Protein AF-0000000085118963 (afdb_homodimer)

Sequence (652 aa):
MSNNPKVDFHNWVELQKEILNPFERLIHIRTINKSLGKGTYFWYDMGNGIGVLIRNFIPNQDITLIEESGGVAGATFIFNLGEELNYSFEDKNFTLKNKDFFLELISDKFYAQNHLKKGKKYITLMIAIKEELFLKLGSPIKNIKDYMTKAYEKNRYHIYNGNIDLEQFEILNTLNSSCFDEDLLKNLYLESKGMNLLHYTIEKIAKNLNALSTNYDKNRVSNLERAKEIIMSEYSSNLSIKDIAYKSAINECYLKKDFKKYYGMTILEMLQKRRLEVAKELLKDDFSINEVATKVGYKHTGHFSKLFFNYFNISPNTYKKQIYSFMSNNPKVDFHNWVELQKEILNPFERLIHIRTINKSLGKGTYFWYDMGNGIGVLIRNFIPNQDITLIEESGGVAGATFIFNLGEELNYSFEDKNFTLKNKDFFLELISDKFYAQNHLKKGKKYITLMIAIKEELFLKLGSPIKNIKDYMTKAYEKNRYHIYNGNIDLEQFEILNTLNSSCFDEDLLKNLYLESKGMNLLHYTIEKIAKNLNALSTNYDKNRVSNLERAKEIIMSEYSSNLSIKDIAYKSAINECYLKKDFKKYYGMTILEMLQKRRLEVAKELLKDDFSINEVATKVGYKHTGHFSKLFFNYFNISPNTYKKQIYSF

Radius of gyration: 27.88 Å; Cα contacts (8 Å, |Δi|>4): 1214; chains: 2; bounding box: 55×81×68 Å

Nearest PDB structures (foldseek):
  3mkl-assembly2_B  TM=9.087E-01  e=2.394E-06  Escherichia coli K-12
  4mlo-assembly1_A  TM=3.746E-01  e=2.380E-10  Vibrio cholerae
  1xja-assembly3_E-2  TM=6.695E-01  e=1.387E-04  Escherichia coli
  1rc6-assembly1_A  TM=5.989E-01  e=1.245E-03  Escherichia coli
  1sef-assembly1_A  TM=5.487E-01  e=1.178E-03  Enterococcus faecalis V583

pLDDT: mean 87.98, std 10.99, range [35.47, 98.44]

Foldseek 3Di:
DPPAAEDEPVQFWDFDDWDADPLRWIKTWIFGDVQFWTWIWIWIDPNPQKIKIKTKIATQAKHKYKDAPCQFWFKKKKAWQWAWKWKDDDNDIDIAHHQKIWMKTFHRGDIMIIIDHHGTITIMMMMTGGHVVCVVLLVLAPCVVVQNVVNNVRRMGTQDMDGHDPLLVVLSVVLNVDDDDPPVVVVVVNVVSVVVSSNVVSVLSSLLNVVCVPPPPVLNSQLLVQLLVCLLVVLQDPDDLVNSCVRSVHDSVCNQVVNCVSVVDGSVVSSLVSLLVQLLVCLLPPDDLCRSCNRRHHPDSVVVQVSNCVVVVDGSVRSSVVNVVD/DPPAAEDEPVQFWDFDDWDADPLRWIKTWIFGDVQFWTWIWIWIDPNPQKIKIKTKTATQAKHKYKDAPCQFWFKKKKAWQWAWKWKDDDPDIDIRHHQKIWMKTFHRGDIMIIIDHHGTITIMMMMTGGHVVCVVLLVLAPCVVVQNVVNNVRRMGTQDMDGHDDLLVVLSVVLNVDDDDPPVVVVVVNVVSVVVSSNVVSVLSSLLNVVCVPPPPVLNSQLLVQLLVCLLVVLQDPDDLVNSCVRSVHDSVCNQVVNCVNVVDGSVVSSLVSLLVQLLVCLLDPDDLCRSCNRRHHDDSVVVQVSNCVVVVDGSVRSSVVNVVD

InterPro domains:
  IPR009057 Homedomain-like superfamily [SSF46689] (224-272)
  IPR009057 Homedomain-like superfamily [SSF46689] (274-323)
  IPR018060 AraC-like, DNA binding HTH domain [PF12833] (248-322)
  IPR018060 AraC-like, DNA binding HTH domain [PS01124] (225-322)
  IPR018060 AraC-like, DNA binding HTH domain [SM00342] (238-320)
  IPR020449 Transcription regulator HTH, AraC- type, HTH domain [PR00032] (289-304)
  IPR020449 Transcription regulator HTH, AraC- type, HTH domain [PR00032] (304-320)
  IPR053142 Pyochelin receptor regulatory protein [PTHR47893] (25-323)

Structure (mmCIF, N/CA/C/O backbone):
data_AF-0000000085118963-model_v1
#
loop_
_entity.id
_entity.type
_entity.pdbx_description
1 polymer 'Transcriptional regulator, AraC family'
#
loop_
_atom_site.group_PDB
_atom_site.id
_atom_site.type_symbol
_atom_site.label_atom_id
_atom_site.label_alt_id
_atom_site.label_comp_id
_atom_site.label_asym_id
_atom_site.label_entity_id
_atom_site.label_seq_id
_atom_site.pdbx_PDB_ins_code
_atom_site.Cartn_x
_atom_site.Cartn_y
_atom_site.Cartn_z
_atom_site.occupancy
_atom_site.B_iso_or_equiv
_atom_site.auth_seq_id
_atom_site.auth_comp_id
_atom_site.auth_asym_id
_atom_site.auth_atom_id
_atom_site.pdbx_PDB_model_num
ATOM 1 N N . MET A 1 1 ? 13.641 -42.25 -11.977 1 39.28 1 MET A N 1
ATOM 2 C CA . MET A 1 1 ? 13.25 -41.281 -10.984 1 39.28 1 MET A CA 1
ATOM 3 C C . MET A 1 1 ? 14.422 -40.344 -10.641 1 39.28 1 MET A C 1
ATOM 5 O O . MET A 1 1 ? 15.484 -40.844 -10.25 1 39.28 1 MET A O 1
ATOM 9 N N . SER A 1 2 ? 14.617 -39.281 -11.344 1 49.81 2 SER A N 1
ATOM 10 C CA . SER A 1 2 ? 15.883 -38.531 -11.289 1 49.81 2 SER A CA 1
ATOM 11 C C . SER A 1 2 ? 16.312 -38.281 -9.852 1 49.81 2 SER A C 1
ATOM 13 O O . SER A 1 2 ? 15.508 -37.906 -9.008 1 49.81 2 SER A O 1
ATOM 15 N N . ASN A 1 3 ? 17.312 -39.062 -9.383 1 67.81 3 ASN A N 1
ATOM 16 C CA . ASN A 1 3 ? 17.938 -39.188 -8.07 1 67.81 3 ASN A CA 1
ATOM 17 C C . ASN A 1 3 ? 18.516 -37.844 -7.613 1 67.81 3 ASN A C 1
ATOM 19 O O . ASN A 1 3 ? 19.641 -37.781 -7.113 1 67.81 3 ASN A O 1
ATOM 23 N N . ASN A 1 4 ? 17.812 -36.719 -7.906 1 84.38 4 ASN A N 1
ATOM 24 C CA . ASN A 1 4 ? 18.328 -35.469 -7.406 1 84.38 4 ASN A CA 1
ATOM 25 C C . ASN A 1 4 ? 18.266 -35.375 -5.883 1 84.38 4 ASN A C 1
ATOM 27 O O . ASN A 1 4 ? 17.281 -35.812 -5.277 1 84.38 4 ASN A O 1
ATOM 31 N N . PRO A 1 5 ? 19.375 -34.969 -5.262 1 89.94 5 PRO A N 1
ATOM 32 C CA . PRO A 1 5 ? 19.344 -34.812 -3.805 1 89.94 5 PRO A CA 1
ATOM 33 C C . PRO A 1 5 ? 18.188 -33.938 -3.332 1 89.94 5 PRO A C 1
ATOM 35 O O . PRO A 1 5 ? 17.891 -32.906 -3.945 1 89.94 5 PRO A O 1
ATOM 38 N N . LYS A 1 6 ? 17.5 -34.438 -2.283 1 93.31 6 LYS A N 1
ATOM 39 C CA . LYS A 1 6 ? 16.438 -33.656 -1.647 1 93.31 6 LYS A CA 1
ATOM 40 C C . LYS A 1 6 ? 17.016 -32.688 -0.641 1 93.31 6 LYS A C 1
ATOM 42 O O . LYS A 1 6 ? 17.859 -33.031 0.183 1 93.31 6 LYS A O 1
ATOM 47 N N . VAL A 1 7 ? 16.578 -31.438 -0.873 1 93.88 7 VAL A N 1
ATOM 48 C CA . VAL A 1 7 ? 17.062 -30.359 -0.014 1 93.88 7 VAL A CA 1
ATOM 49 C C . VAL A 1 7 ? 15.875 -29.672 0.674 1 93.88 7 VAL A C 1
ATOM 51 O O . VAL A 1 7 ? 14.891 -29.328 0.024 1 93.88 7 VAL A O 1
ATOM 54 N N . ASP A 1 8 ? 15.945 -29.578 2.025 1 89.62 8 ASP A N 1
ATOM 55 C CA . ASP A 1 8 ? 14.906 -28.844 2.744 1 89.62 8 ASP A CA 1
ATOM 56 C C . ASP A 1 8 ? 15.336 -27.406 2.998 1 89.62 8 ASP A C 1
ATOM 58 O O . ASP A 1 8 ? 16.469 -27.016 2.676 1 89.62 8 ASP A O 1
ATOM 62 N N . PHE A 1 9 ? 14.383 -26.656 3.465 1 86.81 9 PHE A N 1
ATOM 63 C CA . PHE A 1 9 ? 14.594 -25.219 3.678 1 86.81 9 PHE A CA 1
ATOM 64 C C . PHE A 1 9 ? 15.836 -24.984 4.527 1 86.81 9 PHE A C 1
ATOM 66 O O . PHE A 1 9 ? 16.656 -24.141 4.191 1 86.81 9 PHE A O 1
ATOM 73 N N . HIS A 1 10 ? 16.047 -25.734 5.59 1 83.38 10 HIS A N 1
ATOM 74 C CA . HIS A 1 10 ? 17.109 -25.516 6.562 1 83.38 10 HIS A CA 1
ATOM 75 C C . HIS A 1 10 ? 18.484 -25.797 5.957 1 83.38 10 HIS A C 1
ATOM 77 O O . HIS A 1 10 ? 19.484 -25.188 6.344 1 83.38 10 HIS A O 1
ATOM 83 N N . ASN A 1 11 ? 18.484 -26.719 5.035 1 88.38 11 ASN A N 1
ATOM 84 C CA . ASN A 1 11 ? 19.734 -27.062 4.398 1 88.38 11 ASN A CA 1
ATOM 85 C C . ASN A 1 11 ? 19.984 -26.234 3.143 1 88.38 11 ASN A C 1
ATOM 87 O O . ASN A 1 11 ? 21.125 -26.172 2.648 1 88.38 11 ASN A O 1
ATOM 91 N N . TRP A 1 12 ? 18.984 -25.578 2.754 1 92.31 12 TRP A N 1
ATOM 92 C CA . TRP A 1 12 ? 19.031 -24.859 1.48 1 92.31 12 TRP A CA 1
ATOM 93 C C . TRP A 1 12 ? 19.562 -23.438 1.672 1 92.31 12 TRP A C 1
ATOM 95 O O . TRP A 1 12 ? 20.359 -22.953 0.866 1 92.31 12 TRP A O 1
ATOM 105 N N . VAL A 1 13 ? 19.125 -22.812 2.729 1 94.75 13 VAL A N 1
ATOM 106 C CA . VAL A 1 13 ? 19.469 -21.406 2.902 1 94.75 13 VAL A CA 1
ATOM 107 C C . VAL A 1 13 ? 20.109 -21.188 4.266 1 94.75 13 VAL A C 1
ATOM 109 O O . VAL A 1 13 ? 19.906 -21.984 5.191 1 94.75 13 VAL A O 1
ATOM 112 N N . GLU A 1 14 ? 20.922 -20.156 4.305 1 94.12 14 GLU A N 1
ATOM 113 C CA . GLU A 1 14 ? 21.562 -19.719 5.543 1 94.12 14 GLU A CA 1
ATOM 114 C C . GLU A 1 14 ? 21.109 -18.312 5.93 1 94.12 14 GLU A C 1
ATOM 116 O O . GLU A 1 14 ? 21.125 -17.406 5.098 1 94.12 14 GLU A O 1
ATOM 121 N N . LEU A 1 15 ? 20.766 -18.188 7.203 1 94.94 15 LEU A N 1
ATOM 122 C CA . LEU A 1 15 ? 20.328 -16.891 7.699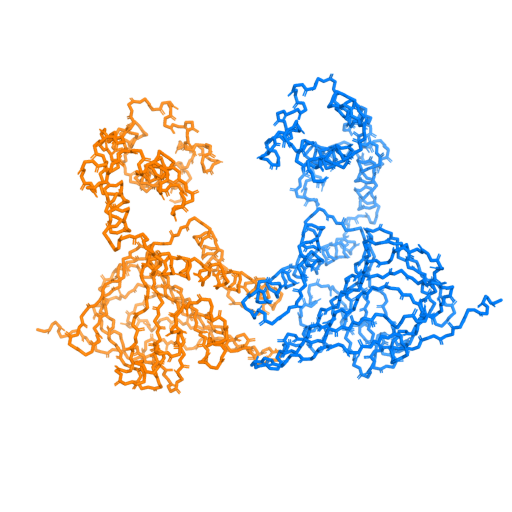 1 94.94 15 LEU A CA 1
ATOM 123 C C . LEU A 1 15 ? 21.516 -15.945 7.84 1 94.94 15 LEU A C 1
ATOM 125 O O . LEU A 1 15 ? 22.484 -16.266 8.516 1 94.94 15 LEU A O 1
ATOM 129 N N . GLN A 1 16 ? 21.5 -14.828 7.129 1 93.31 16 GLN A N 1
ATOM 130 C CA . GLN A 1 16 ? 22.531 -13.805 7.215 1 93.31 16 GLN A CA 1
ATOM 131 C C . GLN A 1 16 ? 22.141 -12.711 8.203 1 93.31 16 GLN A C 1
ATOM 133 O O . GLN A 1 16 ? 23 -12.203 8.938 1 93.31 16 GLN A O 1
ATOM 138 N N . LYS A 1 17 ? 20.891 -12.32 8.195 1 94.06 17 LYS A N 1
ATOM 139 C CA . LYS A 1 17 ? 20.422 -11.227 9.047 1 94.06 17 LYS A CA 1
ATOM 140 C C . LYS A 1 17 ? 18.953 -11.375 9.375 1 94.06 17 LYS A C 1
ATOM 142 O O . LYS A 1 17 ? 18.156 -11.766 8.523 1 94.06 17 LYS A O 1
ATOM 147 N N . GLU A 1 18 ? 18.578 -11.18 10.617 1 95.19 18 GLU A N 1
ATOM 148 C CA . GLU A 1 18 ? 17.219 -11.078 11.102 1 95.19 18 GLU A CA 1
ATOM 149 C C . GLU A 1 18 ? 16.922 -9.672 11.633 1 95.19 18 GLU A C 1
ATOM 151 O O . GLU A 1 18 ? 17.703 -9.125 12.414 1 95.19 18 GLU A O 1
ATOM 156 N N . ILE A 1 19 ? 15.891 -9.047 11.141 1 94.38 19 ILE A N 1
ATOM 157 C CA . ILE A 1 19 ? 15.5 -7.703 11.57 1 94.38 19 ILE A CA 1
ATOM 158 C C . ILE A 1 19 ? 14.078 -7.73 12.109 1 94.38 19 ILE A C 1
ATOM 160 O O . ILE A 1 19 ? 13.148 -8.133 11.406 1 94.38 19 ILE A O 1
ATOM 164 N N . LEU A 1 20 ? 13.93 -7.344 13.359 1 94.12 20 LEU A N 1
ATOM 165 C CA . LEU A 1 20 ? 12.617 -7.223 13.984 1 94.12 20 LEU A CA 1
ATOM 166 C C . LEU A 1 20 ? 12.211 -5.758 14.109 1 94.12 20 LEU A C 1
ATOM 168 O O . LEU A 1 20 ? 12.977 -4.938 14.617 1 94.12 20 LEU A O 1
ATOM 172 N N . ASN A 1 21 ? 11.055 -5.426 13.578 1 93.44 21 ASN A N 1
ATOM 173 C CA . ASN A 1 21 ? 10.5 -4.074 13.641 1 93.44 21 ASN A CA 1
ATOM 174 C C . ASN A 1 21 ? 9.18 -4.043 14.406 1 93.44 21 ASN A C 1
ATOM 176 O O . ASN A 1 21 ? 8.609 -5.09 14.719 1 93.44 21 ASN A O 1
ATOM 180 N N . PRO A 1 22 ? 8.719 -2.857 14.797 1 93 22 PRO A N 1
ATOM 181 C CA . PRO A 1 22 ? 7.465 -2.756 15.547 1 93 22 PRO A CA 1
ATOM 182 C C . PRO A 1 22 ? 6.293 -3.416 14.828 1 93 22 PRO A C 1
ATOM 184 O O . PRO A 1 22 ? 6.289 -3.508 13.594 1 93 22 PRO A O 1
ATOM 187 N N . PHE A 1 23 ? 5.336 -3.979 15.664 1 93.88 23 PHE A N 1
ATOM 188 C CA . PHE A 1 23 ? 4.082 -4.559 15.195 1 93.88 23 PHE A CA 1
ATOM 189 C C . PHE A 1 23 ? 4.336 -5.848 14.422 1 93.88 23 PHE A C 1
ATOM 191 O O . PHE A 1 23 ? 3.717 -6.086 13.383 1 93.88 23 PHE A O 1
ATOM 198 N N . GLU A 1 24 ? 5.32 -6.617 14.867 1 92.06 24 GLU A N 1
ATOM 199 C CA . GLU A 1 24 ? 5.594 -8 14.492 1 92.06 24 GLU A CA 1
ATOM 200 C C . GLU A 1 24 ? 6.133 -8.086 13.07 1 92.06 24 GLU A C 1
ATOM 202 O O . GLU A 1 24 ? 6.066 -9.148 12.438 1 92.06 24 GLU A O 1
ATOM 207 N N . ARG A 1 25 ? 6.598 -6.93 12.562 1 94.69 25 ARG A N 1
ATOM 208 C CA . ARG A 1 25 ? 7.266 -6.98 11.266 1 94.69 25 ARG A CA 1
ATOM 209 C C . ARG A 1 25 ? 8.609 -7.695 11.375 1 94.69 25 ARG A C 1
ATOM 211 O O . ARG A 1 25 ? 9.422 -7.383 12.25 1 94.69 25 ARG A O 1
ATOM 218 N N . LEU A 1 26 ? 8.812 -8.672 10.523 1 95.56 26 LEU A N 1
ATOM 219 C CA . LEU A 1 26 ? 10.016 -9.5 10.594 1 95.56 26 LEU A CA 1
ATOM 220 C C . LEU A 1 26 ? 10.617 -9.703 9.211 1 95.56 26 LEU A C 1
ATOM 222 O O . LEU A 1 26 ? 9.906 -9.992 8.25 1 95.56 26 LEU A O 1
ATOM 226 N N . ILE A 1 27 ? 11.945 -9.477 9.109 1 95 27 ILE A N 1
ATOM 227 C CA . ILE A 1 27 ? 12.68 -9.711 7.867 1 95 27 ILE A CA 1
ATOM 228 C C . ILE A 1 27 ? 13.75 -10.766 8.102 1 95 27 ILE A C 1
ATOM 230 O O . ILE A 1 27 ? 14.539 -10.672 9.047 1 95 27 ILE A O 1
ATOM 234 N N . HIS A 1 28 ? 13.758 -11.773 7.312 1 95.12 28 HIS A N 1
ATOM 235 C CA . HIS A 1 28 ? 14.875 -12.711 7.215 1 95.12 28 HIS A CA 1
ATOM 236 C C . HIS A 1 28 ? 15.602 -12.562 5.883 1 95.12 28 HIS A C 1
ATOM 238 O O . HIS A 1 28 ? 15.008 -12.734 4.82 1 95.12 28 HIS A O 1
ATOM 244 N N . ILE A 1 29 ? 16.828 -12.195 5.984 1 93.88 29 ILE A N 1
ATOM 245 C CA . ILE A 1 29 ? 17.719 -12.164 4.824 1 93.88 29 ILE A CA 1
ATOM 246 C C . ILE A 1 29 ? 18.609 -13.398 4.824 1 93.88 29 ILE A C 1
ATOM 248 O O . ILE A 1 29 ? 19.391 -13.609 5.762 1 93.88 29 ILE A O 1
ATOM 252 N N . ARG A 1 30 ? 18.5 -14.188 3.764 1 94.69 30 ARG A N 1
ATOM 253 C CA . ARG A 1 30 ? 19.266 -15.422 3.686 1 94.69 30 ARG A CA 1
ATOM 254 C C . ARG A 1 30 ? 20.031 -15.516 2.365 1 94.69 30 ARG A C 1
ATOM 256 O O . ARG A 1 30 ? 19.688 -14.82 1.403 1 94.69 30 ARG A O 1
ATOM 263 N N . THR A 1 31 ? 21.031 -16.344 2.402 1 95.06 31 THR A N 1
ATOM 264 C CA . THR A 1 31 ? 21.75 -16.719 1.192 1 95.06 31 THR A CA 1
ATOM 265 C C . THR A 1 31 ? 21.688 -18.234 0.97 1 95.06 31 THR A C 1
ATOM 267 O O . THR A 1 31 ? 21.516 -19 1.92 1 95.06 31 THR A O 1
ATOM 270 N N . ILE A 1 32 ? 21.734 -18.578 -0.281 1 95.19 32 ILE A N 1
ATOM 271 C CA . ILE A 1 32 ? 21.766 -20 -0.605 1 95.19 32 ILE A CA 1
ATOM 272 C C . ILE A 1 32 ? 23.078 -20.609 -0.133 1 95.19 32 ILE A C 1
ATOM 274 O O . ILE A 1 32 ? 24.141 -20 -0.302 1 95.19 32 ILE A O 1
ATOM 278 N N . ASN A 1 33 ? 22.953 -21.812 0.468 1 94.5 33 ASN A N 1
ATOM 279 C CA . ASN A 1 33 ? 24.172 -22.531 0.835 1 94.5 33 ASN A CA 1
ATOM 280 C C . ASN A 1 33 ? 25.125 -22.656 -0.347 1 94.5 33 ASN A C 1
ATOM 282 O O . ASN A 1 33 ? 24.734 -23.125 -1.416 1 94.5 33 ASN A O 1
ATOM 286 N N . LYS A 1 34 ? 26.391 -22.328 -0.108 1 92.31 34 LYS A N 1
ATOM 287 C CA . LYS A 1 34 ? 27.391 -22.266 -1.17 1 92.31 34 LYS A CA 1
ATOM 288 C C . LYS A 1 34 ? 27.562 -23.625 -1.838 1 92.31 34 LYS A C 1
ATOM 290 O O . LYS A 1 34 ? 27.875 -23.703 -3.027 1 92.31 34 LYS A O 1
ATOM 295 N N . SER A 1 35 ? 27.344 -24.672 -1.149 1 92.94 35 SER A N 1
ATOM 296 C CA . SER A 1 35 ? 27.5 -26.016 -1.685 1 92.94 35 SER A CA 1
ATOM 297 C C . SER A 1 35 ? 26.375 -26.359 -2.656 1 92.94 35 SER A C 1
ATOM 299 O O . SER A 1 35 ? 26.5 -27.297 -3.451 1 92.94 35 SER A O 1
ATOM 301 N N . LEU A 1 36 ? 25.344 -25.578 -2.586 1 95.06 36 LEU A N 1
ATOM 302 C CA . LEU A 1 36 ? 24.188 -25.922 -3.391 1 95.06 36 LEU A CA 1
ATOM 303 C C . LEU A 1 36 ? 23.984 -24.906 -4.516 1 95.06 36 LEU A C 1
ATOM 305 O O . LEU A 1 36 ? 23.234 -25.172 -5.465 1 95.06 36 LEU A O 1
ATOM 309 N N . GLY A 1 37 ? 24.609 -23.734 -4.434 1 95.69 37 GLY A N 1
ATOM 310 C CA . GLY A 1 37 ? 24.453 -22.719 -5.461 1 95.69 37 GLY A CA 1
ATOM 311 C C . GLY A 1 37 ? 24.75 -21.312 -4.953 1 95.69 37 GLY A C 1
ATOM 312 O O . GLY A 1 37 ? 25.578 -21.125 -4.066 1 95.69 37 GLY A O 1
ATOM 313 N N . LYS A 1 38 ? 24.266 -20.312 -5.711 1 96.62 38 LYS A N 1
ATOM 314 C CA . LYS A 1 38 ? 24.391 -18.906 -5.328 1 96.62 38 LYS A CA 1
ATOM 315 C C . LYS A 1 38 ? 23.078 -18.172 -5.473 1 96.62 38 LYS A C 1
ATOM 317 O O . LYS A 1 38 ? 22.25 -18.5 -6.332 1 96.62 38 LYS A O 1
ATOM 322 N N . GLY A 1 39 ? 22.875 -17.234 -4.566 1 95.56 39 GLY A N 1
ATOM 323 C CA . GLY A 1 39 ? 21.672 -16.422 -4.652 1 95.56 39 GLY A CA 1
ATOM 324 C C . GLY A 1 39 ? 21.156 -15.992 -3.295 1 95.56 39 GLY A C 1
ATOM 325 O O . GLY A 1 39 ? 21.859 -16.078 -2.291 1 95.56 39 GLY A O 1
ATOM 326 N N . THR A 1 40 ? 19.953 -15.406 -3.375 1 93.81 40 THR A N 1
ATOM 327 C CA . THR A 1 40 ? 19.375 -14.82 -2.17 1 93.81 40 THR A CA 1
ATOM 328 C C . THR A 1 40 ? 17.953 -15.32 -1.961 1 93.81 40 THR A C 1
ATOM 330 O O . THR A 1 40 ? 17.297 -15.773 -2.904 1 93.81 40 THR A O 1
ATOM 333 N N . TYR A 1 41 ? 17.562 -15.328 -0.697 1 93.94 41 TYR A N 1
ATOM 334 C CA . TYR A 1 41 ? 16.234 -15.664 -0.221 1 93.94 41 TYR A CA 1
ATOM 335 C C . TYR A 1 41 ? 15.758 -14.672 0.835 1 93.94 41 TYR A C 1
ATOM 337 O O . TYR A 1 41 ? 16.328 -14.609 1.932 1 93.94 41 TYR A O 1
ATOM 345 N N . PHE A 1 42 ? 14.703 -13.922 0.471 1 93.75 42 PHE A N 1
ATOM 346 C CA . PHE A 1 42 ? 14.156 -12.93 1.388 1 93.75 42 PHE A CA 1
ATOM 347 C C . PHE A 1 42 ? 12.766 -13.336 1.863 1 93.75 42 PHE A C 1
ATOM 349 O O . PHE A 1 42 ? 11.93 -13.75 1.061 1 93.75 42 PHE A O 1
ATOM 356 N N . TRP A 1 43 ? 12.578 -13.281 3.188 1 94.94 43 TRP A N 1
ATOM 357 C CA . TRP A 1 43 ? 11.25 -13.438 3.779 1 94.94 43 TRP A CA 1
ATOM 358 C C . TRP A 1 43 ? 10.859 -12.188 4.566 1 94.94 43 TRP A C 1
ATOM 360 O O . TRP A 1 43 ? 11.602 -11.742 5.449 1 94.94 43 TRP A O 1
ATOM 370 N N . TYR A 1 44 ? 9.719 -11.641 4.219 1 96.06 44 TYR A N 1
ATOM 371 C CA . TYR A 1 44 ? 9.195 -10.492 4.941 1 96.06 44 TYR A CA 1
ATOM 372 C C . TYR A 1 44 ? 7.801 -10.773 5.484 1 96.06 44 TYR A C 1
ATOM 374 O O . TYR A 1 44 ? 6.848 -10.914 4.715 1 96.06 44 TYR A O 1
ATOM 382 N N . ASP A 1 45 ? 7.711 -10.906 6.797 1 96.25 45 ASP A N 1
ATOM 383 C CA . ASP A 1 45 ? 6.43 -10.961 7.496 1 96.25 45 ASP A CA 1
ATOM 384 C C . ASP A 1 45 ? 5.938 -9.562 7.859 1 96.25 45 ASP A C 1
ATOM 386 O O . ASP A 1 45 ? 6.551 -8.875 8.672 1 96.25 45 ASP A O 1
ATOM 390 N N . MET A 1 46 ? 4.781 -9.148 7.332 1 94.5 46 MET A N 1
ATOM 391 C CA . MET A 1 46 ? 4.27 -7.793 7.531 1 94.5 46 MET A CA 1
ATOM 392 C C . MET A 1 46 ? 3.631 -7.648 8.906 1 94.5 46 MET A C 1
ATOM 394 O O . MET A 1 46 ? 3.283 -6.543 9.328 1 94.5 46 MET A O 1
ATOM 398 N N . GLY A 1 47 ? 3.424 -8.758 9.57 1 93.88 47 GLY A N 1
ATOM 399 C CA . GLY A 1 47 ? 2.814 -8.734 10.891 1 93.88 47 GLY A CA 1
ATOM 400 C C . GLY A 1 47 ? 1.299 -8.68 10.844 1 93.88 47 GLY A C 1
ATOM 401 O O . GLY A 1 47 ? 0.646 -8.57 11.883 1 93.88 47 GLY A O 1
ATOM 402 N N . ASN A 1 48 ? 0.736 -8.703 9.648 1 94.62 48 ASN A N 1
ATOM 403 C CA . ASN A 1 48 ? -0.708 -8.562 9.5 1 94.62 48 ASN A CA 1
ATOM 404 C C . ASN A 1 48 ? -1.312 -9.758 8.758 1 94.62 48 ASN A C 1
ATOM 406 O O . ASN A 1 48 ? -2.309 -9.609 8.047 1 94.62 48 ASN A O 1
ATOM 410 N N . GLY A 1 49 ? -0.641 -10.898 8.797 1 96.25 49 GLY A N 1
ATOM 411 C CA . GLY A 1 49 ? -1.153 -12.109 8.172 1 96.25 49 GLY A CA 1
ATOM 412 C C . GLY A 1 49 ? -0.706 -12.273 6.734 1 96.25 49 GLY A C 1
ATOM 413 O O . GLY A 1 49 ? -1.094 -13.234 6.062 1 96.25 49 GLY A O 1
ATOM 414 N N . ILE A 1 50 ? 0.061 -11.344 6.23 1 97.5 50 ILE A N 1
ATOM 415 C CA . ILE A 1 50 ? 0.584 -11.398 4.871 1 97.5 50 ILE A CA 1
ATOM 416 C C . ILE A 1 50 ? 2.107 -11.484 4.906 1 97.5 50 ILE A C 1
ATOM 418 O O . ILE A 1 50 ? 2.76 -10.781 5.684 1 97.5 50 ILE A O 1
ATOM 422 N N . GLY A 1 51 ? 2.695 -12.367 4.191 1 96.69 51 GLY A N 1
ATOM 423 C CA . GLY A 1 51 ? 4.133 -12.484 4.012 1 96.69 51 GLY A CA 1
ATOM 424 C C . GLY A 1 51 ? 4.559 -12.445 2.557 1 96.69 51 GLY A C 1
ATOM 425 O O . GLY A 1 51 ? 3.805 -12.852 1.672 1 96.69 51 GLY A O 1
ATOM 426 N N . VAL A 1 52 ? 5.723 -11.898 2.346 1 96.31 52 VAL A N 1
ATOM 427 C CA . VAL A 1 52 ? 6.297 -11.844 1.006 1 96.31 52 VAL A CA 1
ATOM 428 C C . VAL A 1 52 ? 7.625 -12.602 0.982 1 96.31 52 VAL A C 1
ATOM 430 O O . VAL A 1 52 ? 8.461 -12.422 1.87 1 96.31 52 VAL A O 1
ATOM 433 N N . LEU A 1 53 ? 7.746 -13.445 0.038 1 95.69 53 LEU A N 1
ATOM 434 C CA . LEU A 1 53 ? 8.977 -14.195 -0.194 1 95.69 53 LEU A CA 1
ATOM 435 C C . LEU A 1 53 ? 9.547 -13.891 -1.573 1 95.69 53 LEU A C 1
ATOM 437 O O . LEU A 1 53 ? 8.82 -13.875 -2.564 1 95.69 53 LEU A O 1
ATOM 441 N N . ILE A 1 54 ? 10.828 -13.562 -1.639 1 95.56 54 ILE A N 1
ATOM 442 C CA . ILE A 1 54 ? 11.531 -13.352 -2.896 1 95.56 54 ILE A CA 1
ATOM 443 C C . ILE A 1 54 ? 12.773 -14.234 -2.945 1 95.56 54 ILE A C 1
ATOM 445 O O . ILE A 1 54 ? 13.625 -14.18 -2.051 1 95.56 54 ILE A O 1
ATOM 449 N N . ARG A 1 55 ? 12.898 -15.008 -3.896 1 95.06 55 ARG A N 1
ATOM 450 C CA . ARG A 1 55 ? 14.102 -15.812 -4.062 1 95.06 55 ARG A CA 1
ATOM 451 C C . ARG A 1 55 ? 14.68 -15.656 -5.469 1 95.06 55 ARG A C 1
ATOM 453 O O . ARG A 1 55 ? 13.93 -15.555 -6.441 1 95.06 55 ARG A O 1
ATOM 460 N N . ASN A 1 56 ? 15.844 -15.453 -5.598 1 95.06 56 ASN A N 1
ATOM 461 C CA . ASN A 1 56 ? 16.672 -15.297 -6.781 1 95.06 56 ASN A CA 1
ATOM 462 C C . ASN A 1 56 ? 17.969 -16.094 -6.66 1 95.06 56 ASN A C 1
ATOM 464 O O . ASN A 1 56 ? 18.859 -15.727 -5.898 1 95.06 56 ASN A O 1
ATOM 468 N N . PHE A 1 57 ? 18.062 -17.25 -7.453 1 96.19 57 PHE A N 1
ATOM 469 C CA . PHE A 1 57 ? 19.219 -18.094 -7.199 1 96.19 57 PHE A CA 1
ATOM 470 C C . PHE A 1 57 ? 19.531 -18.969 -8.422 1 96.19 57 PHE A C 1
ATOM 472 O O . PHE A 1 57 ? 18.703 -19.078 -9.328 1 96.19 57 PHE A O 1
ATOM 479 N N . ILE A 1 58 ? 20.719 -19.516 -8.43 1 97.44 58 ILE A N 1
ATOM 480 C CA . ILE A 1 58 ? 21.219 -20.453 -9.43 1 97.44 58 ILE A CA 1
ATOM 481 C C . ILE A 1 58 ? 21.828 -21.656 -8.727 1 97.44 58 ILE A C 1
ATOM 483 O O . ILE A 1 58 ? 22.875 -21.562 -8.086 1 97.44 58 ILE A O 1
ATOM 487 N N . PRO A 1 59 ? 21.156 -22.844 -8.82 1 97.06 59 PRO A N 1
ATOM 488 C CA . PRO A 1 59 ? 21.75 -24.047 -8.219 1 97.06 59 PRO A CA 1
ATOM 489 C C . PRO A 1 59 ? 23.016 -24.5 -8.945 1 97.06 59 PRO A C 1
ATOM 491 O O . PRO A 1 59 ? 23.125 -24.359 -10.164 1 97.06 59 PRO A O 1
ATOM 494 N N . ASN A 1 60 ? 23.938 -25.047 -8.234 1 95.94 60 ASN A N 1
ATOM 495 C CA . ASN A 1 60 ? 25.156 -25.547 -8.859 1 95.94 60 ASN A CA 1
ATOM 496 C C . ASN A 1 60 ? 25.078 -27.047 -9.125 1 95.94 60 ASN A C 1
ATOM 498 O O . ASN A 1 60 ? 26.047 -27.656 -9.602 1 95.94 60 ASN A O 1
ATOM 502 N N . GLN A 1 61 ? 23.984 -27.703 -8.852 1 95.56 61 GLN A N 1
ATOM 503 C CA . GLN A 1 61 ? 23.625 -29.078 -9.156 1 95.56 61 GLN A CA 1
ATOM 504 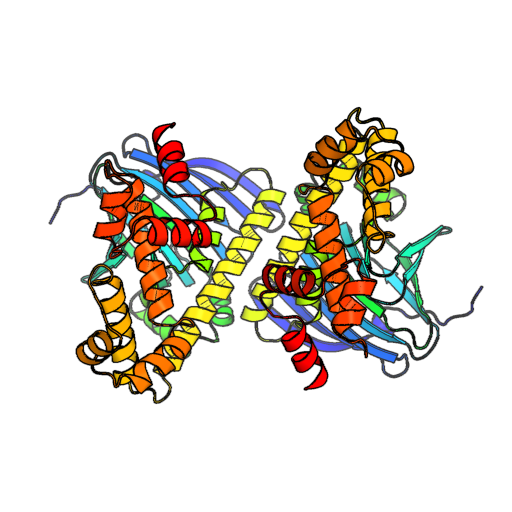C C . GLN A 1 61 ? 22.109 -29.234 -9.242 1 95.56 61 GLN A C 1
ATOM 506 O O . GLN A 1 61 ? 21.359 -28.359 -8.805 1 95.56 61 GLN A O 1
ATOM 511 N N . ASP A 1 62 ? 21.703 -30.312 -9.906 1 96.81 62 ASP A N 1
ATOM 512 C CA . ASP A 1 62 ? 20.281 -30.625 -9.867 1 96.81 62 ASP A CA 1
ATOM 513 C C . ASP A 1 62 ? 19.828 -30.953 -8.445 1 96.81 62 ASP A C 1
ATOM 515 O O . ASP A 1 62 ? 20.469 -31.75 -7.746 1 96.81 62 ASP A O 1
ATOM 519 N N . ILE A 1 63 ? 18.734 -30.312 -8.055 1 95.19 63 ILE A N 1
ATOM 520 C CA . ILE A 1 63 ? 18.25 -30.578 -6.707 1 95.19 63 ILE A CA 1
ATOM 521 C C . ILE A 1 63 ? 16.719 -30.672 -6.723 1 95.19 63 ILE A C 1
ATOM 523 O O . ILE A 1 63 ? 16.078 -30.188 -7.656 1 95.19 63 ILE A O 1
ATOM 527 N N . THR A 1 64 ? 16.203 -31.375 -5.77 1 96.12 64 THR A N 1
ATOM 528 C CA . THR A 1 64 ? 14.781 -31.344 -5.445 1 96.12 64 THR A CA 1
ATOM 529 C C . THR A 1 64 ? 14.531 -30.594 -4.145 1 96.12 64 THR A C 1
ATOM 531 O O . THR A 1 64 ? 14.844 -31.078 -3.062 1 96.12 64 THR A O 1
ATOM 534 N N . LEU A 1 65 ? 13.977 -29.406 -4.312 1 95.44 65 LEU A N 1
ATOM 535 C CA . LEU A 1 65 ? 13.695 -28.578 -3.145 1 95.44 65 LEU A CA 1
ATOM 536 C C . LEU A 1 65 ? 12.352 -28.953 -2.525 1 95.44 65 LEU A C 1
ATOM 538 O O . LEU A 1 65 ? 11.336 -29.016 -3.219 1 95.44 65 LEU A O 1
ATOM 542 N N . ILE A 1 66 ? 12.344 -29.203 -1.235 1 94.25 66 ILE A N 1
ATOM 543 C CA . ILE A 1 66 ? 11.125 -29.531 -0.507 1 94.25 66 ILE A CA 1
ATOM 544 C C . ILE A 1 66 ? 10.391 -28.25 -0.1 1 94.25 66 ILE A C 1
ATOM 546 O O . ILE A 1 66 ? 10.984 -27.375 0.524 1 94.25 66 ILE A O 1
ATOM 550 N N . GLU A 1 67 ? 9.102 -28.156 -0.492 1 90.69 67 GLU A N 1
ATOM 551 C CA . GLU A 1 67 ? 8.219 -27.062 -0.13 1 90.69 67 GLU A CA 1
ATOM 552 C C . GLU A 1 67 ? 7.168 -27.5 0.881 1 90.69 67 GLU A C 1
ATOM 554 O O . GLU A 1 67 ? 6.418 -28.438 0.628 1 90.69 67 GLU A O 1
ATOM 559 N N . GLU A 1 68 ? 7.152 -26.812 1.987 1 91.56 68 GLU A N 1
ATOM 560 C CA . GLU A 1 68 ? 6.18 -27.156 3.021 1 91.56 68 GLU A CA 1
ATOM 561 C C . GLU A 1 68 ? 5.531 -25.906 3.607 1 91.56 68 GLU A C 1
ATOM 563 O O . GLU A 1 68 ? 6.082 -24.812 3.498 1 91.56 68 GLU A O 1
ATOM 568 N N . SER A 1 69 ? 4.367 -26.062 4.172 1 86.94 69 SER A N 1
ATOM 569 C CA . SER A 1 69 ? 3.619 -24.938 4.715 1 86.94 69 SER A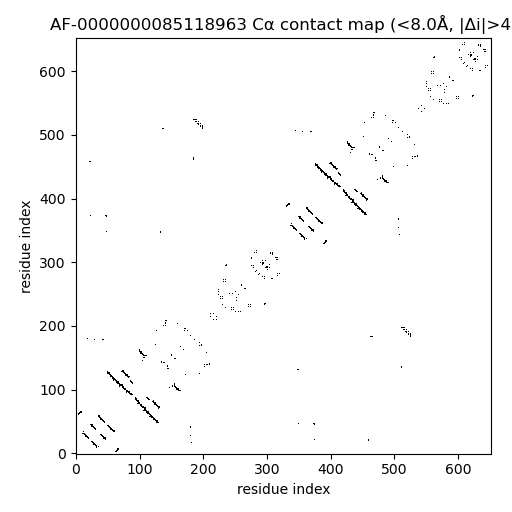 CA 1
ATOM 570 C C . SER A 1 69 ? 4.188 -24.484 6.059 1 86.94 69 SER A C 1
ATOM 572 O O . SER A 1 69 ? 3.875 -23.391 6.539 1 86.94 69 SER A O 1
ATOM 574 N N . GLY A 1 70 ? 5.004 -25.281 6.695 1 86.69 70 GLY A N 1
ATOM 575 C CA . GLY A 1 70 ? 5.484 -24.969 8.031 1 86.69 70 GLY A CA 1
ATOM 576 C C . GLY A 1 70 ? 4.379 -24.906 9.07 1 86.69 70 GLY A C 1
ATOM 577 O O . GLY A 1 70 ? 4.426 -24.094 9.992 1 86.69 70 GLY A O 1
ATOM 578 N N . GLY A 1 71 ? 3.262 -25.641 8.82 1 90.62 71 GLY A N 1
ATOM 579 C CA . GLY A 1 71 ? 2.18 -25.734 9.789 1 90.62 71 GLY A CA 1
ATOM 580 C C . GLY A 1 71 ? 1.164 -24.609 9.656 1 90.62 71 GLY A C 1
ATOM 581 O O . GLY A 1 71 ? 0.325 -24.422 10.539 1 90.62 71 GLY A O 1
ATOM 582 N N . VAL A 1 72 ? 1.2 -23.859 8.648 1 94.69 72 VAL A N 1
ATOM 583 C CA . VAL A 1 72 ? 0.294 -22.719 8.477 1 94.69 72 VAL A CA 1
ATOM 584 C C . VAL A 1 72 ? -0.561 -22.938 7.23 1 94.69 72 VAL A C 1
ATOM 586 O O . VAL A 1 72 ? -0.034 -23.188 6.148 1 94.69 72 VAL A O 1
ATOM 589 N N . ALA A 1 73 ? -1.877 -22.906 7.379 1 97.75 73 ALA A N 1
ATOM 590 C CA . ALA A 1 73 ? -2.799 -22.984 6.246 1 97.75 73 ALA A CA 1
ATOM 591 C C . ALA A 1 73 ? -3.113 -21.609 5.691 1 97.75 73 ALA A C 1
ATOM 593 O O . ALA A 1 73 ? -3.068 -20.609 6.418 1 97.75 73 ALA A O 1
ATOM 594 N N . GLY A 1 74 ? -3.375 -21.547 4.41 1 98.25 74 GLY A N 1
ATOM 595 C CA . GLY A 1 74 ? -3.73 -20.281 3.799 1 98.25 74 GLY A CA 1
ATOM 596 C C . GLY A 1 74 ? -3.598 -20.281 2.289 1 98.25 74 GLY A C 1
ATOM 597 O O . GLY A 1 74 ? -3.861 -21.297 1.642 1 98.25 74 GLY A O 1
ATOM 598 N N . ALA A 1 75 ? -3.439 -19.156 1.767 1 98.44 75 ALA A N 1
ATOM 599 C CA . ALA A 1 75 ? -3.303 -18.984 0.322 1 98.44 75 ALA A CA 1
ATOM 600 C C . ALA A 1 75 ? -1.89 -18.547 -0.049 1 98.44 75 ALA A C 1
ATOM 602 O O . ALA A 1 75 ? -1.236 -17.828 0.71 1 98.44 75 ALA A O 1
ATOM 603 N N . THR A 1 76 ? -1.433 -18.953 -1.16 1 97.81 76 THR A N 1
ATOM 604 C CA . THR A 1 76 ? -0.143 -18.531 -1.693 1 97.81 76 THR A CA 1
ATOM 605 C C . THR A 1 76 ? -0.27 -18.125 -3.16 1 97.81 76 THR A C 1
ATOM 607 O O . THR A 1 76 ? -0.779 -18.906 -3.977 1 97.81 76 THR A O 1
ATOM 610 N N . PHE A 1 77 ? 0.136 -16.922 -3.465 1 98.38 77 PHE A N 1
ATOM 611 C CA . PHE A 1 77 ? 0.354 -16.469 -4.836 1 98.38 77 PHE A CA 1
ATOM 612 C C . PHE A 1 77 ? 1.811 -16.656 -5.242 1 98.38 77 PHE A C 1
ATOM 614 O O . PHE A 1 77 ? 2.717 -16.156 -4.574 1 98.38 77 PHE A O 1
ATOM 621 N N . ILE A 1 78 ? 2.035 -17.391 -6.301 1 98.12 78 ILE A N 1
ATOM 622 C CA . ILE A 1 78 ? 3.4 -17.625 -6.762 1 98.12 78 ILE A CA 1
ATOM 623 C C . ILE A 1 78 ? 3.586 -17 -8.148 1 98.12 78 ILE A C 1
ATOM 625 O O . ILE A 1 78 ? 2.887 -17.375 -9.094 1 98.12 78 ILE A O 1
ATOM 629 N N . PHE A 1 79 ? 4.496 -16.094 -8.25 1 97.81 79 PHE A N 1
ATOM 630 C CA . PHE A 1 79 ? 4.852 -15.43 -9.492 1 97.81 79 PHE A CA 1
ATOM 631 C C . PHE A 1 79 ? 6.238 -15.852 -9.961 1 97.81 79 PHE A C 1
ATOM 633 O O . PHE A 1 79 ? 7.219 -15.688 -9.234 1 97.81 79 PHE A O 1
ATOM 640 N N . ASN A 1 80 ? 6.332 -16.391 -11.172 1 97.5 80 ASN A N 1
ATOM 641 C CA . ASN A 1 80 ? 7.613 -16.875 -11.68 1 97.5 80 ASN A CA 1
ATOM 642 C C . ASN A 1 80 ? 8.211 -15.906 -12.695 1 97.5 80 ASN A C 1
ATOM 644 O O . ASN A 1 80 ? 7.578 -15.602 -13.711 1 97.5 80 ASN A O 1
ATOM 648 N N . LEU A 1 81 ? 9.383 -15.406 -12.43 1 94.81 81 LEU A N 1
ATOM 649 C CA . LEU A 1 81 ? 10.047 -14.469 -13.328 1 94.81 81 LEU A CA 1
ATOM 650 C C . LEU A 1 81 ? 11.344 -15.055 -13.867 1 94.81 81 LEU A C 1
ATOM 652 O O . LEU A 1 81 ? 12.156 -14.336 -14.453 1 94.81 81 LEU A O 1
ATOM 656 N N . GLY A 1 82 ? 11.625 -16.344 -13.602 1 95.56 82 GLY A N 1
ATOM 657 C CA . GLY A 1 82 ? 12.828 -17.047 -14.039 1 95.56 82 GLY A CA 1
ATOM 658 C C . GLY A 1 82 ? 12.531 -18.344 -14.773 1 95.56 82 GLY A C 1
ATOM 659 O O . GLY A 1 82 ? 11.539 -18.438 -15.5 1 95.56 82 GLY A O 1
ATOM 660 N N . GLU A 1 83 ? 13.438 -19.281 -14.648 1 96.81 83 GLU A N 1
ATOM 661 C CA . GLU A 1 83 ? 13.266 -20.609 -15.227 1 96.81 83 GLU A CA 1
ATOM 662 C C . GLU A 1 83 ? 11.969 -21.25 -14.75 1 96.81 83 GLU A C 1
ATOM 664 O O . GLU A 1 83 ? 11.531 -21.031 -13.625 1 96.81 83 GLU A O 1
ATOM 669 N N . GLU A 1 84 ? 11.414 -22.031 -15.656 1 96.31 84 GLU A N 1
ATOM 670 C CA . GLU A 1 84 ? 10.172 -22.703 -15.297 1 96.31 84 GLU A CA 1
ATOM 671 C C . GLU A 1 84 ? 10.336 -23.547 -14.031 1 96.31 84 GLU A C 1
ATOM 673 O O . GLU A 1 84 ? 11.391 -24.141 -13.82 1 96.31 84 GLU A O 1
ATOM 678 N N . LEU A 1 85 ? 9.352 -23.562 -13.234 1 96.69 85 LEU A N 1
ATOM 679 C CA . LEU A 1 85 ? 9.305 -24.359 -12.016 1 96.69 85 LEU A CA 1
ATOM 680 C C . LEU A 1 85 ? 8.516 -25.641 -12.242 1 96.69 85 LEU A C 1
ATOM 682 O O . LEU A 1 85 ? 7.402 -25.609 -12.766 1 96.69 85 LEU A O 1
ATOM 686 N N . ASN A 1 86 ? 9.117 -26.734 -11.867 1 95.56 86 ASN A N 1
ATOM 687 C CA . ASN A 1 86 ? 8.484 -28.047 -11.992 1 95.56 86 ASN A CA 1
ATOM 688 C C . ASN A 1 86 ? 8.195 -28.672 -10.625 1 95.56 86 ASN A C 1
ATOM 690 O O . ASN A 1 86 ? 9.094 -29.234 -9.992 1 95.56 86 ASN A O 1
ATOM 694 N N . TYR A 1 87 ? 6.953 -28.672 -10.281 1 94 87 TYR A N 1
ATOM 695 C CA . TYR A 1 87 ? 6.523 -29.141 -8.969 1 94 87 TYR A CA 1
ATOM 696 C C . TYR A 1 87 ? 5.938 -30.547 -9.062 1 94 87 TYR A C 1
ATOM 698 O O . TYR A 1 87 ? 5.336 -30.906 -10.078 1 94 87 TYR A O 1
ATOM 706 N N . SER A 1 88 ? 6.141 -31.312 -8.078 1 93.75 88 SER A N 1
ATOM 707 C CA . SER A 1 88 ? 5.426 -32.562 -7.867 1 93.75 88 SER A CA 1
ATOM 708 C C . SER A 1 88 ? 4.648 -32.531 -6.555 1 93.75 88 SER A C 1
ATOM 710 O O . SER A 1 88 ? 5.195 -32.188 -5.512 1 93.75 88 SER A O 1
ATOM 712 N N . PHE A 1 89 ? 3.439 -32.781 -6.629 1 91.56 89 PHE A N 1
ATOM 713 C CA . PHE A 1 89 ? 2.535 -32.938 -5.496 1 91.56 89 PHE A CA 1
ATOM 714 C C . PHE A 1 89 ? 1.749 -34.25 -5.598 1 91.56 89 PHE A C 1
ATOM 716 O O . PHE A 1 89 ? 0.962 -34.406 -6.527 1 91.56 89 PHE A O 1
ATOM 723 N N . GLU A 1 90 ? 2.008 -35.062 -4.535 1 87 90 GLU A N 1
ATOM 724 C CA . GLU A 1 90 ? 1.463 -36.438 -4.637 1 87 90 GLU A CA 1
ATOM 725 C C . GLU A 1 90 ? 1.78 -37.031 -5.992 1 87 90 GLU A C 1
ATOM 727 O O . GLU A 1 90 ? 2.939 -37.062 -6.41 1 87 90 GLU A O 1
ATOM 732 N N . ASP A 1 91 ? 0.906 -37.438 -6.773 1 79.5 91 ASP A N 1
ATOM 733 C CA . ASP A 1 91 ? 1.175 -38.094 -8.039 1 79.5 91 ASP A CA 1
ATOM 734 C C . ASP A 1 91 ? 0.952 -37.156 -9.219 1 79.5 91 ASP A C 1
ATOM 736 O O . ASP A 1 91 ? 0.838 -37.625 -10.359 1 79.5 91 ASP A O 1
ATOM 740 N N . LYS A 1 92 ? 0.881 -35.938 -8.875 1 88.5 92 LYS A N 1
ATOM 741 C CA . LYS A 1 92 ? 0.631 -34.969 -9.945 1 88.5 92 LYS A CA 1
ATOM 742 C C . LYS A 1 92 ? 1.807 -34.031 -10.109 1 88.5 92 LYS A C 1
ATOM 744 O O . LYS A 1 92 ? 2.445 -33.625 -9.125 1 88.5 92 LYS A O 1
ATOM 749 N N . ASN A 1 93 ? 2.078 -33.656 -11.367 1 90.44 93 ASN A N 1
ATOM 750 C CA . ASN A 1 93 ? 3.121 -32.688 -11.695 1 90.44 93 ASN A CA 1
ATOM 751 C C . ASN A 1 93 ? 2.533 -31.406 -12.266 1 90.44 93 ASN A C 1
ATOM 753 O O . ASN A 1 93 ? 1.531 -31.438 -12.977 1 90.44 93 ASN A O 1
ATOM 757 N N . PHE A 1 94 ? 3.146 -30.359 -11.844 1 90 94 PHE A N 1
ATOM 758 C CA . PHE A 1 94 ? 2.717 -29.031 -12.305 1 90 94 PHE A CA 1
ATOM 759 C C . PHE A 1 94 ? 3.916 -28.188 -12.703 1 90 94 PHE A C 1
ATOM 761 O O . PHE A 1 94 ? 4.949 -28.203 -12.031 1 90 94 PHE A O 1
ATOM 768 N N . THR A 1 95 ? 3.695 -27.484 -13.773 1 93.44 95 THR A N 1
ATOM 769 C CA . THR A 1 95 ? 4.754 -26.609 -14.25 1 93.44 95 THR A CA 1
ATOM 770 C C . THR A 1 95 ? 4.289 -25.156 -14.234 1 93.44 95 THR A C 1
ATOM 772 O O . THR A 1 95 ? 3.182 -24.844 -14.68 1 93.44 95 THR A O 1
ATOM 775 N N . LEU A 1 96 ? 5.039 -24.312 -13.672 1 95.88 96 LEU A N 1
ATOM 776 C CA . LEU A 1 96 ? 4.848 -22.859 -13.75 1 95.88 96 LEU A CA 1
ATOM 777 C C . LEU A 1 96 ? 5.906 -22.219 -14.648 1 95.88 96 LEU A C 1
ATOM 779 O O . LEU A 1 96 ? 7.066 -22.094 -14.25 1 95.88 96 LEU A O 1
ATOM 783 N N . LYS A 1 97 ? 5.449 -21.75 -15.766 1 93 97 LYS A N 1
ATOM 784 C CA . LYS A 1 97 ? 6.371 -21.219 -16.766 1 93 97 LYS A CA 1
ATOM 785 C C . LYS A 1 97 ? 6.793 -19.797 -16.438 1 93 97 LYS A C 1
ATOM 787 O O . LYS A 1 97 ? 6.215 -19.156 -15.539 1 93 97 LYS A O 1
ATOM 792 N N . ASN A 1 98 ? 7.875 -19.359 -17.125 1 92.94 98 ASN A N 1
ATOM 793 C CA . ASN A 1 98 ? 8.289 -17.969 -17.016 1 92.94 98 ASN A CA 1
ATOM 794 C C . ASN A 1 98 ? 7.141 -17.016 -17.312 1 92.94 98 ASN A C 1
ATOM 796 O O . ASN A 1 98 ? 6.383 -17.219 -18.266 1 92.94 98 ASN A O 1
ATOM 800 N N . LYS A 1 99 ? 6.875 -16.062 -16.375 1 88.88 99 LYS A N 1
ATOM 801 C CA . LYS A 1 99 ? 5.887 -14.992 -16.484 1 88.88 99 LYS A CA 1
ATOM 802 C C . LYS A 1 99 ? 4.473 -15.523 -16.266 1 88.88 99 LYS A C 1
ATOM 804 O O . LYS A 1 99 ? 3.502 -14.945 -16.75 1 88.88 99 LYS A O 1
ATOM 809 N N . ASP A 1 100 ? 4.418 -16.688 -15.68 1 94.44 100 ASP A N 1
ATOM 810 C CA . ASP A 1 100 ? 3.137 -17.188 -15.195 1 94.44 100 ASP A CA 1
ATOM 811 C C . ASP A 1 100 ? 3.025 -17.047 -13.68 1 94.44 100 ASP A C 1
ATOM 813 O O . ASP A 1 100 ? 4.031 -16.844 -12.992 1 94.44 100 ASP A O 1
ATOM 817 N N . PHE A 1 101 ? 1.755 -17.062 -13.242 1 96.56 101 PHE A N 1
ATOM 818 C CA . PHE A 1 101 ? 1.515 -17.109 -11.805 1 96.56 101 PHE A CA 1
ATOM 819 C C . PHE A 1 101 ? 0.377 -18.078 -11.484 1 96.56 101 PHE A C 1
ATOM 821 O O . PHE A 1 101 ? -0.392 -18.453 -12.367 1 96.56 101 PHE A O 1
ATOM 828 N N . PHE A 1 102 ? 0.289 -18.516 -10.273 1 94.94 102 PHE A N 1
ATOM 829 C CA . PHE A 1 102 ? -0.893 -19.266 -9.859 1 94.94 102 PHE A CA 1
ATOM 830 C C . PHE A 1 102 ? -1.288 -18.906 -8.43 1 94.94 102 PHE A C 1
ATOM 832 O O . PHE A 1 102 ? -0.512 -18.281 -7.707 1 94.94 102 PHE A O 1
ATOM 839 N N . LEU A 1 103 ? -2.479 -19.125 -8.07 1 97.5 103 LEU A N 1
ATOM 840 C CA . LEU A 1 103 ? -3.047 -19.062 -6.73 1 97.5 103 LEU A CA 1
ATOM 841 C C . LEU A 1 103 ? -3.4 -20.469 -6.238 1 97.5 103 LEU A C 1
ATOM 843 O O . LEU A 1 103 ? -4.113 -21.203 -6.918 1 97.5 103 LEU A O 1
ATOM 847 N N . GLU A 1 104 ? -2.93 -20.828 -5.062 1 96.69 104 GLU A N 1
ATOM 848 C CA . GLU A 1 104 ? -3.264 -22.109 -4.438 1 96.69 104 GLU A CA 1
ATOM 849 C C . GLU A 1 104 ? -3.633 -21.922 -2.969 1 96.69 104 GLU A C 1
ATOM 851 O O . GLU A 1 104 ? -3.121 -21.016 -2.305 1 96.69 104 GLU A O 1
ATOM 856 N N . LEU A 1 105 ? -4.535 -22.734 -2.533 1 97.88 105 LEU A N 1
ATOM 857 C CA . LEU A 1 105 ? -4.824 -22.891 -1.112 1 97.88 105 LEU A CA 1
ATOM 858 C C . LEU A 1 105 ? -4.137 -24.125 -0.553 1 97.88 105 LEU A C 1
ATOM 860 O O . LEU A 1 105 ? -4.086 -25.172 -1.215 1 97.88 105 LEU A O 1
ATOM 864 N N . ILE A 1 106 ? -3.531 -23.984 0.586 1 97.38 106 ILE A N 1
ATOM 865 C CA . ILE A 1 106 ? -2.789 -25.109 1.155 1 97.38 106 ILE A CA 1
ATOM 866 C C . ILE A 1 106 ? -3.219 -25.328 2.604 1 97.38 106 ILE A C 1
ATOM 868 O O . ILE A 1 106 ? -3.572 -24.391 3.305 1 97.38 106 ILE A O 1
ATOM 872 N N . SER A 1 107 ? -3.209 -26.578 3.057 1 97 107 SER A N 1
ATOM 873 C CA . SER A 1 107 ? -3.428 -26.906 4.461 1 97 107 SER A CA 1
ATOM 874 C C . SER A 1 107 ? -2.139 -26.781 5.266 1 97 107 SER A C 1
ATOM 876 O O . SER A 1 107 ? -1.097 -26.406 4.727 1 97 107 SER A O 1
ATOM 878 N N . ASP A 1 108 ? -2.191 -27.047 6.609 1 94.88 108 ASP A N 1
ATOM 879 C CA . ASP A 1 108 ? -1.037 -26.984 7.5 1 94.88 108 ASP A CA 1
ATOM 880 C C . ASP A 1 108 ? -0.144 -28.203 7.332 1 94.88 108 ASP A C 1
ATOM 882 O O . ASP A 1 108 ? 0.926 -28.281 7.938 1 94.88 108 ASP A O 1
ATOM 886 N N . LYS A 1 109 ? -0.51 -29.125 6.379 1 95 109 LYS A N 1
ATOM 887 C CA . LYS A 1 109 ? 0.262 -30.344 6.137 1 95 109 LYS A CA 1
ATOM 888 C C . LYS A 1 109 ? 0.804 -30.375 4.711 1 95 109 LYS A C 1
ATOM 890 O O . LYS A 1 109 ? 1.264 -31.422 4.238 1 95 109 LYS A O 1
ATOM 895 N N . PHE A 1 110 ? 0.708 -29.297 4.059 1 95.25 110 PHE A N 1
ATOM 896 C CA . PHE A 1 110 ? 1.112 -29.203 2.66 1 95.25 110 PHE A CA 1
ATOM 897 C C . PHE A 1 110 ? 2.572 -29.609 2.49 1 95.25 110 PHE A C 1
ATOM 899 O O . PHE A 1 110 ? 3.42 -29.25 3.309 1 95.25 110 PHE A O 1
ATOM 906 N N . TYR A 1 111 ? 2.773 -30.375 1.443 1 94.19 111 TYR A N 1
ATOM 907 C CA . TYR A 1 111 ? 4.094 -30.859 1.052 1 94.19 111 TYR A CA 1
ATOM 908 C C . TYR A 1 111 ? 4.207 -30.969 -0.464 1 94.19 111 TYR A C 1
ATOM 910 O O . TYR A 1 111 ? 3.326 -31.531 -1.119 1 94.19 111 TYR A O 1
ATOM 918 N N . ALA A 1 112 ? 5.23 -30.375 -1.018 1 94.44 112 ALA A N 1
ATOM 919 C CA . ALA A 1 112 ? 5.5 -30.484 -2.449 1 94.44 112 ALA A CA 1
ATOM 920 C C . ALA A 1 112 ? 7 -30.5 -2.725 1 94.44 112 ALA A C 1
ATOM 922 O O . ALA A 1 112 ? 7.805 -30.188 -1.843 1 94.44 112 ALA A O 1
ATOM 923 N N . GLN A 1 113 ? 7.301 -31 -3.867 1 95.44 113 GLN A N 1
ATOM 924 C CA . GLN A 1 113 ? 8.688 -31.031 -4.32 1 95.44 113 GLN A CA 1
ATOM 925 C C . GLN A 1 113 ? 8.875 -30.172 -5.57 1 95.44 113 GLN A C 1
ATOM 927 O O . GLN A 1 113 ? 8.055 -30.219 -6.492 1 95.44 113 GLN A O 1
ATOM 932 N N . ASN A 1 114 ? 9.859 -29.312 -5.539 1 95.69 114 ASN A N 1
ATOM 933 C CA . ASN A 1 114 ? 10.242 -28.5 -6.684 1 95.69 114 ASN A CA 1
ATOM 934 C C . ASN A 1 114 ? 11.555 -28.969 -7.297 1 95.69 114 ASN A C 1
ATOM 936 O O . ASN A 1 114 ? 12.609 -28.891 -6.66 1 95.69 114 ASN A O 1
ATOM 940 N N . HIS A 1 115 ? 11.516 -29.469 -8.5 1 96.06 115 HIS A N 1
ATOM 941 C CA . HIS A 1 115 ? 12.688 -30.016 -9.18 1 96.06 115 HIS A CA 1
ATOM 942 C C . HIS A 1 115 ? 13.445 -28.922 -9.93 1 96.06 115 HIS A C 1
ATOM 944 O O . HIS A 1 115 ? 12.953 -28.375 -10.922 1 96.06 115 HIS A O 1
ATOM 950 N N . LEU A 1 116 ? 14.68 -28.672 -9.461 1 96.62 116 LEU A N 1
ATOM 951 C CA . LEU A 1 116 ? 15.469 -27.562 -9.977 1 96.62 116 LEU A CA 1
ATOM 952 C C . LEU A 1 116 ? 16.703 -28.062 -10.727 1 96.62 116 LEU A C 1
ATOM 954 O O . LEU A 1 116 ? 17.328 -29.047 -10.305 1 96.62 116 LEU A O 1
ATOM 958 N N . LYS A 1 117 ? 17.078 -27.438 -11.781 1 97 117 LYS A N 1
ATOM 959 C CA . LYS A 1 117 ? 18.172 -27.859 -12.641 1 97 117 LYS A CA 1
ATOM 960 C C . LYS A 1 117 ? 19.422 -27.016 -12.398 1 97 117 LYS A C 1
ATOM 962 O O . LYS A 1 117 ? 19.344 -25.812 -12.172 1 97 117 LYS A O 1
ATOM 967 N N . LYS A 1 118 ? 20.531 -27.688 -12.555 1 97.12 118 LYS A N 1
ATOM 968 C CA . LYS A 1 118 ? 21.828 -27.047 -12.414 1 97.12 118 LYS A CA 1
ATOM 969 C C . LYS A 1 118 ? 21.984 -25.906 -13.414 1 97.12 118 LYS A C 1
ATOM 971 O O . LYS A 1 118 ? 21.641 -26.047 -14.586 1 97.12 118 LYS A O 1
ATOM 976 N N . GLY A 1 119 ? 22.422 -24.734 -12.914 1 96.94 119 GLY A N 1
ATOM 977 C CA . GLY A 1 119 ? 22.844 -23.641 -13.773 1 96.94 119 GLY A CA 1
ATOM 978 C C . GLY A 1 119 ? 21.703 -22.75 -14.234 1 96.94 119 GLY A C 1
ATOM 979 O O . GLY A 1 119 ? 21.938 -21.703 -14.852 1 96.94 119 GLY A O 1
ATOM 980 N N . LYS A 1 120 ? 20.531 -23.141 -13.984 1 97.69 120 LYS A N 1
ATOM 981 C CA . LYS A 1 120 ? 19.391 -22.328 -14.383 1 97.69 120 LYS A CA 1
ATOM 982 C C . LYS A 1 120 ? 19.094 -21.234 -13.352 1 97.69 120 LYS A C 1
ATOM 984 O O . LYS A 1 120 ? 19.25 -21.469 -12.148 1 97.69 120 LYS A O 1
ATOM 989 N N . LYS A 1 121 ? 18.703 -20.047 -13.844 1 97.38 121 LYS A N 1
ATOM 990 C CA . LYS A 1 121 ? 18.391 -18.922 -12.961 1 97.38 121 LYS A CA 1
ATOM 991 C C . LYS A 1 121 ? 16.922 -18.938 -12.57 1 97.38 121 LYS A C 1
ATOM 993 O O . LYS A 1 121 ? 16.031 -18.812 -13.422 1 97.38 121 LYS A O 1
ATOM 998 N N . TYR A 1 122 ? 16.625 -19.047 -11.289 1 97.69 122 TYR A N 1
ATOM 999 C CA . TYR A 1 122 ? 15.281 -19.031 -10.75 1 97.69 122 TYR A CA 1
ATOM 1000 C C . TYR A 1 122 ? 14.992 -17.734 -10.023 1 97.69 122 TYR A C 1
ATOM 1002 O O . TYR A 1 122 ? 15.766 -17.297 -9.164 1 97.69 122 TYR A O 1
ATOM 1010 N N . ILE A 1 123 ? 13.93 -17.031 -10.438 1 96.62 123 ILE A N 1
ATOM 1011 C CA . ILE A 1 123 ? 13.43 -15.812 -9.797 1 96.62 123 ILE A CA 1
ATOM 1012 C C . ILE A 1 123 ? 11.938 -15.969 -9.508 1 96.62 123 ILE A C 1
ATOM 1014 O O . ILE A 1 123 ? 11.117 -16 -10.43 1 96.62 123 ILE A O 1
ATOM 1018 N N . THR A 1 124 ? 11.625 -16.078 -8.219 1 97.19 124 THR A N 1
ATOM 1019 C CA . THR A 1 124 ? 10.242 -16.312 -7.82 1 97.19 124 THR A CA 1
ATOM 1020 C C . THR A 1 124 ? 9.828 -15.352 -6.707 1 97.19 124 THR A C 1
ATOM 1022 O O . THR A 1 124 ? 10.602 -15.094 -5.781 1 97.19 124 THR A O 1
ATOM 1025 N N . LEU A 1 125 ? 8.68 -14.781 -6.859 1 97.19 125 LEU A N 1
ATOM 1026 C CA . LEU A 1 125 ? 8.055 -14.008 -5.797 1 97.19 125 LEU A CA 1
ATOM 1027 C C . LEU A 1 125 ? 6.762 -14.672 -5.332 1 97.19 125 LEU A C 1
ATOM 1029 O O . LEU A 1 125 ? 5.969 -15.141 -6.152 1 97.19 125 LEU A O 1
ATOM 1033 N N . MET A 1 126 ? 6.617 -14.781 -4.035 1 97.31 126 MET A N 1
ATOM 1034 C CA . MET A 1 126 ? 5.422 -15.391 -3.455 1 97.31 126 MET A CA 1
ATOM 1035 C C . MET A 1 126 ? 4.785 -14.469 -2.426 1 97.31 126 MET A C 1
ATOM 1037 O O . MET A 1 126 ? 5.492 -13.805 -1.658 1 97.31 126 MET A O 1
ATOM 1041 N N . ILE A 1 127 ? 3.545 -14.375 -2.424 1 98.06 127 ILE A N 1
ATOM 1042 C CA . ILE A 1 127 ? 2.791 -13.742 -1.347 1 98.06 127 ILE A CA 1
ATOM 1043 C C . ILE A 1 127 ? 1.935 -14.789 -0.634 1 98.06 127 ILE A C 1
ATOM 1045 O O . ILE A 1 127 ? 1.095 -15.445 -1.257 1 98.06 127 ILE A O 1
ATOM 1049 N N . ALA A 1 128 ? 2.191 -14.961 0.623 1 97.94 128 ALA A N 1
ATOM 1050 C CA . ALA A 1 128 ? 1.45 -15.906 1.453 1 97.94 128 ALA A CA 1
ATOM 1051 C C . ALA A 1 128 ? 0.493 -15.18 2.393 1 97.94 128 ALA A C 1
ATOM 1053 O O . ALA A 1 128 ? 0.834 -14.133 2.947 1 97.94 128 ALA A O 1
ATOM 1054 N N . ILE A 1 129 ? -0.705 -15.711 2.521 1 98.44 129 ILE A N 1
ATOM 1055 C CA . ILE A 1 129 ? -1.729 -15.102 3.365 1 98.44 129 ILE A CA 1
ATOM 1056 C C . ILE A 1 129 ? -2.336 -16.156 4.285 1 98.44 129 ILE A C 1
ATOM 1058 O O . ILE A 1 129 ? -2.758 -17.219 3.822 1 98.44 129 ILE A O 1
ATOM 1062 N N . LYS A 1 130 ? -2.412 -15.867 5.555 1 97.94 130 LYS A N 1
ATOM 1063 C CA . LYS A 1 130 ? -3.027 -16.797 6.496 1 97.94 130 LYS A CA 1
ATOM 1064 C C . LYS A 1 130 ? -4.508 -17 6.184 1 97.94 130 LYS A C 1
ATOM 1066 O O . LYS A 1 130 ? -5.191 -16.062 5.766 1 97.94 130 LYS A O 1
ATOM 1071 N N . GLU A 1 131 ? -4.988 -18.141 6.457 1 97.88 131 GLU A N 1
ATOM 1072 C CA . GLU A 1 131 ? -6.316 -18.594 6.062 1 97.88 131 GLU A CA 1
ATOM 1073 C C . GLU A 1 131 ? -7.391 -17.609 6.512 1 97.88 131 GLU A C 1
ATOM 1075 O O . GLU A 1 131 ? -8.242 -17.188 5.719 1 97.88 131 GLU A O 1
ATOM 1080 N N . GLU A 1 132 ? -7.363 -17.234 7.762 1 96.69 132 GLU A N 1
ATOM 1081 C CA . GLU A 1 132 ? -8.414 -16.391 8.328 1 96.69 132 GLU A CA 1
ATOM 1082 C C . GLU A 1 132 ? -8.531 -15.078 7.559 1 96.69 132 GLU A C 1
ATOM 1084 O O . GLU A 1 132 ? -9.641 -14.57 7.355 1 96.69 132 GLU A O 1
ATOM 1089 N N . LEU A 1 133 ? -7.438 -14.562 7.176 1 97.75 133 LEU A N 1
ATOM 1090 C CA . LEU A 1 133 ? -7.434 -13.312 6.426 1 97.75 133 LEU A CA 1
ATOM 1091 C C . LEU A 1 133 ? -7.836 -13.547 4.973 1 97.75 133 LEU A C 1
ATOM 1093 O O . LEU A 1 133 ? -8.633 -12.789 4.414 1 97.75 133 LEU A O 1
ATOM 1097 N N . PHE A 1 134 ? -7.363 -14.586 4.367 1 98.19 134 PHE A N 1
ATOM 1098 C CA . PHE A 1 134 ? -7.602 -14.797 2.943 1 98.19 134 PHE A CA 1
ATOM 1099 C C . PHE A 1 134 ? -9.078 -15.086 2.678 1 98.19 134 PHE A C 1
ATOM 1101 O O . PHE A 1 134 ? -9.617 -14.68 1.648 1 98.19 134 PHE A O 1
ATOM 1108 N N . LEU A 1 135 ? -9.695 -15.781 3.512 1 96.88 135 LEU A N 1
ATOM 1109 C CA . LEU A 1 135 ? -11.102 -16.094 3.305 1 96.88 135 LEU A CA 1
ATOM 1110 C C . LEU A 1 135 ? -11.938 -14.828 3.232 1 96.88 135 LEU A C 1
ATOM 1112 O O . LEU A 1 135 ? -12.977 -14.797 2.561 1 96.88 135 LEU A O 1
ATOM 1116 N N . LYS A 1 136 ? -11.461 -13.789 3.871 1 95.94 136 LYS A N 1
ATOM 1117 C CA . LYS A 1 136 ? -12.133 -12.492 3.785 1 95.94 136 LYS A CA 1
ATOM 1118 C C . LYS A 1 136 ? -11.695 -11.727 2.537 1 95.94 136 LYS A C 1
ATOM 1120 O O . LYS A 1 136 ? -12.539 -11.211 1.799 1 95.94 136 LYS A O 1
ATOM 1125 N N . LEU A 1 137 ? -10.43 -11.711 2.256 1 97.12 137 LEU A N 1
ATOM 1126 C CA . LEU A 1 137 ? -9.891 -10.984 1.11 1 97.12 137 LEU A CA 1
ATOM 1127 C C . LEU A 1 137 ? -10.367 -11.609 -0.198 1 97.12 137 LEU A C 1
ATOM 1129 O O . LEU A 1 137 ? -10.609 -10.898 -1.178 1 97.12 137 LEU A O 1
ATOM 1133 N N . GLY A 1 138 ? -10.453 -12.922 -0.207 1 96.38 138 GLY A N 1
ATOM 1134 C CA . GLY A 1 138 ? -10.797 -13.664 -1.409 1 96.38 138 GLY A CA 1
ATOM 1135 C C . GLY A 1 138 ? -12.289 -13.828 -1.605 1 96.38 138 GLY A C 1
ATOM 1136 O O . GLY A 1 138 ? -12.734 -14.594 -2.465 1 96.38 138 GLY A O 1
ATOM 1137 N N . SER A 1 139 ? -13.102 -13.125 -0.909 1 93.06 139 SER A N 1
ATOM 1138 C CA . SER A 1 139 ? -14.547 -13.281 -0.918 1 93.06 139 SER A CA 1
ATOM 1139 C C . SER A 1 139 ? -15.125 -13.031 -2.307 1 93.06 139 SER A C 1
ATOM 1141 O O . SER A 1 139 ? -16.188 -13.562 -2.656 1 93.06 139 SER A O 1
ATOM 1143 N N . PRO A 1 140 ? -14.508 -12.172 -3.158 1 92.94 140 PRO A N 1
ATOM 1144 C CA . PRO A 1 140 ? -15.016 -12 -4.52 1 92.94 140 PRO A CA 1
ATOM 1145 C C . PRO A 1 140 ? -14.883 -13.266 -5.363 1 92.94 140 PRO A C 1
ATOM 1147 O O . PRO A 1 140 ? -15.516 -13.383 -6.418 1 92.94 140 PRO A O 1
ATOM 1150 N N . ILE A 1 141 ? -13.977 -14.172 -5.055 1 93.44 141 ILE A N 1
ATOM 1151 C CA . ILE A 1 141 ? -13.875 -15.469 -5.711 1 93.44 141 ILE A CA 1
ATOM 1152 C C . ILE A 1 141 ? -14.969 -16.406 -5.199 1 93.44 141 ILE A C 1
ATOM 1154 O O . ILE A 1 141 ? -14.93 -16.844 -4.051 1 93.44 141 ILE A O 1
ATOM 1158 N N . LYS A 1 142 ? -15.852 -16.719 -6.07 1 90.25 142 LYS A N 1
ATOM 1159 C CA . LYS A 1 142 ? -16.984 -17.547 -5.668 1 90.25 142 LYS A CA 1
ATOM 1160 C C . LYS A 1 142 ? -16.516 -18.891 -5.129 1 90.25 142 LYS A C 1
ATOM 1162 O O . LYS A 1 142 ? -15.586 -19.5 -5.664 1 90.25 142 LYS A O 1
ATOM 1167 N N . ASN A 1 143 ? -17.031 -19.438 -4.047 1 91.56 143 ASN A N 1
ATOM 1168 C CA . ASN A 1 143 ? -16.844 -20.75 -3.459 1 91.56 143 ASN A CA 1
ATOM 1169 C C . ASN A 1 143 ? -15.484 -20.859 -2.775 1 91.56 143 ASN A C 1
ATOM 1171 O O . ASN A 1 143 ? -14.93 -21.953 -2.662 1 91.56 143 ASN A O 1
ATOM 1175 N N . ILE A 1 144 ? -14.961 -19.797 -2.377 1 95.19 144 ILE A N 1
ATOM 1176 C CA . ILE A 1 144 ? -13.625 -19.781 -1.804 1 95.19 144 ILE A CA 1
ATOM 1177 C C . ILE A 1 144 ? -13.578 -20.672 -0.562 1 95.19 144 ILE A C 1
ATOM 1179 O O . ILE A 1 144 ? -12.578 -21.344 -0.307 1 95.19 144 ILE A O 1
ATOM 1183 N N . LYS A 1 145 ? -14.641 -20.672 0.29 1 95.06 145 LYS A N 1
ATOM 1184 C CA . LYS A 1 145 ? -14.688 -21.516 1.486 1 95.06 145 LYS A CA 1
ATOM 1185 C C . LYS A 1 145 ? -14.68 -23 1.123 1 95.06 145 LYS A C 1
ATOM 1187 O O . LYS A 1 145 ? -14.047 -23.797 1.801 1 95.06 145 LYS A O 1
ATOM 1192 N N . ASP A 1 146 ? -15.367 -23.266 0.039 1 95.25 146 ASP A N 1
ATOM 1193 C CA . ASP A 1 146 ? -15.359 -24.641 -0.464 1 95.25 146 ASP A CA 1
ATOM 1194 C C . ASP A 1 146 ? -13.969 -25.047 -0.938 1 95.25 146 ASP A C 1
ATOM 1196 O O . ASP A 1 146 ? -13.531 -26.172 -0.694 1 95.25 146 ASP A O 1
ATOM 1200 N N . TYR A 1 147 ? -13.359 -24.156 -1.628 1 95.56 147 TYR A N 1
ATOM 1201 C CA . TYR A 1 147 ? -12.008 -24.422 -2.096 1 95.56 147 TYR A CA 1
ATOM 1202 C C . TYR A 1 147 ? -11.062 -24.688 -0.925 1 95.56 147 TYR A C 1
ATOM 1204 O O . TYR A 1 147 ? -10.203 -25.562 -0.997 1 95.56 147 TYR A O 1
ATOM 1212 N N . MET A 1 148 ? -11.227 -23.938 0.198 1 96.69 148 MET A N 1
ATOM 1213 C CA . MET A 1 148 ? -10.375 -24.125 1.369 1 96.69 148 MET A CA 1
ATOM 1214 C C . MET A 1 148 ? -10.648 -25.469 2.023 1 96.69 148 MET A C 1
ATOM 1216 O O . MET A 1 148 ? -9.719 -26.141 2.488 1 96.69 148 MET A O 1
ATOM 1220 N N . THR A 1 149 ? -11.906 -25.859 2.037 1 96.62 149 THR A N 1
ATOM 1221 C CA . THR A 1 149 ? -12.258 -27.172 2.547 1 96.62 149 THR A CA 1
ATOM 1222 C C . THR A 1 149 ? -11.57 -28.281 1.736 1 96.62 149 THR A C 1
ATOM 1224 O O . THR A 1 149 ? -11.008 -29.203 2.303 1 96.62 149 THR A O 1
ATOM 1227 N N . LYS A 1 150 ? -11.586 -28.141 0.438 1 95.94 150 LYS A N 1
ATOM 1228 C CA . LYS A 1 150 ? -10.922 -29.094 -0.447 1 95.94 150 LYS A CA 1
ATOM 1229 C C . LYS A 1 150 ? -9.414 -29.094 -0.202 1 95.94 150 LYS A C 1
ATOM 1231 O O . LYS A 1 150 ? -8.773 -30.141 -0.298 1 95.94 150 LYS A O 1
ATOM 1236 N N . ALA A 1 151 ? -8.898 -27.969 0.09 1 95.88 151 ALA A N 1
ATOM 1237 C CA . ALA A 1 151 ? -7.469 -27.875 0.378 1 95.88 151 ALA A CA 1
ATOM 1238 C C . ALA A 1 151 ? -7.105 -28.672 1.629 1 95.88 151 ALA A C 1
ATOM 1240 O O . ALA A 1 151 ? -6.039 -29.281 1.694 1 95.88 151 ALA A O 1
ATOM 1241 N N . TYR A 1 152 ? -7.949 -28.625 2.645 1 95.44 152 TYR A N 1
ATOM 1242 C CA . TYR A 1 152 ? -7.699 -29.406 3.848 1 95.44 152 TYR A CA 1
ATOM 1243 C C . TYR A 1 152 ? -7.809 -30.906 3.559 1 95.44 152 TYR A C 1
ATOM 1245 O O . TYR A 1 152 ? -7.082 -31.719 4.141 1 95.44 152 TYR A O 1
ATOM 1253 N N . GLU A 1 153 ? -8.727 -31.266 2.619 1 95 153 GLU A N 1
ATOM 1254 C CA . GLU A 1 153 ? -8.93 -32.656 2.27 1 95 153 GLU A CA 1
ATOM 1255 C C . GLU A 1 153 ? -7.738 -33.219 1.501 1 95 153 GLU A C 1
ATOM 1257 O O . GLU A 1 153 ? -7.324 -34.344 1.727 1 95 153 GLU A O 1
ATOM 1262 N N . LYS A 1 154 ? -7.133 -32.438 0.629 1 94.25 154 LYS A N 1
ATOM 1263 C CA . LYS A 1 154 ? -6.105 -32.938 -0.281 1 94.25 154 LYS A CA 1
ATOM 1264 C C . LYS A 1 154 ? -4.758 -32.281 0.003 1 94.25 154 LYS A C 1
ATOM 1266 O O . LYS A 1 154 ? -3.781 -32.5 -0.712 1 94.25 154 LYS A O 1
ATOM 1271 N N . ASN A 1 155 ? -4.715 -31.328 1.035 1 95.12 155 ASN A N 1
ATOM 1272 C CA . ASN A 1 155 ? -3.537 -30.594 1.476 1 95.12 155 ASN A CA 1
ATOM 1273 C C . ASN A 1 155 ? -3.189 -29.453 0.509 1 95.12 155 ASN A C 1
ATOM 1275 O O . ASN A 1 155 ? -2.318 -28.641 0.795 1 95.12 155 ASN A O 1
ATOM 1279 N N . ARG A 1 156 ? -3.936 -29.453 -0.572 1 94.81 156 ARG A N 1
ATOM 1280 C CA . ARG A 1 156 ? -3.725 -28.422 -1.576 1 94.81 156 ARG A CA 1
ATOM 1281 C C . ARG A 1 156 ? -4.941 -28.281 -2.482 1 94.81 156 ARG A C 1
ATOM 1283 O O . ARG A 1 156 ? -5.633 -29.266 -2.758 1 94.81 156 ARG A O 1
ATOM 1290 N N . TYR A 1 157 ? -5.211 -27.078 -2.926 1 95.06 157 TYR A N 1
ATOM 1291 C CA . TYR A 1 157 ? -6.211 -26.844 -3.959 1 95.06 157 TYR A CA 1
ATOM 1292 C C . TYR A 1 157 ? -5.766 -25.719 -4.895 1 95.06 157 TYR A C 1
ATOM 1294 O O . TYR A 1 157 ? -5.559 -24.578 -4.465 1 95.06 157 TYR A O 1
ATOM 1302 N N . HIS A 1 158 ? -5.586 -26.094 -6.133 1 94 158 HIS A N 1
ATOM 1303 C CA . HIS A 1 158 ? -5.199 -25.125 -7.141 1 94 158 HIS A CA 1
ATOM 1304 C C . HIS A 1 158 ? -6.406 -24.328 -7.629 1 94 158 HIS A C 1
ATOM 1306 O O . HIS A 1 158 ? -7.352 -24.891 -8.188 1 94 158 HIS A O 1
ATOM 1312 N N . ILE A 1 159 ? -6.375 -23.031 -7.562 1 91.69 159 ILE A N 1
ATOM 1313 C CA . ILE A 1 159 ? -7.531 -22.203 -7.906 1 91.69 159 ILE A CA 1
ATOM 1314 C C . ILE A 1 159 ? -7.363 -21.641 -9.312 1 91.69 159 ILE A C 1
ATOM 1316 O O . ILE A 1 159 ? -8.305 -21.641 -10.109 1 91.69 159 ILE A O 1
ATOM 1320 N N . TYR A 1 160 ? -6.199 -21.141 -9.562 1 87.75 160 TYR A N 1
ATOM 1321 C CA . TYR A 1 160 ? -6.074 -20.328 -10.773 1 87.75 160 TYR A CA 1
ATOM 1322 C C . TYR A 1 160 ? -4.641 -20.359 -11.297 1 87.75 160 TYR A C 1
ATOM 1324 O O . TYR A 1 160 ? -3.689 -20.406 -10.516 1 87.75 160 TYR A O 1
ATOM 1332 N N . ASN A 1 161 ? -4.535 -20.406 -12.578 1 87.5 161 ASN A N 1
ATOM 1333 C CA . ASN A 1 161 ? -3.289 -20.172 -13.305 1 87.5 161 ASN A CA 1
ATOM 1334 C C . ASN A 1 161 ? -3.453 -19.109 -14.391 1 87.5 161 ASN A C 1
ATOM 1336 O O . ASN A 1 161 ? -4.473 -19.094 -15.086 1 87.5 161 ASN A O 1
ATOM 1340 N N . GLY A 1 162 ? -2.484 -18.172 -14.469 1 87.81 162 GLY A N 1
ATOM 1341 C CA . GLY A 1 162 ? -2.549 -17.141 -15.5 1 87.81 162 GLY A CA 1
ATOM 1342 C C . GLY A 1 162 ? -1.201 -16.516 -15.805 1 87.81 162 GLY A C 1
ATOM 1343 O O . GLY A 1 162 ? -0.203 -16.828 -15.156 1 87.81 162 GLY A O 1
ATOM 1344 N N . ASN A 1 163 ? -1.257 -15.695 -16.781 1 87.81 163 ASN A N 1
ATOM 1345 C CA . ASN A 1 163 ? -0.066 -14.945 -17.156 1 87.81 163 ASN A CA 1
ATOM 1346 C C . ASN A 1 163 ? 0.077 -13.68 -16.312 1 87.81 163 ASN A C 1
ATOM 1348 O O . ASN A 1 163 ? -0.922 -13.07 -15.922 1 87.81 163 ASN A O 1
ATOM 1352 N N . ILE A 1 164 ? 1.288 -13.367 -16.062 1 90.62 164 ILE A N 1
ATOM 1353 C CA . ILE A 1 164 ? 1.592 -12.086 -15.43 1 90.62 164 ILE A CA 1
ATOM 1354 C C . ILE A 1 164 ? 1.411 -10.961 -16.438 1 90.62 164 ILE A C 1
ATOM 1356 O O . ILE A 1 164 ? 2.094 -10.922 -17.469 1 90.62 164 ILE A O 1
ATOM 1360 N N . ASP A 1 165 ? 0.483 -10.078 -16.234 1 82.81 165 ASP A N 1
ATOM 1361 C CA . ASP A 1 165 ? 0.264 -8.977 -17.172 1 82.81 165 ASP A CA 1
ATOM 1362 C C . ASP A 1 165 ? 1.164 -7.789 -16.844 1 82.81 165 ASP A C 1
ATOM 1364 O O . ASP A 1 165 ? 1.999 -7.867 -15.93 1 82.81 165 ASP A O 1
ATOM 1368 N N . LEU A 1 166 ? 1.034 -6.75 -17.562 1 76.38 166 LEU A N 1
ATOM 1369 C CA . LEU A 1 166 ? 1.953 -5.621 -17.453 1 76.38 166 LEU A CA 1
ATOM 1370 C C . LEU A 1 166 ? 1.879 -4.973 -16.078 1 76.38 166 LEU A C 1
ATOM 1372 O O . LEU A 1 166 ? 2.908 -4.621 -15.5 1 76.38 166 LEU A O 1
ATOM 1376 N N . GLU A 1 167 ? 0.701 -4.762 -15.547 1 84.12 167 GLU A N 1
ATOM 1377 C CA . GLU A 1 167 ? 0.521 -4.164 -14.227 1 84.12 167 GLU A CA 1
ATOM 1378 C C . GLU A 1 167 ? 1.195 -5.008 -13.148 1 84.12 167 GLU A C 1
ATOM 1380 O O . GLU A 1 167 ? 1.935 -4.48 -12.312 1 84.12 167 GLU A O 1
ATOM 1385 N N . GLN A 1 168 ? 0.97 -6.258 -13.18 1 91.75 168 GLN A N 1
ATOM 1386 C CA . GLN A 1 168 ? 1.612 -7.172 -12.242 1 91.75 168 GLN A CA 1
ATOM 1387 C C . GLN A 1 168 ? 3.129 -7.148 -12.406 1 91.75 168 GLN A C 1
ATOM 1389 O O . GLN A 1 168 ? 3.863 -7.098 -11.414 1 91.75 168 GLN A O 1
ATOM 1394 N N . PHE A 1 169 ? 3.531 -7.148 -13.633 1 88.06 169 PHE A N 1
ATOM 1395 C CA . PHE A 1 169 ? 4.957 -7.211 -13.93 1 88.06 169 PHE A CA 1
ATOM 1396 C C . PHE A 1 169 ? 5.684 -5.992 -13.367 1 88.06 169 PHE A C 1
ATOM 1398 O O . PHE A 1 169 ? 6.777 -6.117 -12.812 1 88.06 169 PHE A O 1
ATOM 1405 N N . GLU A 1 170 ? 5.117 -4.855 -13.539 1 84.38 170 GLU A N 1
ATOM 1406 C CA . GLU A 1 170 ? 5.738 -3.629 -13.047 1 84.38 170 GLU A CA 1
ATOM 1407 C C . GLU A 1 170 ? 5.914 -3.672 -11.531 1 84.38 170 GLU A C 1
ATOM 1409 O O . GLU A 1 170 ? 6.977 -3.314 -11.016 1 84.38 170 GLU A O 1
ATOM 1414 N N . ILE A 1 171 ? 4.891 -4.074 -10.844 1 92.12 171 ILE A N 1
ATOM 1415 C CA . ILE A 1 171 ? 4.957 -4.156 -9.391 1 92.12 171 ILE A CA 1
ATOM 1416 C C . ILE A 1 171 ? 5.977 -5.219 -8.977 1 92.12 171 ILE A C 1
ATOM 1418 O O . ILE A 1 171 ? 6.805 -4.984 -8.102 1 92.12 171 ILE A O 1
ATOM 1422 N N . LEU A 1 172 ? 5.945 -6.359 -9.672 1 93.38 172 LEU A N 1
ATOM 1423 C CA . LEU A 1 172 ? 6.863 -7.453 -9.375 1 93.38 172 LEU A CA 1
ATOM 1424 C C . LEU A 1 172 ? 8.312 -7.02 -9.594 1 93.38 172 LEU A C 1
ATOM 1426 O O . LEU A 1 172 ? 9.188 -7.379 -8.805 1 93.38 172 LEU A O 1
ATOM 1430 N N . ASN A 1 173 ? 8.516 -6.312 -10.578 1 86.69 173 ASN A N 1
ATOM 1431 C CA . ASN A 1 173 ? 9.867 -5.82 -10.836 1 86.69 173 ASN A CA 1
ATOM 1432 C C . ASN A 1 173 ? 10.344 -4.875 -9.742 1 86.69 173 ASN A C 1
ATOM 1434 O O . ASN A 1 173 ? 11.516 -4.898 -9.359 1 86.69 173 ASN A O 1
ATOM 1438 N N . THR A 1 174 ? 9.492 -4.027 -9.336 1 87.5 174 THR A N 1
ATOM 1439 C CA . THR A 1 174 ? 9.812 -3.135 -8.227 1 87.5 174 THR A CA 1
ATOM 1440 C C . THR A 1 174 ? 10.18 -3.934 -6.98 1 87.5 174 THR A C 1
ATOM 1442 O O . THR A 1 174 ? 11.18 -3.637 -6.32 1 87.5 174 THR A O 1
ATOM 1445 N N . LEU A 1 175 ? 9.422 -4.949 -6.625 1 91.56 175 LEU A N 1
ATOM 1446 C CA . LEU A 1 175 ? 9.664 -5.777 -5.449 1 91.56 175 LEU A CA 1
ATOM 1447 C C . LEU A 1 175 ? 10.969 -6.555 -5.594 1 91.56 175 LEU A C 1
ATOM 1449 O O . LEU A 1 175 ? 11.719 -6.691 -4.625 1 91.56 175 LEU A O 1
ATOM 1453 N N . ASN A 1 176 ? 11.156 -6.988 -6.785 1 87.19 176 ASN A N 1
ATOM 1454 C CA . ASN A 1 176 ? 12.352 -7.789 -7.043 1 87.19 176 ASN A CA 1
ATOM 1455 C C . ASN A 1 176 ? 13.617 -6.941 -6.988 1 87.19 176 ASN A C 1
ATOM 1457 O O . ASN A 1 176 ? 14.672 -7.426 -6.574 1 87.19 176 ASN A O 1
ATOM 1461 N N . SER A 1 177 ? 13.508 -5.738 -7.449 1 79.75 177 SER A N 1
ATOM 1462 C CA . SER A 1 177 ? 14.688 -4.879 -7.559 1 79.75 177 SER A CA 1
ATOM 1463 C C . SER A 1 177 ? 15.039 -4.25 -6.219 1 79.75 177 SER A C 1
ATOM 1465 O O . SER A 1 177 ? 16.172 -3.791 -6.016 1 79.75 177 SER A O 1
ATOM 1467 N N . SER A 1 178 ? 13.977 -4.25 -5.414 1 76.69 178 SER A N 1
ATOM 1468 C CA . SER A 1 178 ? 14.203 -3.619 -4.117 1 76.69 178 SER A CA 1
ATOM 1469 C C . SER A 1 178 ? 14.32 -4.66 -3.01 1 76.69 178 SER A C 1
ATOM 1471 O O . SER A 1 178 ? 13.672 -5.707 -3.066 1 76.69 178 SER A O 1
ATOM 1473 N N . CYS A 1 179 ? 15.453 -4.84 -2.363 1 73.62 179 CYS A N 1
ATOM 1474 C CA . CYS A 1 179 ? 15.641 -5.781 -1.267 1 73.62 179 CYS A CA 1
ATOM 1475 C C . CYS A 1 179 ? 15.172 -5.18 0.053 1 73.62 179 CYS A C 1
ATOM 1477 O O . CYS A 1 179 ? 15.344 -3.984 0.291 1 73.62 179 CYS A O 1
ATOM 1479 N N . PHE A 1 180 ? 14.305 -6.016 0.738 1 75.38 180 PHE A N 1
ATOM 1480 C CA . PHE A 1 180 ? 14.016 -5.617 2.109 1 75.38 180 PHE A 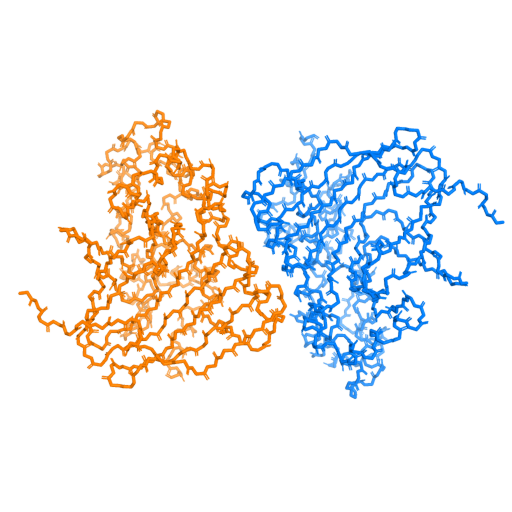CA 1
ATOM 1481 C C . PHE A 1 180 ? 15.297 -5.523 2.93 1 75.38 180 PHE A C 1
ATOM 1483 O O . PHE A 1 180 ? 16.188 -6.359 2.789 1 75.38 180 PHE A O 1
ATOM 1490 N N . ASP A 1 181 ? 15.359 -4.418 3.59 1 80.5 181 ASP A N 1
ATOM 1491 C CA . ASP A 1 181 ? 16.547 -4.254 4.43 1 80.5 181 ASP A CA 1
ATOM 1492 C C . ASP A 1 181 ? 16.219 -3.457 5.691 1 80.5 181 ASP A C 1
ATOM 1494 O O . ASP A 1 181 ? 15.102 -3.539 6.211 1 80.5 181 ASP A O 1
ATOM 1498 N N . GLU A 1 182 ? 17.172 -2.85 6.297 1 85.19 182 GLU A N 1
ATOM 1499 C CA . GLU A 1 182 ? 17.016 -2.176 7.582 1 85.19 182 GLU A CA 1
ATOM 1500 C C . GLU A 1 182 ? 16.234 -0.871 7.426 1 85.19 182 GLU A C 1
ATOM 1502 O O . GLU A 1 182 ? 15.766 -0.298 8.414 1 85.19 182 GLU A O 1
ATOM 1507 N N . ASP A 1 183 ? 16.109 -0.437 6.266 1 90.94 183 ASP A N 1
ATOM 1508 C CA . ASP A 1 183 ? 15.359 0.784 5.984 1 90.94 183 ASP A CA 1
ATOM 1509 C C . ASP A 1 183 ? 13.859 0.529 6.027 1 90.94 183 ASP A C 1
ATOM 1511 O O . ASP A 1 183 ? 13.25 0.193 5.012 1 90.94 183 ASP A O 1
ATOM 1515 N N . LEU A 1 184 ? 13.25 0.803 7.18 1 93.88 184 LEU A N 1
ATOM 1516 C CA . LEU A 1 184 ? 11.852 0.459 7.375 1 93.88 184 LEU A CA 1
ATOM 1517 C C . LEU A 1 184 ? 10.953 1.295 6.469 1 93.88 184 LEU A C 1
ATOM 1519 O O . LEU A 1 184 ? 9.883 0.841 6.062 1 93.88 184 LEU A O 1
ATOM 1523 N N . LEU A 1 185 ? 11.344 2.537 6.238 1 95.12 185 LEU A N 1
ATOM 1524 C CA . LEU A 1 185 ? 10.547 3.357 5.332 1 95.12 185 LEU A CA 1
ATOM 1525 C C . LEU A 1 185 ? 10.492 2.734 3.941 1 95.12 185 LEU A C 1
ATOM 1527 O O . LEU A 1 185 ? 9.43 2.699 3.312 1 95.12 185 LEU A O 1
ATOM 1531 N N . LYS A 1 186 ? 11.641 2.305 3.506 1 92.56 186 LYS A N 1
ATOM 1532 C CA . LYS A 1 186 ? 11.68 1.579 2.238 1 92.56 186 LYS A CA 1
ATOM 1533 C C . LYS A 1 186 ? 10.805 0.33 2.293 1 92.56 186 LYS A C 1
ATOM 1535 O O . LYS A 1 186 ? 10.086 0.027 1.338 1 92.56 186 LYS A O 1
ATOM 1540 N N . ASN A 1 187 ? 10.875 -0.388 3.391 1 94.31 187 ASN A N 1
ATOM 1541 C CA . ASN A 1 187 ? 10.062 -1.59 3.545 1 94.31 187 ASN A CA 1
ATOM 1542 C C . ASN A 1 187 ? 8.57 -1.269 3.496 1 94.31 187 ASN A C 1
ATOM 1544 O O . ASN A 1 187 ? 7.77 -2.068 3.004 1 94.31 187 ASN A O 1
ATOM 1548 N N . LEU A 1 188 ? 8.188 -0.114 4.062 1 95.81 188 LEU A N 1
ATOM 1549 C CA . LEU A 1 188 ? 6.801 0.325 4.008 1 95.81 188 LEU A CA 1
ATOM 1550 C C . LEU A 1 188 ? 6.348 0.51 2.564 1 95.81 188 LEU A C 1
ATOM 1552 O O . LEU A 1 188 ? 5.215 0.169 2.219 1 95.81 188 LEU A O 1
ATOM 1556 N N . TYR A 1 189 ? 7.184 1.053 1.789 1 94.56 189 TYR A N 1
ATOM 1557 C CA . TYR A 1 189 ? 6.918 1.21 0.363 1 94.56 189 TYR A CA 1
ATOM 1558 C C . TYR A 1 189 ? 6.715 -0.145 -0.306 1 94.56 189 TYR A C 1
ATOM 1560 O O . TYR A 1 189 ? 5.762 -0.333 -1.064 1 94.56 189 TYR A O 1
ATOM 1568 N N . LEU A 1 190 ? 7.582 -1.051 -0.048 1 93.75 190 LEU A N 1
ATOM 1569 C CA . LEU A 1 190 ? 7.488 -2.387 -0.626 1 93.75 190 LEU A CA 1
ATOM 1570 C C . LEU A 1 190 ? 6.23 -3.102 -0.141 1 93.75 190 LEU A C 1
ATOM 1572 O O . LEU A 1 190 ? 5.59 -3.826 -0.905 1 93.75 190 LEU A O 1
ATOM 1576 N N . GLU A 1 191 ? 5.852 -2.895 1.161 1 95.81 191 GLU A N 1
ATOM 1577 C CA . GLU A 1 191 ? 4.59 -3.41 1.678 1 95.81 191 GLU A CA 1
ATOM 1578 C C . GLU A 1 191 ? 3.408 -2.891 0.863 1 95.81 191 GLU A C 1
ATOM 1580 O O . GLU A 1 191 ? 2.502 -3.65 0.518 1 95.81 191 GLU A O 1
ATOM 1585 N N . SER A 1 192 ? 3.455 -1.613 0.62 1 95.69 192 SER A N 1
ATOM 1586 C CA . SER A 1 192 ? 2.381 -0.999 -0.152 1 95.69 192 SER A CA 1
ATOM 1587 C C . SER A 1 192 ? 2.266 -1.626 -1.537 1 95.69 192 SER A C 1
ATOM 1589 O O . SER A 1 192 ? 1.16 -1.884 -2.018 1 95.69 192 SER A O 1
ATOM 1591 N N . LYS A 1 193 ? 3.383 -1.906 -2.184 1 94.5 193 LYS A N 1
ATOM 1592 C CA . LYS A 1 193 ? 3.395 -2.533 -3.502 1 94.5 193 LYS A CA 1
ATOM 1593 C C . LYS A 1 193 ? 2.861 -3.961 -3.438 1 94.5 193 LYS A C 1
ATOM 1595 O O . LYS A 1 193 ? 2.094 -4.383 -4.305 1 94.5 193 LYS A O 1
ATOM 1600 N N . GLY A 1 194 ? 3.279 -4.672 -2.414 1 96 194 GLY A N 1
ATOM 1601 C CA . GLY A 1 194 ? 2.781 -6.027 -2.238 1 96 194 GLY A CA 1
ATOM 1602 C C . GLY A 1 194 ? 1.277 -6.094 -2.053 1 96 194 GLY A C 1
ATOM 1603 O O . GLY A 1 194 ? 0.609 -6.941 -2.646 1 96 194 GLY A O 1
ATOM 1604 N N . MET A 1 195 ? 0.761 -5.211 -1.254 1 96.56 195 MET A N 1
ATOM 1605 C CA . MET A 1 195 ? -0.677 -5.176 -1.004 1 96.56 195 MET A CA 1
ATOM 1606 C C . MET A 1 195 ? -1.438 -4.762 -2.26 1 96.56 195 MET A C 1
ATOM 1608 O O . MET A 1 195 ? -2.535 -5.258 -2.518 1 96.56 195 MET A O 1
ATOM 1612 N N . ASN A 1 196 ? -0.888 -3.83 -2.973 1 95.25 196 ASN A N 1
ATOM 1613 C CA . ASN A 1 196 ? -1.481 -3.447 -4.25 1 95.25 196 ASN A CA 1
ATOM 1614 C C . ASN A 1 196 ? -1.512 -4.617 -5.227 1 95.25 196 ASN A C 1
ATOM 1616 O O . ASN A 1 196 ? -2.516 -4.84 -5.906 1 95.25 196 ASN A O 1
ATOM 1620 N N . LEU A 1 197 ? -0.414 -5.328 -5.363 1 96.75 197 LEU A N 1
ATOM 1621 C CA . LEU A 1 197 ? -0.336 -6.5 -6.227 1 96.75 197 LEU A CA 1
ATOM 1622 C C . LEU A 1 197 ? -1.394 -7.531 -5.84 1 96.75 197 LEU A C 1
ATOM 1624 O O . LEU A 1 197 ? -2.055 -8.102 -6.707 1 96.75 197 LEU A O 1
ATOM 1628 N N . LEU A 1 198 ? -1.538 -7.758 -4.539 1 98 198 LEU A N 1
ATOM 1629 C CA . LEU A 1 198 ? -2.502 -8.727 -4.027 1 98 198 LEU A CA 1
ATOM 1630 C C . LEU A 1 198 ? -3.926 -8.32 -4.395 1 98 198 LEU A C 1
ATOM 1632 O O . LEU A 1 198 ? -4.695 -9.141 -4.895 1 98 198 LEU A O 1
ATOM 1636 N N . HIS A 1 199 ? -4.262 -7.07 -4.129 1 96.94 199 HIS A N 1
ATOM 1637 C CA . HIS A 1 199 ? -5.586 -6.559 -4.469 1 96.94 199 HIS A CA 1
ATOM 1638 C C . HIS A 1 199 ? -5.887 -6.75 -5.953 1 96.94 199 HIS A C 1
ATOM 1640 O O . HIS A 1 199 ? -6.922 -7.312 -6.316 1 96.94 199 HIS A O 1
ATOM 1646 N N . TYR A 1 200 ? -4.973 -6.316 -6.777 1 94.31 200 TYR A N 1
ATOM 1647 C CA . TYR A 1 200 ? -5.137 -6.371 -8.227 1 94.31 200 TYR A CA 1
ATOM 1648 C C . TYR A 1 200 ? -5.301 -7.812 -8.703 1 94.31 200 TYR A C 1
ATOM 1650 O O . TYR A 1 200 ? -6.18 -8.109 -9.516 1 94.31 200 TYR A O 1
ATOM 1658 N N . THR A 1 201 ? -4.484 -8.695 -8.227 1 97.25 201 THR A N 1
ATOM 1659 C CA . THR A 1 201 ? -4.465 -10.086 -8.664 1 97.25 201 THR A CA 1
ATOM 1660 C C . THR A 1 201 ? -5.746 -10.797 -8.242 1 97.25 201 THR A C 1
ATOM 1662 O O . THR A 1 201 ? -6.316 -11.57 -9.023 1 97.25 201 THR A O 1
ATOM 1665 N N . ILE A 1 202 ? -6.215 -10.586 -7.016 1 97.5 202 ILE A N 1
ATOM 1666 C CA . ILE A 1 202 ? -7.438 -11.219 -6.539 1 97.5 202 ILE A CA 1
ATOM 1667 C C . ILE A 1 202 ? -8.625 -10.766 -7.391 1 97.5 202 ILE A C 1
ATOM 1669 O O . ILE A 1 202 ? -9.453 -11.586 -7.793 1 97.5 202 ILE A O 1
ATOM 1673 N N . GLU A 1 203 ? -8.664 -9.445 -7.648 1 93.62 203 GLU A N 1
ATOM 1674 C CA . GLU A 1 203 ? -9.727 -8.938 -8.508 1 93.62 203 GLU A CA 1
ATOM 1675 C C . GLU A 1 203 ? -9.688 -9.586 -9.883 1 93.62 203 GLU A C 1
ATOM 1677 O O . GLU A 1 203 ? -10.727 -9.969 -10.43 1 93.62 203 GLU A O 1
ATOM 1682 N N . LYS A 1 204 ? -8.523 -9.633 -10.43 1 89.75 204 LYS A N 1
ATOM 1683 C CA . LYS A 1 204 ? -8.32 -10.234 -11.742 1 89.75 204 LYS A CA 1
ATOM 1684 C C . LYS A 1 204 ? -8.797 -11.688 -11.758 1 89.75 204 LYS A C 1
ATOM 1686 O O . LYS A 1 204 ? -9.516 -12.094 -12.672 1 89.75 204 LYS A O 1
ATOM 1691 N N . ILE A 1 205 ? -8.445 -12.469 -10.789 1 93.94 205 ILE A N 1
ATOM 1692 C CA . ILE A 1 205 ? -8.812 -13.883 -10.695 1 93.94 205 ILE A CA 1
ATOM 1693 C C . ILE A 1 205 ? -10.32 -14.016 -10.547 1 93.94 205 ILE A C 1
ATOM 1695 O O . ILE A 1 205 ? -10.953 -14.82 -11.234 1 93.94 205 ILE A O 1
ATOM 1699 N N . ALA A 1 206 ? -10.883 -13.227 -9.625 1 92.81 206 ALA A N 1
ATOM 1700 C CA . ALA A 1 206 ? -12.328 -13.273 -9.398 1 92.81 206 ALA A CA 1
ATOM 1701 C C . ALA A 1 206 ? -13.094 -12.984 -10.68 1 92.81 206 ALA A C 1
ATOM 1703 O O . ALA A 1 206 ? -14.062 -13.68 -11.008 1 92.81 206 ALA A O 1
ATOM 1704 N N . LYS A 1 207 ? -12.703 -11.953 -11.352 1 85.5 207 LYS A N 1
ATOM 1705 C CA . LYS A 1 207 ? -13.352 -11.578 -12.602 1 85.5 207 LYS A CA 1
ATOM 1706 C C . LYS A 1 207 ? -13.289 -12.719 -13.617 1 85.5 207 LYS A C 1
ATOM 1708 O O . LYS A 1 207 ? -14.281 -13.023 -14.281 1 85.5 207 LYS A O 1
ATOM 1713 N N . ASN A 1 208 ? -12.156 -13.344 -13.719 1 81.44 208 ASN A N 1
ATOM 1714 C CA . ASN A 1 208 ? -11.953 -14.422 -14.68 1 81.44 208 ASN A CA 1
ATOM 1715 C C . ASN A 1 208 ? -12.758 -15.664 -14.312 1 81.44 208 ASN A C 1
ATOM 1717 O O . ASN A 1 208 ? -13.336 -16.312 -15.188 1 81.44 208 ASN A O 1
ATOM 1721 N N . LEU A 1 209 ? -12.836 -15.961 -13.07 1 84.06 209 LEU A N 1
ATOM 1722 C CA . LEU A 1 209 ? -13.523 -17.172 -12.625 1 84.06 209 LEU A CA 1
ATOM 1723 C C . LEU A 1 209 ? -15.031 -16.969 -12.648 1 84.06 209 LEU A C 1
ATOM 1725 O O . LEU A 1 209 ? -15.781 -17.891 -12.977 1 84.06 209 LEU A O 1
ATOM 1729 N N . ASN A 1 210 ? -15.516 -15.766 -12.188 1 75.19 210 ASN A N 1
ATOM 1730 C CA . ASN A 1 210 ? -16.938 -15.492 -12.148 1 75.19 210 ASN A CA 1
ATOM 1731 C C . ASN A 1 210 ? -17.516 -15.305 -13.555 1 75.19 210 ASN A C 1
ATOM 1733 O O . ASN A 1 210 ? -18.688 -15.578 -13.789 1 75.19 210 ASN A O 1
ATOM 1737 N N . ALA A 1 211 ? -16.812 -14.602 -14.359 1 63.47 211 ALA A N 1
ATOM 1738 C CA . ALA A 1 211 ? -17.234 -14.508 -15.758 1 63.47 211 ALA A CA 1
ATOM 1739 C C . ALA A 1 211 ? -17.453 -15.891 -16.359 1 63.47 211 ALA A C 1
ATOM 1741 O O . ALA A 1 211 ? -18.359 -16.094 -17.172 1 63.47 211 ALA A O 1
ATOM 1742 N N . LEU A 1 212 ? -16.578 -16.719 -15.984 1 54.41 212 LEU A N 1
ATOM 1743 C CA . LEU A 1 212 ? -16.734 -18.078 -16.453 1 54.41 212 LEU A CA 1
ATOM 1744 C C . LEU A 1 212 ? -18.031 -18.703 -15.945 1 54.41 212 LEU A C 1
ATOM 1746 O O . LEU A 1 212 ? -18.625 -19.547 -16.625 1 54.41 212 LEU A O 1
ATOM 1750 N N . SER A 1 213 ? -18.406 -18.234 -14.766 1 50.28 213 SER A N 1
ATOM 1751 C CA . SER A 1 213 ? -19.641 -18.781 -14.203 1 50.28 213 SER A CA 1
ATOM 1752 C C . SER A 1 213 ? -20.859 -18.188 -14.883 1 50.28 213 SER A C 1
ATOM 1754 O O . SER A 1 213 ? -21.922 -18.812 -14.945 1 50.28 213 SER A O 1
ATOM 1756 N N . THR A 1 214 ? -20.844 -16.781 -15.031 1 48 214 THR A N 1
ATOM 1757 C CA . THR A 1 214 ? -21.969 -16.25 -15.797 1 48 214 THR A CA 1
ATOM 1758 C C . THR A 1 214 ? -21.969 -16.828 -17.219 1 48 214 THR A C 1
ATOM 1760 O O . THR A 1 214 ? -20.938 -17.297 -17.703 1 48 214 THR A O 1
ATOM 1763 N N . ASN A 1 215 ? -23.281 -16.719 -17.938 1 44.34 215 ASN A N 1
ATOM 1764 C CA . ASN A 1 215 ? -23.594 -17.266 -19.25 1 44.34 215 ASN A CA 1
ATOM 1765 C C . ASN A 1 215 ? -22.609 -16.812 -20.312 1 44.34 215 ASN A C 1
ATOM 1767 O O . ASN A 1 215 ? -22.938 -16.766 -21.5 1 44.34 215 ASN A O 1
ATOM 1771 N N . TYR A 1 216 ? -21.734 -15.914 -20.109 1 46.25 216 TYR A N 1
ATOM 1772 C CA . TYR A 1 216 ? -20.859 -15.859 -21.266 1 46.25 216 TYR A CA 1
ATOM 1773 C C . TYR A 1 216 ? -20.359 -17.25 -21.641 1 46.25 216 TYR A C 1
ATOM 1775 O O . TYR A 1 216 ? -19.969 -18.031 -20.781 1 46.25 216 TYR A O 1
ATOM 1783 N N . ASP A 1 217 ? -20.906 -17.812 -22.5 1 48.22 217 ASP A N 1
ATOM 1784 C CA . ASP A 1 217 ? -20.609 -19.172 -22.953 1 48.22 217 ASP A CA 1
ATOM 1785 C C . ASP A 1 217 ? -19.109 -19.469 -22.859 1 48.22 217 ASP A C 1
ATOM 1787 O O . ASP A 1 217 ? -18.281 -18.641 -23.234 1 48.22 217 ASP A O 1
ATOM 1791 N N . LYS A 1 218 ? -18.625 -20.281 -21.766 1 52.47 218 LYS A N 1
ATOM 1792 C CA . LYS A 1 218 ? -17.281 -20.812 -21.734 1 52.47 218 LYS A CA 1
ATOM 1793 C C . LYS A 1 218 ? -16.578 -20.641 -23.078 1 52.47 218 LYS A C 1
ATOM 1795 O O . LYS A 1 218 ? -15.383 -20.328 -23.125 1 52.47 218 LYS A O 1
ATOM 1800 N N . ASN A 1 219 ? -17.453 -20.578 -23.938 1 60.91 219 ASN A N 1
ATOM 1801 C CA . ASN A 1 219 ? -16.922 -20.484 -25.281 1 60.91 219 ASN A CA 1
ATOM 1802 C C . ASN A 1 219 ? -16.5 -19.062 -25.625 1 60.91 219 ASN A C 1
ATOM 1804 O O . ASN A 1 219 ? -15.477 -18.844 -26.281 1 60.91 219 ASN A O 1
ATOM 1808 N N . ARG A 1 220 ? -17.266 -18 -25.031 1 68.19 220 ARG A N 1
ATOM 1809 C CA . ARG A 1 220 ? -16.984 -16.609 -25.359 1 68.19 220 ARG A CA 1
ATOM 1810 C C . ARG A 1 220 ? -15.719 -16.141 -24.641 1 68.19 220 ARG A C 1
ATOM 1812 O O . ARG A 1 220 ? -14.883 -15.445 -25.234 1 68.19 220 ARG A O 1
ATOM 1819 N N . VAL A 1 221 ? -15.609 -16.5 -23.484 1 70.31 221 VAL A N 1
ATOM 1820 C CA . VAL A 1 221 ? -14.414 -16.125 -22.734 1 70.31 221 VAL A CA 1
ATOM 1821 C C . VAL A 1 221 ? -13.188 -16.797 -23.359 1 70.31 221 VAL A C 1
ATOM 1823 O O . VAL A 1 221 ? -12.133 -16.172 -23.5 1 70.31 221 VAL A O 1
ATOM 1826 N N . SER A 1 222 ? -13.438 -18.016 -23.641 1 72.62 222 SER A N 1
ATOM 1827 C CA . SER A 1 222 ? -12.367 -18.734 -24.312 1 72.62 222 SER A CA 1
ATOM 1828 C C . SER A 1 222 ? -11.977 -18.031 -25.609 1 72.62 222 SER A C 1
ATOM 1830 O O . SER A 1 222 ? -10.789 -17.938 -25.938 1 72.62 222 SER A O 1
ATOM 1832 N N . ASN A 1 223 ? -12.977 -17.438 -26.219 1 79.44 223 ASN A N 1
ATOM 1833 C CA . ASN A 1 223 ? -12.711 -16.719 -27.469 1 79.44 223 ASN A CA 1
ATOM 1834 C C . ASN A 1 223 ? -11.938 -15.43 -27.219 1 79.44 223 ASN A C 1
ATOM 1836 O O . ASN A 1 223 ? -11.031 -15.086 -27.984 1 79.44 223 ASN A O 1
ATOM 1840 N N . LEU A 1 224 ? -12.273 -14.75 -26.156 1 81.19 224 LEU A N 1
ATOM 1841 C CA . LEU A 1 224 ? -11.586 -13.5 -25.828 1 81.19 224 LEU A CA 1
ATOM 1842 C C . LEU A 1 224 ? -10.156 -13.773 -25.391 1 81.19 224 LEU A C 1
ATOM 1844 O O . LEU A 1 224 ? -9.234 -13.023 -25.734 1 81.19 224 LEU A O 1
ATOM 1848 N N . GLU A 1 225 ? -10.086 -14.828 -24.656 1 78.81 225 GLU A N 1
ATOM 1849 C CA . GLU A 1 225 ? -8.742 -15.219 -24.234 1 78.81 225 GLU A CA 1
ATOM 1850 C C . GLU A 1 225 ? -7.883 -15.625 -25.422 1 78.81 225 GLU A C 1
ATOM 1852 O O . GLU A 1 225 ? -6.691 -15.312 -25.484 1 78.81 225 GLU A O 1
ATOM 1857 N N . ARG A 1 226 ? -8.508 -16.312 -26.328 1 81.62 226 ARG A N 1
ATOM 1858 C CA . ARG A 1 226 ? -7.824 -16.656 -27.562 1 81.62 226 ARG A CA 1
ATOM 1859 C C . ARG A 1 226 ? -7.418 -15.398 -28.328 1 81.62 226 ARG A C 1
ATOM 1861 O O . ARG A 1 226 ? -6.32 -15.328 -28.891 1 81.62 226 ARG A O 1
ATOM 1868 N N . ALA A 1 227 ? -8.281 -14.375 -28.344 1 87.06 227 ALA A N 1
ATOM 1869 C CA . ALA A 1 227 ? -7.969 -13.109 -29 1 87.06 227 ALA A CA 1
ATOM 1870 C C . ALA A 1 227 ? -6.746 -12.445 -28.375 1 87.06 227 ALA A C 1
ATOM 1872 O O . ALA A 1 227 ? -5.848 -11.992 -29.078 1 87.06 227 ALA A O 1
ATOM 1873 N N . LYS A 1 228 ? -6.785 -12.422 -27.109 1 86.31 228 LYS A N 1
ATOM 1874 C CA . LYS A 1 228 ? -5.629 -11.875 -26.406 1 86.31 228 LYS A CA 1
ATOM 1875 C C . LYS A 1 228 ? -4.359 -12.648 -26.766 1 86.31 228 LYS A C 1
ATOM 1877 O O . LYS A 1 228 ? -3.314 -12.047 -27.031 1 86.31 228 LYS A O 1
ATOM 1882 N N . GLU A 1 229 ? -4.484 -13.984 -26.734 1 83.38 229 GLU A N 1
ATOM 1883 C CA . GLU A 1 229 ? -3.336 -14.82 -27.078 1 83.38 229 GLU A CA 1
ATOM 1884 C C . GLU A 1 229 ? -2.811 -14.5 -28.469 1 83.38 229 GLU A C 1
ATOM 1886 O O . GLU A 1 229 ? -1.598 -14.469 -28.688 1 83.38 229 GLU A O 1
ATOM 1891 N N . ILE A 1 230 ? -3.656 -14.273 -29.344 1 85.31 230 ILE A N 1
ATOM 1892 C CA . ILE A 1 230 ? -3.293 -13.938 -30.719 1 85.31 230 ILE A CA 1
ATOM 1893 C C . ILE A 1 230 ? -2.557 -12.602 -30.734 1 85.31 230 ILE A C 1
ATOM 1895 O O . ILE A 1 230 ? -1.514 -12.469 -31.375 1 85.31 230 ILE A O 1
ATOM 1899 N N . ILE A 1 231 ? -3.084 -11.656 -29.953 1 86.88 231 ILE A N 1
ATOM 1900 C CA . ILE A 1 231 ? -2.467 -10.336 -29.891 1 86.88 231 ILE A CA 1
ATOM 1901 C C . ILE A 1 231 ? -1.062 -10.453 -29.297 1 86.88 231 ILE A C 1
ATOM 1903 O O . ILE A 1 231 ? -0.111 -9.867 -29.828 1 86.88 231 ILE A O 1
ATOM 1907 N N . MET A 1 232 ? -0.961 -11.273 -28.297 1 82.31 232 MET A N 1
ATOM 1908 C CA . MET A 1 232 ? 0.306 -11.406 -27.594 1 82.31 232 MET A CA 1
ATOM 1909 C C . MET A 1 232 ? 1.326 -12.172 -28.422 1 82.31 232 MET A C 1
ATOM 1911 O O . MET A 1 232 ? 2.521 -11.875 -28.375 1 82.31 232 MET A O 1
ATOM 1915 N N . SER A 1 233 ? 0.789 -13.078 -29.188 1 82.06 233 SER A N 1
ATOM 1916 C CA . SER A 1 233 ? 1.69 -13.961 -29.922 1 82.06 233 SER A CA 1
ATOM 1917 C C . SER A 1 233 ? 1.966 -13.438 -31.328 1 82.06 233 SER A C 1
ATOM 1919 O O . SER A 1 233 ? 3.037 -13.68 -31.891 1 82.06 233 SER A O 1
ATOM 1921 N N . GLU A 1 234 ? 1.074 -12.695 -31.906 1 86.62 234 GLU A N 1
ATOM 1922 C CA . GLU A 1 234 ? 1.212 -12.281 -33.281 1 86.62 234 GLU A CA 1
ATOM 1923 C C . GLU A 1 234 ? 1.262 -10.758 -33.406 1 86.62 234 GLU A C 1
ATOM 1925 O O . GLU A 1 234 ? 0.862 -10.203 -34.438 1 86.62 234 GLU A O 1
ATOM 1930 N N . TYR A 1 235 ? 1.749 -10.109 -32.406 1 87.56 235 TYR A N 1
ATOM 1931 C CA . TYR A 1 235 ? 1.724 -8.656 -32.312 1 87.56 235 TYR A CA 1
ATOM 1932 C C . TYR A 1 235 ? 2.479 -8.008 -33.469 1 87.56 235 TYR A C 1
ATOM 1934 O O . TYR A 1 235 ? 2.219 -6.855 -33.812 1 87.56 235 TYR A O 1
ATOM 1942 N N . SER A 1 236 ? 3.484 -8.633 -34 1 87.81 236 SER A N 1
ATOM 1943 C CA . SER A 1 236 ? 4.363 -8.047 -35 1 87.81 236 SER A CA 1
ATOM 1944 C C . SER A 1 236 ? 3.752 -8.141 -36.406 1 87.81 236 SER A C 1
ATOM 1946 O O . SER A 1 236 ? 4.254 -7.531 -37.344 1 87.81 236 SER A O 1
ATOM 1948 N N . SER A 1 237 ? 2.732 -8.906 -36.5 1 84.25 237 SER A N 1
ATOM 1949 C CA . SER A 1 237 ? 2.072 -9.086 -37.781 1 84.25 237 SER A CA 1
ATOM 1950 C C . SER A 1 237 ? 1.009 -8.023 -38 1 84.25 237 SER A C 1
ATOM 1952 O O . SER A 1 237 ? 0.68 -7.258 -37.094 1 84.25 237 SER A O 1
ATOM 1954 N N . ASN A 1 238 ? 0.696 -7.832 -39.312 1 79.56 238 ASN A N 1
ATOM 1955 C CA . ASN A 1 238 ? -0.41 -6.938 -39.625 1 79.56 238 ASN A CA 1
ATOM 1956 C C . ASN A 1 238 ? -1.757 -7.551 -39.25 1 79.56 238 ASN A C 1
ATOM 1958 O O . ASN A 1 238 ? -2.473 -8.062 -40.125 1 79.56 238 ASN A O 1
ATOM 1962 N N . LEU A 1 239 ? -2.051 -7.523 -37.938 1 78.88 239 LEU A N 1
ATOM 1963 C CA . LEU A 1 239 ? -3.271 -8.125 -37.406 1 78.88 239 LEU A CA 1
ATOM 1964 C C . LEU A 1 239 ? -4.43 -7.129 -37.469 1 78.88 239 LEU A C 1
ATOM 1966 O O . LEU A 1 239 ? -4.352 -6.047 -36.875 1 78.88 239 LEU A O 1
ATOM 1970 N N . SER A 1 240 ? -5.375 -7.445 -38.344 1 81.88 240 SER A N 1
ATOM 1971 C CA . SER A 1 240 ? -6.605 -6.66 -38.344 1 81.88 240 SER A CA 1
ATOM 1972 C C . SER A 1 240 ? -7.598 -7.203 -37.312 1 81.88 240 SER A C 1
ATOM 1974 O O . SER A 1 240 ? -7.477 -8.344 -36.875 1 81.88 240 SER A O 1
ATOM 1976 N N . ILE A 1 241 ? -8.492 -6.379 -36.906 1 85.88 241 ILE A N 1
ATOM 1977 C CA . ILE A 1 241 ? -9.539 -6.805 -36 1 85.88 241 ILE A CA 1
ATOM 1978 C C . ILE A 1 241 ? -10.297 -7.988 -36.594 1 85.88 241 ILE A C 1
ATOM 1980 O O . ILE A 1 241 ? -10.68 -8.914 -35.875 1 85.88 241 ILE A O 1
ATOM 1984 N N . LYS A 1 242 ? -10.375 -7.93 -37.906 1 83.12 242 LYS A N 1
ATOM 1985 C CA . LYS A 1 242 ? -11.047 -9.016 -38.625 1 83.12 242 LYS A CA 1
ATOM 1986 C C . LYS A 1 242 ? -10.273 -10.32 -38.469 1 83.12 242 LYS A C 1
ATOM 1988 O O . LYS A 1 242 ? -10.859 -11.383 -38.25 1 83.12 242 LYS A O 1
ATOM 1993 N N . ASP A 1 243 ? -8.953 -10.242 -38.656 1 85.75 243 ASP A N 1
ATOM 1994 C CA . ASP A 1 243 ? -8.102 -11.422 -38.5 1 85.75 243 ASP A CA 1
ATOM 1995 C C . ASP A 1 243 ? -8.211 -12.008 -37.094 1 85.75 243 ASP A C 1
ATOM 1997 O O . ASP A 1 243 ? -8.328 -13.219 -36.938 1 85.75 243 ASP A O 1
ATOM 2001 N N . ILE A 1 244 ? -8.227 -11.18 -36.094 1 88.56 244 ILE A N 1
ATOM 2002 C CA . ILE A 1 244 ? -8.266 -11.602 -34.688 1 88.56 244 ILE A CA 1
ATOM 2003 C C . ILE A 1 244 ? -9.617 -12.242 -34.406 1 88.56 244 ILE A C 1
ATOM 2005 O O . ILE A 1 244 ? -9.688 -13.266 -33.719 1 88.56 244 ILE A O 1
ATOM 2009 N N . ALA A 1 245 ? -10.594 -11.664 -34.906 1 86.69 245 ALA A N 1
ATOM 2010 C CA . ALA A 1 245 ? -11.938 -12.195 -34.719 1 86.69 245 ALA A CA 1
ATOM 2011 C C . ALA A 1 245 ? -12.078 -13.594 -35.312 1 86.69 245 ALA A C 1
ATOM 2013 O O . ALA A 1 245 ? -12.594 -14.5 -34.656 1 86.69 245 ALA A O 1
ATOM 2014 N N . TYR A 1 246 ? -11.578 -13.742 -3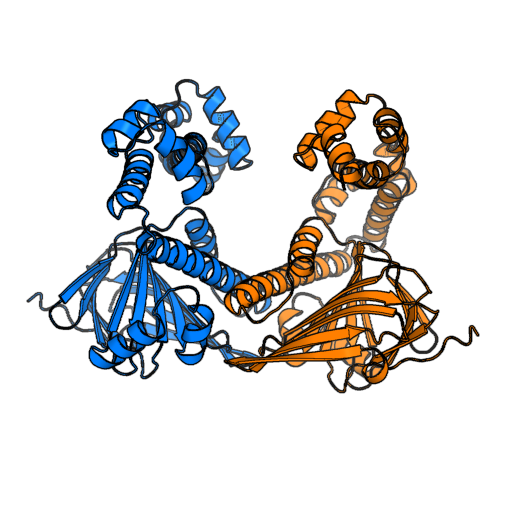6.531 1 84.38 246 TYR A N 1
ATOM 2015 C CA . TYR A 1 246 ? -11.641 -15.016 -37.25 1 84.38 246 TYR A CA 1
ATOM 2016 C C . TYR A 1 246 ? -10.844 -16.078 -36.5 1 84.38 246 TYR A C 1
ATOM 2018 O O . TYR A 1 246 ? -11.352 -17.188 -36.25 1 84.38 246 TYR A O 1
ATOM 2026 N N . LYS A 1 247 ? -9.758 -15.734 -36.062 1 84.69 247 LYS A N 1
ATOM 2027 C CA . LYS A 1 247 ? -8.867 -16.703 -35.406 1 84.69 247 LYS A CA 1
ATOM 2028 C C . LYS A 1 247 ? -9.359 -17.031 -34 1 84.69 247 LYS A C 1
ATOM 2030 O O . LYS A 1 247 ? -9.039 -18.109 -33.469 1 84.69 247 LYS A O 1
ATOM 2035 N N . SER A 1 248 ? -10.102 -16.188 -33.438 1 85.5 248 SER A N 1
ATOM 2036 C CA . SER A 1 248 ? -10.57 -16.391 -32.062 1 85.5 248 SER A CA 1
ATOM 2037 C C . SER A 1 248 ? -12.016 -16.891 -32.062 1 85.5 248 SER A C 1
ATOM 2039 O O . SER A 1 248 ? -12.609 -17.016 -30.984 1 85.5 248 SER A O 1
ATOM 2041 N N . ALA A 1 249 ? -12.539 -17.047 -33.125 1 80.75 249 ALA A N 1
ATOM 2042 C CA . ALA A 1 249 ? -13.883 -17.594 -33.312 1 80.75 249 ALA A CA 1
ATOM 2043 C C . ALA A 1 249 ? -14.922 -16.719 -32.594 1 80.75 249 ALA A C 1
ATOM 2045 O O . ALA A 1 249 ? -15.773 -17.219 -31.875 1 80.75 249 ALA A O 1
ATOM 2046 N N . ILE A 1 250 ? -14.711 -15.484 -32.781 1 78.94 250 ILE A N 1
ATOM 2047 C CA . ILE A 1 250 ? -15.68 -14.523 -32.25 1 78.94 250 ILE A CA 1
ATOM 2048 C C . ILE A 1 250 ? -16 -13.484 -33.312 1 78.94 250 ILE A C 1
ATOM 2050 O O . ILE A 1 250 ? -15.164 -13.164 -34.156 1 78.94 250 ILE A O 1
ATOM 2054 N N . ASN A 1 251 ? -17.281 -13.055 -33.469 1 78.69 251 ASN A N 1
ATOM 2055 C CA . ASN A 1 251 ? -17.672 -12 -34.375 1 78.69 251 ASN A CA 1
ATOM 2056 C C . ASN A 1 251 ? -16.969 -10.688 -34.094 1 78.69 251 ASN A C 1
ATOM 2058 O O . ASN A 1 251 ? -16.703 -10.367 -32.906 1 78.69 251 ASN A O 1
ATOM 2062 N N . GLU A 1 252 ? -16.578 -9.977 -35.156 1 80.69 252 GLU A N 1
ATOM 2063 C CA . GLU A 1 252 ? -15.797 -8.742 -35.031 1 80.69 252 GLU A CA 1
ATOM 2064 C C . GLU A 1 252 ? -16.469 -7.746 -34.094 1 80.69 252 GLU A C 1
ATOM 2066 O O . GLU A 1 252 ? -15.789 -7.117 -33.281 1 80.69 252 GLU A O 1
ATOM 2071 N N . CYS A 1 253 ? -17.75 -7.629 -34.188 1 77.81 253 CYS A N 1
ATOM 2072 C CA . CYS A 1 253 ? -18.484 -6.656 -33.375 1 77.81 253 CYS A CA 1
ATOM 2073 C C . CYS A 1 253 ? -18.406 -7.016 -31.891 1 77.81 253 CYS A C 1
ATOM 2075 O O . CYS A 1 253 ? -18.156 -6.152 -31.047 1 77.81 253 CYS A O 1
ATOM 2077 N N . TYR A 1 254 ? -18.531 -8.32 -31.641 1 75.88 254 TYR A N 1
ATOM 2078 C CA . TYR A 1 254 ? -18.484 -8.789 -30.25 1 75.88 254 TYR A CA 1
ATOM 2079 C C . TYR A 1 254 ? -17.078 -8.695 -29.688 1 75.88 254 TYR A C 1
ATOM 2081 O O . TYR A 1 254 ? -16.891 -8.375 -28.516 1 75.88 254 TYR A O 1
ATOM 2089 N N . LEU A 1 255 ? -16.125 -8.969 -30.609 1 83.44 255 LEU A N 1
ATOM 2090 C CA . LEU A 1 255 ? -14.734 -8.898 -30.172 1 83.44 255 LEU A CA 1
ATOM 2091 C C . LEU A 1 255 ? -14.398 -7.496 -29.672 1 83.44 255 LEU A C 1
ATOM 2093 O O . LEU A 1 255 ? -13.867 -7.332 -28.578 1 83.44 255 LEU A O 1
ATOM 2097 N N . LYS A 1 256 ? -14.773 -6.504 -30.453 1 82.56 256 LYS A N 1
ATOM 2098 C CA . LYS A 1 256 ? -14.445 -5.125 -30.109 1 82.56 256 LYS A CA 1
ATOM 2099 C C . LYS A 1 256 ? -15.109 -4.727 -28.797 1 82.56 256 LYS A C 1
ATOM 2101 O O . LYS A 1 256 ? -14.445 -4.211 -27.891 1 82.56 256 LYS A O 1
ATOM 2106 N N . LYS A 1 257 ? -16.359 -5.047 -28.703 1 76.5 257 LYS A N 1
ATOM 2107 C CA . LYS A 1 257 ? -17.141 -4.641 -27.531 1 76.5 257 LYS A CA 1
ATOM 2108 C C . LYS A 1 257 ? -16.719 -5.414 -26.297 1 76.5 257 LYS A C 1
ATOM 2110 O O . LYS A 1 257 ? -16.422 -4.82 -25.25 1 76.5 257 LYS A O 1
ATOM 2115 N N . ASP A 1 258 ? -16.656 -6.742 -26.453 1 76.25 258 ASP A N 1
ATOM 2116 C CA . ASP A 1 258 ? -16.406 -7.617 -25.312 1 76.25 258 ASP A CA 1
ATOM 2117 C C . ASP A 1 258 ? -14.969 -7.512 -24.828 1 76.25 258 ASP A C 1
ATOM 2119 O O . ASP A 1 258 ? -14.695 -7.637 -23.625 1 76.25 258 ASP A O 1
ATOM 2123 N N . PHE A 1 259 ? -14.094 -7.289 -25.781 1 83.44 259 PHE A N 1
ATOM 2124 C CA . PHE A 1 259 ? -12.688 -7.199 -25.422 1 83.44 259 PHE A CA 1
ATOM 2125 C C . PHE A 1 259 ? -12.438 -6.004 -24.516 1 83.44 259 PHE A C 1
ATOM 2127 O O . PHE A 1 259 ? -11.797 -6.137 -23.469 1 83.44 259 PHE A O 1
ATOM 2134 N N . LYS A 1 260 ? -13.039 -4.871 -24.906 1 79.38 260 LYS A N 1
ATOM 2135 C CA . LYS A 1 260 ? -12.875 -3.668 -24.094 1 79.38 260 LYS A CA 1
ATOM 2136 C C . LYS A 1 260 ? -13.523 -3.838 -22.719 1 79.38 260 LYS A C 1
ATOM 2138 O O . LYS A 1 260 ? -12.938 -3.457 -21.703 1 79.38 260 LYS A O 1
ATOM 2143 N N . LYS A 1 261 ? -14.609 -4.414 -22.797 1 71.62 261 LYS A N 1
ATOM 2144 C CA . LYS A 1 261 ? -15.328 -4.633 -21.531 1 71.62 261 LYS A CA 1
ATOM 2145 C C . LYS A 1 261 ? -14.57 -5.59 -20.625 1 71.62 261 LYS A C 1
ATOM 2147 O O . LYS A 1 261 ? -14.492 -5.371 -19.422 1 71.62 261 LYS A O 1
ATOM 2152 N N . TYR A 1 262 ? -14.008 -6.613 -21.281 1 72.56 262 TYR A N 1
ATOM 2153 C CA . TYR A 1 262 ? -13.383 -7.699 -20.531 1 72.56 262 TYR A CA 1
ATOM 2154 C C . TYR A 1 262 ? -11.984 -7.301 -20.062 1 72.56 262 TYR A C 1
ATOM 2156 O O . TYR A 1 262 ? -11.609 -7.566 -18.922 1 72.56 262 TYR A O 1
ATOM 2164 N N . TYR A 1 263 ? -11.18 -6.656 -20.922 1 74 263 TYR A N 1
ATOM 2165 C CA . TYR A 1 263 ? -9.773 -6.383 -20.625 1 74 263 TYR A CA 1
ATOM 2166 C C . TYR A 1 263 ? -9.578 -4.934 -20.203 1 74 263 TYR A C 1
ATOM 2168 O O . TYR A 1 263 ? -8.508 -4.559 -19.719 1 74 263 TYR A O 1
ATOM 2176 N N . GLY A 1 264 ? -10.594 -4.066 -20.406 1 66.75 264 GLY A N 1
ATOM 2177 C CA . GLY A 1 264 ? -10.523 -2.666 -20.016 1 66.75 264 GLY A CA 1
ATOM 2178 C C . GLY A 1 264 ? -9.766 -1.808 -21.016 1 66.75 264 GLY A C 1
ATOM 2179 O O . GLY A 1 264 ? -9.461 -0.646 -20.734 1 66.75 264 GLY A O 1
ATOM 2180 N N . MET A 1 265 ? -9.281 -2.32 -22.047 1 76.56 265 MET A N 1
ATOM 2181 C CA . MET A 1 265 ? -8.609 -1.621 -23.141 1 76.56 265 MET A CA 1
ATOM 2182 C C . MET A 1 265 ? -9.008 -2.219 -24.5 1 76.56 265 MET A C 1
ATOM 2184 O O . MET A 1 265 ? -9.453 -3.367 -24.562 1 76.56 265 MET A O 1
ATOM 2188 N N . THR A 1 266 ? -8.898 -1.373 -25.547 1 83.31 266 THR A N 1
ATOM 2189 C CA . THR A 1 266 ? -9.242 -1.854 -26.875 1 83.31 266 THR A CA 1
ATOM 2190 C C . THR A 1 266 ? -8.164 -2.799 -27.406 1 83.31 266 THR A C 1
ATOM 2192 O O . THR A 1 266 ? -7.059 -2.855 -26.859 1 83.31 266 THR A O 1
ATOM 2195 N N . ILE A 1 267 ? -8.531 -3.523 -28.422 1 85.94 267 ILE A N 1
ATOM 2196 C CA . ILE A 1 267 ? -7.613 -4.43 -29.094 1 85.94 267 ILE A CA 1
ATOM 2197 C C . ILE A 1 267 ? -6.391 -3.658 -29.594 1 85.94 267 ILE A C 1
ATOM 2199 O O . ILE A 1 267 ? -5.254 -4.102 -29.406 1 85.94 267 ILE A O 1
ATOM 2203 N N . LEU A 1 268 ? -6.633 -2.428 -30.078 1 85.5 268 LEU A N 1
ATOM 2204 C CA . LEU A 1 268 ? -5.551 -1.615 -30.625 1 85.5 268 LEU A CA 1
ATOM 2205 C C . LEU A 1 268 ? -4.621 -1.128 -29.516 1 85.5 268 LEU A C 1
ATOM 2207 O O . LEU A 1 268 ? -3.4 -1.102 -29.703 1 85.5 268 LEU A O 1
ATOM 2211 N N . GLU A 1 269 ? -5.215 -0.769 -28.453 1 85.31 269 GLU A N 1
ATOM 2212 C CA . GLU A 1 269 ? -4.422 -0.329 -27.312 1 85.31 269 GLU A CA 1
ATOM 2213 C C . GLU A 1 269 ? -3.547 -1.46 -26.781 1 85.31 269 GLU A C 1
ATOM 2215 O O . GLU A 1 269 ? -2.375 -1.248 -26.453 1 85.31 269 GLU A O 1
ATOM 2220 N N . MET A 1 270 ? -4.184 -2.615 -26.672 1 84.69 270 MET A N 1
ATOM 2221 C CA . MET A 1 270 ? -3.428 -3.77 -26.188 1 84.69 270 MET A CA 1
ATOM 2222 C C . MET A 1 270 ? -2.305 -4.129 -27.156 1 84.69 270 MET A C 1
ATOM 2224 O O . MET A 1 270 ? -1.192 -4.445 -26.734 1 84.69 270 MET A O 1
ATOM 2228 N N . LEU A 1 271 ? -2.588 -4.07 -28.453 1 87.44 271 LEU A N 1
ATOM 2229 C CA . LEU A 1 271 ? -1.591 -4.336 -29.484 1 87.44 271 LEU A CA 1
ATOM 2230 C C . LEU A 1 271 ? -0.427 -3.355 -29.391 1 87.44 271 LEU A C 1
ATOM 2232 O O . LEU A 1 271 ? 0.737 -3.762 -29.422 1 87.44 271 LEU A O 1
ATOM 2236 N N . GLN A 1 272 ? -0.713 -2.119 -29.219 1 87.25 272 GLN A N 1
ATOM 2237 C CA . GLN A 1 272 ? 0.316 -1.092 -29.109 1 87.25 272 GLN A CA 1
ATOM 2238 C C . GLN A 1 272 ? 1.167 -1.306 -27.859 1 87.25 272 GLN A C 1
ATOM 2240 O O . GLN A 1 272 ? 2.395 -1.225 -27.906 1 87.25 272 GLN A O 1
ATOM 2245 N N . LYS A 1 273 ? 0.445 -1.506 -26.844 1 84.88 273 LYS A N 1
ATOM 2246 C CA . LYS A 1 273 ? 1.144 -1.768 -25.594 1 84.88 273 LYS A CA 1
ATOM 2247 C C . LYS A 1 273 ? 2.111 -2.938 -25.734 1 84.88 273 LYS A C 1
ATOM 2249 O O . LYS A 1 273 ? 3.273 -2.842 -25.328 1 84.88 273 LYS A O 1
ATOM 2254 N N . ARG A 1 274 ? 1.612 -4.047 -26.281 1 84.69 274 ARG A N 1
ATOM 2255 C CA . ARG A 1 274 ? 2.43 -5.238 -26.484 1 84.69 274 ARG A CA 1
ATOM 2256 C C . ARG A 1 274 ? 3.631 -4.93 -27.375 1 84.69 274 ARG A C 1
ATOM 2258 O O . ARG A 1 274 ? 4.758 -5.328 -27.062 1 84.69 274 ARG A O 1
ATOM 2265 N N . ARG A 1 275 ? 3.416 -4.203 -28.422 1 88.25 275 ARG A N 1
ATOM 2266 C CA . ARG A 1 275 ? 4.488 -3.846 -29.344 1 88.25 275 ARG A CA 1
ATOM 2267 C C . ARG A 1 275 ? 5.555 -3.008 -28.656 1 88.25 275 ARG A C 1
ATOM 2269 O O . ARG A 1 275 ? 6.75 -3.264 -28.797 1 88.25 275 ARG A O 1
ATOM 2276 N N . LEU A 1 276 ? 5.125 -2.072 -27.844 1 86.69 276 LEU A N 1
ATOM 2277 C CA . LEU A 1 276 ? 6.059 -1.164 -27.188 1 86.69 276 LEU A CA 1
ATOM 2278 C C . LEU A 1 276 ? 6.828 -1.883 -26.094 1 86.69 276 LEU A C 1
ATOM 2280 O O . LEU A 1 276 ? 8.023 -1.644 -25.906 1 86.69 276 LEU A O 1
ATOM 2284 N N . GLU A 1 277 ? 6.121 -2.695 -25.484 1 81 277 GLU A N 1
ATOM 2285 C CA . GLU A 1 277 ? 6.781 -3.473 -24.438 1 81 277 GLU A CA 1
ATOM 2286 C C . GLU A 1 277 ? 7.848 -4.391 -25.031 1 81 277 GLU A C 1
ATOM 2288 O O . GLU A 1 277 ? 8.945 -4.5 -24.484 1 81 277 GLU A O 1
ATOM 2293 N N . VAL A 1 278 ? 7.523 -5.066 -26.125 1 82.94 278 VAL A N 1
ATOM 2294 C CA . VAL A 1 278 ? 8.484 -5.926 -26.812 1 82.94 278 VAL A CA 1
ATOM 2295 C C . VAL A 1 278 ? 9.625 -5.082 -27.359 1 82.94 278 VAL A C 1
ATOM 2297 O O . VAL A 1 278 ? 10.789 -5.48 -27.297 1 82.94 278 VAL A O 1
ATOM 2300 N N . ALA A 1 279 ? 9.297 -3.912 -27.781 1 87.62 279 ALA A N 1
ATOM 2301 C CA . ALA A 1 279 ? 10.32 -3.006 -28.297 1 87.62 279 ALA A CA 1
ATOM 2302 C C . ALA A 1 279 ? 11.328 -2.633 -27.219 1 87.62 279 ALA A C 1
ATOM 2304 O O . ALA A 1 279 ? 12.539 -2.619 -27.469 1 87.62 279 ALA A O 1
ATOM 2305 N N . LYS A 1 280 ? 10.797 -2.361 -26.141 1 84 280 LYS A N 1
ATOM 2306 C CA . LYS A 1 280 ? 11.656 -1.988 -25.016 1 84 280 LYS A CA 1
ATOM 2307 C C . LYS A 1 280 ? 12.664 -3.092 -24.703 1 84 280 LYS A C 1
ATOM 2309 O O . LYS A 1 280 ? 13.836 -2.812 -24.438 1 84 280 LYS A O 1
ATOM 2314 N N . GLU A 1 281 ? 12.266 -4.285 -24.844 1 79.88 281 GLU A N 1
ATOM 2315 C CA . GLU A 1 281 ? 13.117 -5.445 -24.594 1 79.88 281 GLU A CA 1
ATOM 2316 C C . GLU A 1 281 ? 14.141 -5.613 -25.719 1 79.88 281 GLU A C 1
ATOM 2318 O O . GLU A 1 281 ? 15.305 -5.918 -25.469 1 79.88 281 GLU A O 1
ATOM 2323 N N . LEU A 1 282 ? 13.695 -5.398 -26.844 1 84.19 282 LEU A N 1
ATOM 2324 C CA . LEU A 1 282 ? 14.562 -5.586 -28.016 1 84.19 282 LEU A CA 1
ATOM 2325 C C . LEU A 1 282 ? 15.656 -4.527 -28.047 1 84.19 282 LEU A C 1
ATOM 2327 O O . LEU A 1 282 ? 16.75 -4.781 -28.547 1 84.19 282 LEU A O 1
ATOM 2331 N N . LEU A 1 283 ? 15.344 -3.404 -27.406 1 83.25 283 LEU A N 1
ATOM 2332 C CA . LEU A 1 283 ? 16.297 -2.301 -27.422 1 83.25 283 LEU A CA 1
ATOM 2333 C C . LEU A 1 283 ? 17.5 -2.605 -26.547 1 83.25 283 LEU A C 1
ATOM 2335 O O . LEU A 1 283 ? 18.547 -1.972 -26.688 1 83.25 283 LEU A O 1
ATOM 2339 N N . LYS A 1 284 ? 17.375 -3.598 -25.797 1 77.88 284 LYS A N 1
ATOM 2340 C CA . LYS A 1 284 ? 18.5 -4.031 -24.969 1 77.88 284 LYS A CA 1
ATOM 2341 C C . LYS A 1 284 ? 19.484 -4.871 -25.766 1 77.88 284 LYS A C 1
ATOM 2343 O O . LYS A 1 284 ? 20.625 -5.062 -25.344 1 77.88 284 LYS A O 1
ATOM 2348 N N . ASP A 1 285 ? 19 -5.383 -26.766 1 77.62 285 ASP A N 1
ATOM 2349 C CA . ASP A 1 285 ? 19.844 -6.191 -27.656 1 77.62 285 ASP A CA 1
ATOM 2350 C C . ASP A 1 285 ? 20.531 -5.32 -28.703 1 77.62 285 ASP A C 1
ATOM 2352 O O . ASP A 1 285 ? 20.391 -4.098 -28.688 1 77.62 285 ASP A O 1
ATOM 2356 N N . ASP A 1 286 ? 21.406 -5.902 -29.484 1 78.19 286 ASP A N 1
ATOM 2357 C CA . ASP A 1 286 ? 22.219 -5.168 -30.453 1 78.19 286 ASP A CA 1
ATOM 2358 C C . ASP A 1 286 ? 21.438 -4.875 -31.719 1 78.19 286 ASP A C 1
ATOM 2360 O O . ASP A 1 286 ? 21.953 -5.066 -32.844 1 78.19 286 ASP A O 1
ATOM 2364 N N . PHE A 1 287 ? 20.094 -4.398 -31.641 1 87.44 287 PHE A N 1
ATOM 2365 C CA . PHE A 1 287 ? 19.297 -3.99 -32.781 1 87.44 287 PHE A CA 1
ATOM 2366 C C . PHE A 1 287 ? 19.266 -2.473 -32.906 1 87.44 287 PHE A C 1
ATOM 2368 O O . PHE A 1 287 ? 19.312 -1.761 -31.906 1 87.44 287 PHE A O 1
ATOM 2375 N N . SER A 1 288 ? 19.234 -2.027 -34.125 1 89.38 288 SER A N 1
ATOM 2376 C CA . SER A 1 288 ? 19.016 -0.601 -34.375 1 89.38 288 SER A CA 1
ATOM 2377 C C . SER A 1 288 ? 17.578 -0.209 -34.062 1 89.38 288 SER A C 1
ATOM 2379 O O . SER A 1 288 ? 16.688 -1.066 -34 1 89.38 288 SER A O 1
ATOM 2381 N N . ILE A 1 289 ? 17.328 1.026 -33.875 1 91.38 289 ILE A N 1
ATOM 2382 C CA . ILE A 1 289 ? 15.992 1.532 -33.625 1 91.38 289 ILE A CA 1
ATOM 2383 C C . ILE A 1 289 ? 15.062 1.173 -34.75 1 91.38 289 ILE A C 1
ATOM 2385 O O . ILE A 1 289 ? 13.906 0.783 -34.531 1 91.38 289 ILE A O 1
ATOM 2389 N N . ASN A 1 290 ? 15.602 1.258 -35.938 1 91.31 290 ASN A N 1
ATOM 2390 C CA . ASN A 1 290 ? 14.82 0.919 -37.125 1 91.31 290 ASN A CA 1
ATOM 2391 C C . ASN A 1 290 ? 14.469 -0.564 -37.156 1 91.31 290 ASN A C 1
ATOM 2393 O O . ASN A 1 290 ? 13.344 -0.93 -37.5 1 91.31 290 ASN A O 1
ATOM 2397 N N . GLU A 1 291 ? 15.367 -1.353 -36.812 1 91.56 291 GLU A N 1
ATOM 2398 C CA . GLU A 1 291 ? 15.133 -2.793 -36.781 1 91.56 291 GLU A CA 1
ATOM 2399 C C . GLU A 1 291 ? 14.078 -3.158 -35.75 1 91.56 291 GLU A C 1
ATOM 2401 O O . GLU A 1 291 ? 13.203 -3.986 -36 1 91.56 291 GLU A O 1
ATOM 2406 N N . VAL A 1 292 ? 14.195 -2.525 -34.594 1 92.56 292 VAL A N 1
ATOM 2407 C CA . VAL A 1 292 ? 13.25 -2.791 -33.5 1 92.56 292 VAL A CA 1
ATOM 2408 C C . VAL A 1 292 ? 11.844 -2.369 -33.938 1 92.56 292 VAL A C 1
ATOM 2410 O O . VAL A 1 292 ? 10.883 -3.109 -33.719 1 92.56 292 VAL A O 1
ATOM 2413 N N . ALA A 1 293 ? 11.805 -1.248 -34.531 1 93 293 ALA A N 1
ATOM 2414 C CA . ALA A 1 293 ? 10.508 -0.753 -35 1 93 293 ALA A CA 1
ATOM 2415 C C . ALA A 1 293 ? 9.867 -1.739 -35.969 1 93 293 ALA A C 1
ATOM 2417 O O . ALA A 1 293 ? 8.688 -2.076 -35.812 1 93 293 ALA A O 1
ATOM 2418 N N . THR A 1 294 ? 10.641 -2.232 -36.875 1 89.88 294 THR A N 1
ATOM 2419 C CA . THR A 1 294 ? 10.164 -3.168 -37.906 1 89.88 294 THR A CA 1
ATOM 2420 C C . THR A 1 294 ? 9.805 -4.512 -37.25 1 89.88 294 THR A C 1
ATOM 2422 O O . THR A 1 294 ? 8.781 -5.109 -37.594 1 89.88 294 THR A O 1
ATOM 2425 N N . LYS A 1 295 ? 10.508 -4.91 -36.312 1 89.94 295 LYS A N 1
ATOM 2426 C CA . LYS A 1 295 ? 10.328 -6.219 -35.688 1 89.94 295 LYS A CA 1
ATOM 2427 C C . LYS A 1 295 ? 9.031 -6.27 -34.875 1 89.94 295 LYS A C 1
ATOM 2429 O O . LYS A 1 295 ? 8.414 -7.332 -34.75 1 89.94 295 LYS A O 1
ATOM 2434 N N . VAL A 1 296 ? 8.711 -5.09 -34.438 1 91.25 296 VAL A N 1
ATOM 2435 C CA . VAL A 1 296 ? 7.531 -5.121 -33.562 1 91.25 296 VAL A CA 1
ATOM 2436 C C . VAL A 1 296 ? 6.301 -4.699 -34.375 1 91.25 296 VAL A C 1
ATOM 2438 O O . VAL A 1 296 ? 5.191 -4.648 -33.812 1 91.25 296 VAL A O 1
ATOM 2441 N N . GLY A 1 297 ? 6.457 -4.332 -35.562 1 89.19 297 GLY A N 1
ATOM 2442 C CA . GLY A 1 297 ? 5.297 -4.223 -36.438 1 89.19 297 GLY A CA 1
ATOM 2443 C C . GLY A 1 297 ? 5.043 -2.805 -36.906 1 89.19 297 GLY A C 1
ATOM 2444 O O . GLY A 1 297 ? 3.971 -2.508 -37.438 1 89.19 297 GLY A O 1
ATOM 2445 N N . TYR A 1 298 ? 6.047 -1.96 -36.781 1 90.25 298 TYR A N 1
ATOM 2446 C CA . TYR A 1 298 ? 5.844 -0.602 -37.281 1 90.25 298 TYR A CA 1
ATOM 2447 C C . TYR A 1 298 ? 6.582 -0.384 -38.594 1 90.25 298 TYR A C 1
ATOM 2449 O O . TYR A 1 298 ? 7.719 -0.837 -38.75 1 90.25 298 TYR A O 1
ATOM 2457 N N . LYS A 1 299 ? 5.883 0.322 -39.438 1 86.75 299 LYS A N 1
ATOM 2458 C CA . LYS A 1 299 ? 6.473 0.599 -40.75 1 86.75 299 LYS A CA 1
ATOM 2459 C C . LYS A 1 299 ? 7.355 1.843 -40.719 1 86.75 299 LYS A C 1
ATOM 2461 O O . LYS A 1 299 ? 8.328 1.946 -41.438 1 86.75 299 LYS A O 1
ATOM 2466 N N . HIS A 1 300 ? 7.023 2.775 -39.844 1 88.19 300 HIS A N 1
ATOM 2467 C CA . HIS A 1 300 ? 7.734 4.047 -39.781 1 88.19 300 HIS A CA 1
ATOM 2468 C C . HIS A 1 300 ? 8.375 4.242 -38.406 1 88.19 300 HIS A C 1
ATOM 2470 O O . HIS A 1 300 ? 7.676 4.285 -37.375 1 88.19 300 HIS A O 1
ATOM 2476 N N . THR A 1 301 ? 9.664 4.336 -38.375 1 90.75 301 THR A N 1
ATOM 2477 C CA . THR A 1 301 ? 10.438 4.473 -37.156 1 90.75 301 THR A CA 1
ATOM 2478 C C . THR A 1 301 ? 10.047 5.742 -36.406 1 90.75 301 THR A C 1
ATOM 2480 O O . THR A 1 301 ? 10.039 5.766 -35.188 1 90.75 301 THR A O 1
ATOM 2483 N N . GLY A 1 302 ? 9.703 6.738 -37.125 1 89.88 302 GLY A N 1
ATOM 2484 C CA . GLY A 1 302 ? 9.258 7.969 -36.5 1 89.88 302 GLY A CA 1
ATOM 2485 C C . GLY A 1 302 ? 8.008 7.793 -35.656 1 89.88 302 GLY A C 1
ATOM 2486 O O . GLY A 1 302 ? 7.934 8.305 -34.531 1 89.88 302 GLY A O 1
ATOM 2487 N N . HIS A 1 303 ? 7.055 7.125 -36.281 1 89 303 HIS A N 1
ATOM 2488 C CA . HIS A 1 303 ? 5.816 6.836 -35.562 1 89 303 HIS A CA 1
ATOM 2489 C C . HIS A 1 303 ? 6.082 5.977 -34.344 1 89 303 HIS A C 1
ATOM 2491 O O . HIS A 1 303 ? 5.539 6.242 -33.25 1 89 303 HIS A O 1
ATOM 2497 N N . PHE A 1 304 ? 6.906 5.004 -34.5 1 92.56 304 PHE A N 1
ATOM 2498 C CA . PHE A 1 304 ? 7.328 4.16 -33.375 1 92.56 304 PHE A CA 1
ATOM 2499 C C . PHE A 1 304 ? 7.953 5 -32.281 1 92.56 304 PHE A C 1
ATOM 2501 O O . PHE A 1 304 ? 7.594 4.863 -31.109 1 92.56 304 PHE A O 1
ATOM 2508 N N . SER A 1 305 ? 8.828 5.844 -32.562 1 89.31 305 SER A N 1
ATOM 2509 C CA . SER A 1 305 ? 9.555 6.645 -31.594 1 89.31 305 SER A CA 1
ATOM 2510 C C . SER A 1 305 ? 8.617 7.555 -30.812 1 89.31 305 SER A C 1
ATOM 2512 O O . SER A 1 305 ? 8.766 7.719 -29.594 1 89.31 305 SER A O 1
ATOM 2514 N N . LYS A 1 306 ? 7.668 8.047 -31.5 1 88.5 306 LYS A N 1
ATOM 2515 C CA . LYS A 1 306 ? 6.684 8.922 -30.859 1 88.5 306 LYS A CA 1
ATOM 2516 C C . LYS A 1 306 ? 5.84 8.148 -29.859 1 88.5 306 LYS A C 1
ATOM 2518 O O . LYS A 1 306 ? 5.637 8.609 -28.734 1 88.5 306 LYS A O 1
ATOM 2523 N N . LEU A 1 307 ? 5.348 7.039 -30.219 1 87 307 LEU A N 1
ATOM 2524 C CA . LEU A 1 307 ? 4.52 6.203 -29.359 1 87 307 LEU A CA 1
ATOM 2525 C C . LEU A 1 307 ? 5.312 5.719 -28.141 1 87 307 LEU A C 1
ATOM 2527 O O . LEU A 1 307 ? 4.793 5.684 -27.031 1 87 307 LEU A O 1
ATOM 2531 N N . PHE A 1 308 ? 6.527 5.359 -28.391 1 88.44 308 PHE A N 1
ATOM 2532 C CA . PHE A 1 308 ? 7.418 4.902 -27.328 1 88.44 308 PHE A CA 1
ATOM 2533 C C . PHE A 1 308 ? 7.633 5.996 -26.297 1 88.44 308 PHE A C 1
ATOM 2535 O O . PHE A 1 308 ? 7.52 5.75 -25.094 1 88.44 308 PHE A O 1
ATOM 2542 N N . PHE A 1 309 ? 7.812 7.145 -26.797 1 81 309 PHE A N 1
ATOM 2543 C CA . PHE A 1 309 ? 8.008 8.281 -25.906 1 81 309 PHE A CA 1
ATOM 2544 C C . PHE A 1 309 ? 6.738 8.562 -25.109 1 81 309 PHE A C 1
ATOM 2546 O O . PHE A 1 309 ? 6.801 8.773 -23.891 1 81 309 PHE A O 1
ATOM 2553 N N . ASN A 1 310 ? 5.738 8.516 -25.797 1 78.5 310 ASN A N 1
ATOM 2554 C CA . ASN A 1 310 ? 4.465 8.797 -25.141 1 78.5 310 ASN A CA 1
ATOM 2555 C C . ASN A 1 310 ? 4.156 7.777 -24.047 1 78.5 310 ASN A C 1
ATOM 2557 O O . ASN A 1 310 ? 3.568 8.117 -23.016 1 78.5 310 ASN A O 1
ATOM 2561 N N . TYR A 1 311 ? 4.57 6.621 -24.344 1 77.06 311 TYR A N 1
ATOM 2562 C CA . TYR A 1 311 ? 4.23 5.52 -23.453 1 77.06 311 TYR A CA 1
ATOM 2563 C C . TYR A 1 311 ? 5.219 5.434 -22.297 1 77.06 311 TYR A C 1
ATOM 2565 O O . TYR A 1 311 ? 4.82 5.238 -21.141 1 77.06 311 TYR A O 1
ATOM 2573 N N . PHE A 1 312 ? 6.559 5.668 -22.516 1 74.5 312 PHE A N 1
ATOM 2574 C CA . PHE A 1 312 ? 7.598 5.426 -21.531 1 74.5 312 PHE A CA 1
ATOM 2575 C C . PHE A 1 312 ? 8.203 6.738 -21.047 1 74.5 312 PHE A C 1
ATOM 2577 O O . PHE A 1 312 ? 9 6.754 -20.109 1 74.5 312 PHE A O 1
ATOM 2584 N N . ASN A 1 313 ? 7.926 7.844 -21.672 1 68.69 313 ASN A N 1
ATOM 2585 C CA . ASN A 1 313 ? 8.43 9.18 -21.375 1 68.69 313 ASN A CA 1
ATOM 2586 C C . ASN A 1 313 ? 9.945 9.266 -21.578 1 68.69 313 ASN A C 1
ATOM 2588 O O . ASN A 1 313 ? 10.625 10.008 -20.875 1 68.69 313 ASN A O 1
ATOM 2592 N N . ILE A 1 314 ? 10.453 8.43 -22.312 1 74.38 314 ILE A N 1
ATOM 2593 C CA . ILE A 1 314 ? 11.836 8.406 -22.781 1 74.38 314 ILE A CA 1
ATOM 2594 C C . ILE A 1 314 ? 11.891 7.938 -24.234 1 74.38 314 ILE A C 1
ATOM 2596 O O . ILE A 1 314 ? 11.141 7.039 -24.625 1 74.38 314 ILE A O 1
ATOM 2600 N N . SER A 1 315 ? 12.711 8.602 -25.031 1 84.25 315 SER A N 1
ATOM 2601 C CA . SER A 1 315 ? 12.836 8.188 -26.422 1 84.25 315 SER A CA 1
ATOM 2602 C C . SER A 1 315 ? 13.57 6.855 -26.547 1 84.25 315 SER A C 1
ATOM 2604 O O . SER A 1 315 ? 14.375 6.508 -25.688 1 84.25 315 SER A O 1
ATOM 2606 N N . PRO A 1 316 ? 13.258 6.102 -27.609 1 86.69 316 PRO A N 1
ATOM 2607 C CA . PRO A 1 316 ? 13.977 4.84 -27.812 1 86.69 316 PRO A CA 1
ATOM 2608 C C . PRO A 1 316 ? 15.492 5.031 -27.875 1 86.69 316 PRO A C 1
ATOM 2610 O O . PRO A 1 316 ? 16.25 4.215 -27.344 1 86.69 316 PRO A O 1
ATOM 2613 N N . ASN A 1 317 ? 15.953 6.121 -28.5 1 85.81 317 ASN A N 1
ATOM 2614 C CA . ASN A 1 317 ? 17.375 6.395 -28.609 1 85.81 317 ASN A CA 1
ATOM 2615 C C . ASN A 1 317 ? 18.016 6.621 -27.234 1 85.81 317 ASN A C 1
ATOM 2617 O O . ASN A 1 317 ? 19.078 6.066 -26.938 1 85.81 317 ASN A O 1
ATOM 2621 N N . THR A 1 318 ? 17.344 7.387 -26.484 1 79 318 THR A N 1
ATOM 2622 C CA . THR A 1 318 ? 17.844 7.688 -25.141 1 79 318 THR A CA 1
ATOM 2623 C C . THR A 1 318 ? 17.828 6.441 -24.266 1 79 318 THR A C 1
ATOM 2625 O O . THR A 1 318 ? 18.75 6.207 -23.484 1 79 318 THR A O 1
ATOM 2628 N N . TYR A 1 319 ? 16.797 5.738 -24.375 1 79.81 319 TYR A N 1
ATOM 2629 C CA . TYR A 1 319 ? 16.672 4.492 -23.609 1 79.81 319 TYR A CA 1
ATOM 2630 C C . TYR A 1 319 ? 17.812 3.535 -23.969 1 79.81 319 TYR A C 1
ATOM 2632 O O . TYR A 1 319 ? 18.438 2.957 -23.078 1 79.81 319 TYR A O 1
ATOM 2640 N N . LYS A 1 320 ? 18.031 3.354 -25.25 1 79.25 320 LYS A N 1
ATOM 2641 C CA . LYS A 1 320 ? 19.094 2.459 -25.703 1 79.25 320 LYS A CA 1
ATOM 2642 C C . LYS A 1 320 ? 20.453 2.926 -25.219 1 79.25 320 LYS A C 1
ATOM 2644 O O . LYS A 1 320 ? 21.281 2.111 -24.797 1 79.25 320 LYS A O 1
ATOM 2649 N N . LYS A 1 321 ? 20.797 4.191 -25.188 1 75.25 321 LYS A N 1
ATOM 2650 C CA . LYS A 1 321 ? 22.062 4.738 -24.703 1 75.25 321 LYS A CA 1
ATOM 2651 C C . LYS A 1 321 ? 22.234 4.492 -23.203 1 75.25 321 LYS A C 1
ATOM 2653 O O . LYS A 1 321 ? 23.344 4.215 -22.75 1 75.25 321 LYS A O 1
ATOM 2658 N N . GLN A 1 322 ? 21.156 4.625 -22.531 1 66.44 322 GLN A N 1
ATOM 2659 C CA . GLN A 1 322 ? 21.203 4.434 -21.078 1 66.44 322 GLN A CA 1
ATOM 2660 C C . GLN A 1 322 ? 21.531 2.986 -20.734 1 66.44 322 GLN A C 1
ATOM 2662 O O . GLN A 1 322 ? 22.188 2.725 -19.719 1 66.44 322 GLN A O 1
ATOM 2667 N N . ILE A 1 323 ? 21.109 2.121 -21.453 1 57.91 323 ILE A N 1
ATOM 2668 C CA . ILE A 1 323 ? 21.359 0.705 -21.219 1 57.91 323 ILE A CA 1
ATOM 2669 C C . ILE A 1 323 ? 22.812 0.376 -21.547 1 57.91 323 ILE A C 1
ATOM 2671 O O . ILE A 1 323 ? 23.469 -0.383 -20.828 1 57.91 323 ILE A O 1
ATOM 2675 N N . TYR A 1 324 ? 23.344 0.844 -22.609 1 53.47 324 TYR A N 1
ATOM 2676 C CA . TYR A 1 324 ? 24.719 0.553 -23.016 1 53.47 324 TYR A CA 1
ATOM 2677 C C . TYR A 1 324 ? 25.719 1.396 -22.219 1 53.47 324 TYR A C 1
ATOM 2679 O O .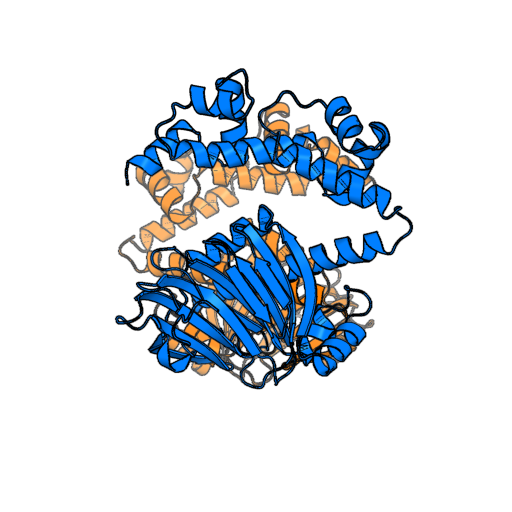 TYR A 1 324 ? 26.906 1.079 -22.172 1 53.47 324 TYR A O 1
ATOM 2687 N N . SER A 1 325 ? 25.344 2.516 -21.672 1 48.69 325 SER A N 1
ATOM 2688 C CA . SER A 1 325 ? 26.312 3.236 -20.844 1 48.69 325 SER A CA 1
ATOM 2689 C C . SER A 1 325 ? 26.516 2.541 -19.516 1 48.69 325 SER A C 1
ATOM 2691 O O . SER A 1 325 ? 27.422 2.914 -18.75 1 48.69 325 SER A O 1
ATOM 2693 N N . PHE A 1 326 ? 25.797 1.707 -19.203 1 36.66 326 PHE A N 1
ATOM 2694 C CA . PHE A 1 326 ? 26.156 0.931 -18.016 1 36.66 326 PHE A CA 1
ATOM 2695 C C . PHE A 1 326 ? 26.906 -0.336 -18.406 1 36.66 326 PHE A C 1
ATOM 2697 O O . PHE A 1 326 ? 26.594 -0.953 -19.438 1 36.66 326 PHE A O 1
ATOM 2704 N N . MET B 1 1 ? -14.023 36.469 22.938 1 38.44 1 MET B N 1
ATOM 2705 C CA . MET B 1 1 ? -13.633 35.094 22.828 1 38.44 1 MET B CA 1
ATOM 2706 C C . MET B 1 1 ? -14.773 34.25 22.25 1 38.44 1 MET B C 1
ATOM 2708 O O . MET B 1 1 ? -15.875 34.219 22.797 1 38.44 1 MET B O 1
ATOM 2712 N N . SER B 1 2 ? -14.914 34.125 20.969 1 49.34 2 SER B N 1
ATOM 2713 C CA . SER B 1 2 ? -16.141 33.656 20.328 1 49.34 2 SER B CA 1
ATOM 2714 C C . SER B 1 2 ? -16.641 32.375 20.969 1 49.34 2 SER B C 1
ATOM 2716 O O . SER B 1 2 ? -15.844 31.453 21.234 1 49.34 2 SER B O 1
ATOM 2718 N N . ASN B 1 3 ? -17.672 32.469 21.828 1 66.75 3 ASN B N 1
ATOM 2719 C CA . ASN B 1 3 ? -18.328 31.516 22.703 1 66.75 3 ASN B CA 1
ATOM 2720 C C . ASN B 1 3 ? -18.875 30.328 21.906 1 66.75 3 ASN B C 1
ATOM 2722 O O . ASN B 1 3 ? -20.031 29.938 22.062 1 66.75 3 ASN B O 1
ATOM 2726 N N . ASN B 1 4 ? -18.094 29.828 20.906 1 84.19 4 ASN B N 1
ATOM 2727 C CA . ASN B 1 4 ? -18.594 28.641 20.219 1 84.19 4 ASN B CA 1
ATOM 2728 C C . ASN B 1 4 ? -18.672 27.438 21.141 1 84.19 4 ASN B C 1
ATOM 2730 O O . ASN B 1 4 ? -17.766 27.203 21.953 1 84.19 4 ASN B O 1
ATOM 2734 N N . PRO B 1 5 ? -19.828 26.75 21.109 1 89.94 5 PRO B N 1
ATOM 2735 C CA . PRO B 1 5 ? -19.922 25.547 21.938 1 89.94 5 PRO B CA 1
ATOM 2736 C C . PRO B 1 5 ? -18.781 24.578 21.688 1 89.94 5 PRO B C 1
ATOM 2738 O O . PRO B 1 5 ? -18.391 24.359 20.531 1 89.94 5 PRO B O 1
ATOM 2741 N N . LYS B 1 6 ? -18.219 24.078 22.812 1 93.25 6 LYS B N 1
ATOM 2742 C CA . LYS B 1 6 ? -17.188 23.047 22.734 1 93.25 6 LYS B CA 1
ATOM 2743 C C . LYS B 1 6 ? -17.812 21.672 22.562 1 93.25 6 LYS B C 1
ATOM 2745 O O . LYS B 1 6 ? -18.75 21.312 23.281 1 93.25 6 LYS B O 1
ATOM 2750 N N . VAL B 1 7 ? -17.297 21.016 21.5 1 93.88 7 VAL B N 1
ATOM 2751 C CA . VAL B 1 7 ? -17.828 19.688 21.203 1 93.88 7 VAL B CA 1
ATOM 2752 C C . VAL B 1 7 ? -16.688 18.672 21.219 1 93.88 7 VAL B C 1
ATOM 2754 O O . VAL B 1 7 ? -15.641 18.875 20.609 1 93.88 7 VAL B O 1
ATOM 2757 N N . ASP B 1 8 ? -16.891 17.609 22.031 1 89.75 8 ASP B N 1
ATOM 2758 C CA . ASP B 1 8 ? -15.898 16.531 22.031 1 89.75 8 ASP B CA 1
ATOM 2759 C C . ASP B 1 8 ? -16.281 15.438 21.047 1 89.75 8 ASP B C 1
ATOM 2761 O O . ASP B 1 8 ? -17.359 15.484 20.438 1 89.75 8 ASP B O 1
ATOM 2765 N N . PHE B 1 9 ? -15.352 14.555 20.859 1 86.81 9 PHE B N 1
ATOM 2766 C CA . PHE B 1 9 ? -15.516 13.484 19.891 1 86.81 9 PHE B CA 1
ATOM 2767 C C . PHE B 1 9 ? -16.812 12.727 20.125 1 86.81 9 PHE B C 1
ATOM 2769 O O . PHE B 1 9 ? -17.578 12.484 19.188 1 86.81 9 PHE B O 1
ATOM 2776 N N . HIS B 1 10 ? -17.156 12.391 21.359 1 83.62 10 HIS B N 1
ATOM 2777 C CA . HIS B 1 10 ? -18.297 11.547 21.688 1 83.62 10 HIS B CA 1
ATOM 2778 C C . HIS B 1 10 ? -19.609 12.25 21.391 1 83.62 10 HIS B C 1
ATOM 2780 O O . HIS B 1 10 ? -20.609 11.609 21.062 1 83.62 10 HIS B O 1
ATOM 2786 N N . ASN B 1 11 ? -19.562 13.547 21.516 1 88.31 11 ASN B N 1
ATOM 2787 C CA . ASN B 1 11 ? -20.781 14.32 21.25 1 88.31 11 ASN B CA 1
ATOM 2788 C C . ASN B 1 11 ? -20.875 14.742 19.797 1 88.31 11 ASN B C 1
ATOM 2790 O O . ASN B 1 11 ? -21.938 15.133 19.312 1 88.31 11 ASN B O 1
ATOM 2794 N N . TRP B 1 12 ? -19.797 14.578 19.125 1 92.31 12 TRP B N 1
ATOM 2795 C CA . TRP B 1 12 ? -19.703 15.086 17.766 1 92.31 12 TRP B CA 1
ATOM 2796 C C . TRP B 1 12 ? -20.188 14.055 16.75 1 92.31 12 TRP B C 1
ATOM 2798 O O . TRP B 1 12 ? -20.875 14.391 15.789 1 92.31 12 TRP B O 1
ATOM 2808 N N . VAL B 1 13 ? -19.828 12.828 16.984 1 94.75 13 VAL B N 1
ATOM 2809 C CA . VAL B 1 13 ? -20.125 11.797 16 1 94.75 13 VAL B CA 1
ATOM 2810 C C . VAL B 1 13 ? -20.891 10.648 16.656 1 94.75 13 VAL B C 1
ATOM 2812 O O . VAL B 1 13 ? -20.797 10.445 17.859 1 94.75 13 VAL B O 1
ATOM 2815 N N . GLU B 1 14 ? -21.641 9.992 15.805 1 94.19 14 GLU B N 1
ATOM 2816 C CA . GLU B 1 14 ? -22.375 8.797 16.203 1 94.19 14 GLU B CA 1
ATOM 2817 C C . GLU B 1 14 ? -21.906 7.57 15.43 1 94.19 14 GLU B C 1
ATOM 2819 O O . GLU B 1 14 ? -21.797 7.621 14.203 1 94.19 14 GLU B O 1
ATOM 2824 N N . LEU B 1 15 ? -21.672 6.512 16.188 1 94.88 15 LEU B N 1
ATOM 2825 C CA . LEU B 1 15 ? -21.234 5.27 15.562 1 94.88 15 LEU B CA 1
ATOM 2826 C C . LEU B 1 15 ? -22.391 4.605 14.812 1 94.88 15 LEU B C 1
ATOM 2828 O O . LEU B 1 15 ? -23.453 4.348 15.391 1 94.88 15 LEU B O 1
ATOM 2832 N N . GLN B 1 16 ? -22.25 4.43 13.516 1 93 16 GLN B N 1
ATOM 2833 C CA . GLN B 1 16 ? -23.25 3.748 12.688 1 93 16 GLN B CA 1
ATOM 2834 C C . GLN B 1 16 ? -22.906 2.27 12.531 1 93 16 GLN B C 1
ATOM 2836 O O . GLN B 1 16 ? -23.797 1.42 12.523 1 93 16 GLN B O 1
ATOM 2841 N N . LYS B 1 17 ? -21.641 1.966 12.344 1 94 17 LYS B N 1
ATOM 2842 C CA . LYS B 1 17 ? -21.219 0.588 12.102 1 94 17 LYS B CA 1
ATOM 2843 C C . LYS B 1 17 ? -19.781 0.362 12.57 1 94 17 LYS B C 1
ATOM 2845 O O . LYS B 1 17 ? -18.922 1.23 12.398 1 94 17 LYS B O 1
ATOM 2850 N N . GLU B 1 18 ? -19.547 -0.705 13.242 1 95.25 18 GLU B N 1
ATOM 2851 C CA . GLU B 1 18 ? -18.219 -1.208 13.602 1 95.25 18 GLU B CA 1
ATOM 2852 C C . GLU B 1 18 ? -17.922 -2.529 12.898 1 95.25 18 GLU B C 1
ATOM 2854 O O . GLU B 1 18 ? -18.75 -3.441 12.906 1 95.25 18 GLU B O 1
ATOM 2859 N N . ILE B 1 19 ? -16.828 -2.619 12.211 1 94.25 19 ILE B N 1
ATOM 2860 C CA . ILE B 1 19 ? -16.422 -3.828 11.5 1 94.25 19 ILE B CA 1
ATOM 2861 C C . ILE B 1 19 ? -15.055 -4.289 12.008 1 94.25 19 ILE B C 1
ATOM 2863 O O . ILE B 1 19 ? -14.078 -3.537 11.945 1 94.25 19 ILE B O 1
ATOM 2867 N N . LEU B 1 20 ? -15.008 -5.492 12.516 1 94.19 20 LEU B N 1
ATOM 2868 C CA . LEU B 1 20 ? -13.758 -6.109 12.953 1 94.19 20 LEU B CA 1
ATOM 2869 C C . LEU B 1 20 ? -13.297 -7.168 11.953 1 94.19 20 LEU B C 1
ATOM 2871 O O . LEU B 1 20 ? -14.07 -8.039 11.562 1 94.19 20 LEU B O 1
ATOM 2875 N N . ASN B 1 21 ? -12.07 -7.039 11.484 1 93.56 21 ASN B N 1
ATOM 2876 C CA . ASN B 1 21 ? -11.469 -7.977 10.539 1 93.56 21 ASN B CA 1
ATOM 2877 C C . ASN B 1 21 ? -10.227 -8.641 11.133 1 93.56 21 ASN B C 1
ATOM 2879 O O . ASN B 1 21 ? -9.742 -8.234 12.188 1 93.56 21 ASN B O 1
ATOM 2883 N N . PRO B 1 22 ? -9.766 -9.727 10.523 1 93.12 22 PRO B N 1
ATOM 2884 C CA . PRO B 1 22 ? -8.586 -10.422 11.047 1 93.12 22 PRO B CA 1
ATOM 2885 C C . PRO B 1 22 ? -7.375 -9.5 11.203 1 93.12 22 PRO B C 1
ATOM 2887 O O . PRO B 1 22 ? -7.258 -8.5 10.492 1 93.12 22 PRO B O 1
ATOM 2890 N N . PHE B 1 23 ? -6.523 -9.82 12.258 1 94.12 23 PHE B N 1
ATOM 2891 C CA . PHE B 1 23 ? -5.258 -9.148 12.516 1 94.12 23 PHE B CA 1
ATOM 2892 C C . PHE B 1 23 ? -5.492 -7.715 12.977 1 94.12 23 PHE B C 1
ATOM 2894 O O . PHE B 1 23 ? -4.785 -6.797 12.562 1 94.12 23 PHE B O 1
ATOM 2901 N N . GLU B 1 24 ? -6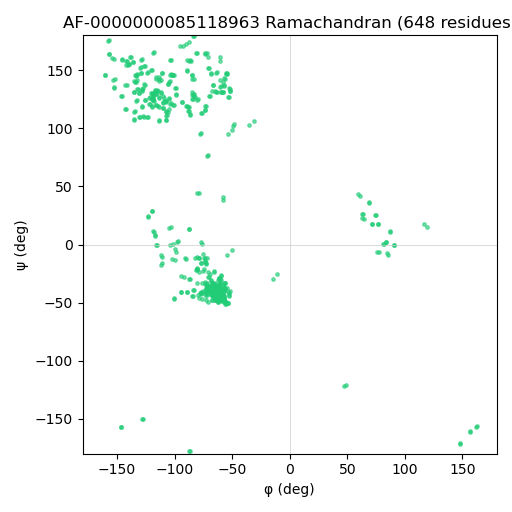.551 -7.508 13.75 1 92.19 24 GLU B N 1
ATOM 2902 C CA . GLU B 1 24 ? -6.848 -6.312 14.531 1 92.19 24 GLU B CA 1
ATOM 2903 C C . GLU B 1 24 ? -7.246 -5.145 13.633 1 92.19 24 GLU B C 1
ATOM 2905 O O . GLU B 1 24 ? -7.172 -3.986 14.047 1 92.19 24 GLU B O 1
ATOM 2910 N N . ARG B 1 25 ? -7.609 -5.484 12.391 1 94.69 25 ARG B N 1
ATOM 2911 C CA . ARG B 1 25 ? -8.148 -4.434 11.539 1 94.69 25 ARG B CA 1
ATOM 2912 C C . ARG B 1 25 ? -9.531 -3.994 12.016 1 94.69 25 ARG B C 1
ATOM 2914 O O . ARG B 1 25 ? -10.406 -4.828 12.266 1 94.69 25 ARG B O 1
ATOM 2921 N N . LEU B 1 26 ? -9.695 -2.709 12.195 1 95.69 26 LEU B N 1
ATOM 2922 C CA . LEU B 1 26 ? -10.93 -2.176 12.758 1 95.69 26 LEU B CA 1
ATOM 2923 C C . LEU B 1 26 ? -11.406 -0.964 11.961 1 95.69 26 LEU B C 1
ATOM 2925 O O . LEU B 1 26 ? -10.617 -0.077 11.641 1 95.69 26 LEU B O 1
ATOM 2929 N N . ILE B 1 27 ? -12.703 -0.973 11.602 1 94.88 27 ILE B N 1
ATOM 2930 C CA . ILE B 1 27 ? -13.328 0.157 10.922 1 94.88 27 ILE B CA 1
ATOM 2931 C C . ILE B 1 27 ? -14.461 0.712 11.773 1 94.88 27 ILE B C 1
ATOM 2933 O O . ILE B 1 27 ? -15.328 -0.039 12.234 1 94.88 27 ILE B O 1
ATOM 2937 N N . HIS B 1 28 ? -14.445 1.954 12.031 1 95.12 28 HIS B N 1
ATOM 2938 C CA . HIS B 1 28 ? -15.586 2.686 12.57 1 95.12 28 HIS B CA 1
ATOM 2939 C C . HIS B 1 28 ? -16.172 3.635 11.539 1 95.12 28 HIS B C 1
ATOM 2941 O O . HIS B 1 28 ? -15.484 4.531 11.047 1 95.12 28 HIS B O 1
ATOM 2947 N N . ILE B 1 29 ? -17.391 3.375 11.211 1 93.62 29 ILE B N 1
ATOM 2948 C CA . ILE B 1 29 ? -18.156 4.277 10.359 1 93.62 29 ILE B CA 1
ATOM 2949 C C . ILE B 1 29 ? -19.109 5.117 11.219 1 93.62 29 ILE B C 1
ATOM 2951 O O . ILE B 1 29 ? -19.969 4.574 11.906 1 93.62 29 ILE B O 1
ATOM 2955 N N . ARG B 1 30 ? -18.922 6.422 11.141 1 94.62 30 ARG B N 1
ATOM 2956 C CA . ARG B 1 30 ? -19.734 7.32 11.961 1 94.62 30 ARG B CA 1
ATOM 2957 C C . ARG B 1 30 ? -20.359 8.422 11.109 1 94.62 30 ARG B C 1
ATOM 2959 O O . ARG B 1 30 ? -19.906 8.688 10 1 94.62 30 ARG B O 1
ATOM 2966 N N . THR B 1 31 ? -21.406 8.969 11.672 1 94.75 31 THR B N 1
ATOM 2967 C CA . THR B 1 31 ? -22.031 10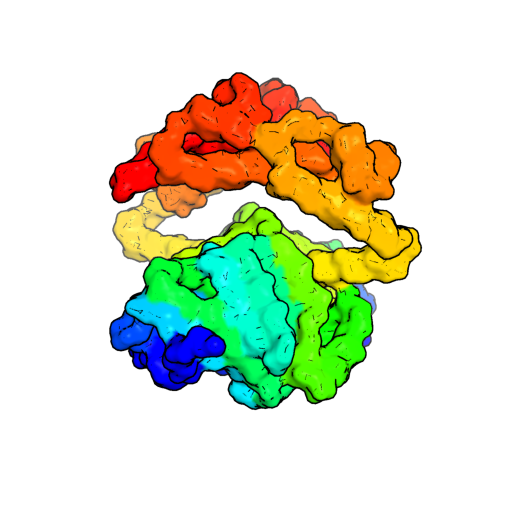.164 11.117 1 94.75 31 THR B CA 1
ATOM 2968 C C . THR B 1 31 ? -22 11.305 12.133 1 94.75 31 THR B C 1
ATOM 2970 O O . THR B 1 31 ? -21.953 11.07 13.344 1 94.75 31 THR B O 1
ATOM 2973 N N . ILE B 1 32 ? -21.938 12.492 11.586 1 95.19 32 ILE B N 1
ATOM 2974 C CA . ILE B 1 32 ? -22 13.656 12.461 1 95.19 32 ILE B CA 1
ATOM 2975 C C . ILE B 1 32 ? -23.391 13.742 13.102 1 95.19 32 ILE B C 1
ATOM 2977 O O . ILE B 1 32 ? -24.406 13.523 12.43 1 95.19 32 ILE B O 1
ATOM 2981 N N . ASN B 1 33 ? -23.375 14.055 14.422 1 94.5 33 ASN B N 1
ATOM 2982 C CA . ASN B 1 33 ? -24.641 14.297 15.086 1 94.5 33 ASN B CA 1
ATOM 2983 C C . ASN B 1 33 ? -25.484 15.32 14.336 1 94.5 33 ASN B C 1
ATOM 2985 O O . ASN B 1 33 ? -25.016 16.422 14.047 1 94.5 33 ASN B O 1
ATOM 2989 N N . LYS B 1 34 ? -26.75 14.984 14.125 1 92 34 LYS B N 1
ATOM 2990 C CA . LYS B 1 34 ? -27.641 15.797 13.305 1 92 34 LYS B CA 1
ATOM 2991 C C . LYS B 1 34 ? -27.812 17.188 13.898 1 92 34 LYS B C 1
ATOM 2993 O O . LYS B 1 34 ? -28 18.172 13.164 1 92 34 LYS B O 1
ATOM 2998 N N . SER B 1 35 ? -27.703 17.328 15.148 1 93 35 SER B N 1
ATOM 2999 C CA . SER B 1 35 ? -27.859 18.609 15.82 1 93 35 SER B CA 1
ATOM 3000 C C . SER B 1 35 ? -26.672 19.516 15.562 1 93 35 SER B C 1
ATOM 3002 O O . SER B 1 35 ? -26.75 20.734 15.758 1 93 35 SER B O 1
ATOM 3004 N N . LEU B 1 36 ? -25.625 18.922 15.109 1 95 36 LEU B N 1
ATOM 3005 C CA . LEU B 1 36 ? -24.391 19.703 14.969 1 95 36 LEU B CA 1
ATOM 3006 C C . LEU B 1 36 ? -24.047 19.891 13.5 1 95 36 LEU B C 1
ATOM 3008 O O . LEU B 1 36 ? -23.219 20.734 13.156 1 95 36 LEU B O 1
ATOM 3012 N N . GLY B 1 37 ? -24.625 19.094 12.602 1 95.62 37 GLY B N 1
ATOM 3013 C CA . GLY B 1 37 ? -24.344 19.219 11.18 1 95.62 37 GLY B CA 1
ATOM 3014 C C . GLY B 1 37 ? -24.625 17.938 10.406 1 95.62 37 GLY B C 1
ATOM 3015 O O . GLY B 1 37 ? -25.531 17.188 10.75 1 95.62 37 GLY B O 1
ATOM 3016 N N . LYS B 1 38 ? -24.016 17.844 9.211 1 96.5 38 LYS B N 1
ATOM 3017 C CA . LYS B 1 38 ? -24.125 16.656 8.375 1 96.5 38 LYS B CA 1
ATOM 3018 C C . LYS B 1 38 ? -22.766 16.234 7.84 1 96.5 38 LYS B C 1
ATOM 3020 O O . LYS B 1 38 ? -21.891 17.062 7.629 1 96.5 38 LYS B O 1
ATOM 3025 N N . GLY B 1 39 ? -22.609 14.93 7.723 1 95.38 39 GLY B N 1
ATOM 3026 C CA . GLY B 1 39 ? -21.375 14.414 7.164 1 95.38 39 GLY B CA 1
ATOM 3027 C C . GLY B 1 39 ? -20.969 13.078 7.75 1 95.38 39 GLY B C 1
ATOM 3028 O O . GLY B 1 39 ? -21.766 12.406 8.398 1 95.38 39 GLY B O 1
ATOM 3029 N N . THR B 1 40 ? -19.75 12.719 7.367 1 93.44 40 THR B N 1
ATOM 3030 C CA . THR B 1 40 ? -19.266 11.398 7.746 1 93.44 40 THR B CA 1
ATOM 3031 C C . THR B 1 40 ? -17.875 11.492 8.391 1 93.44 40 THR B C 1
ATOM 3033 O O . THR B 1 40 ? -17.156 12.477 8.195 1 93.44 40 THR B O 1
ATOM 3036 N N . TYR B 1 41 ? -17.625 10.531 9.242 1 93.88 41 TYR B N 1
ATOM 3037 C CA . TYR B 1 41 ? -16.359 10.328 9.938 1 93.88 41 TYR B CA 1
ATOM 3038 C C . TYR B 1 41 ? -15.945 8.859 9.898 1 93.88 41 TYR B C 1
ATOM 3040 O O . TYR B 1 41 ? -16.609 8.008 10.508 1 93.88 41 TYR B O 1
ATOM 3048 N N . PHE B 1 42 ? -14.828 8.602 9.203 1 93.69 42 PHE B N 1
ATOM 3049 C CA . PHE B 1 42 ? -14.328 7.234 9.086 1 93.69 42 PHE B CA 1
ATOM 3050 C C . PHE B 1 42 ? -13.016 7.074 9.836 1 93.69 42 PHE B C 1
ATOM 3052 O O . PHE B 1 42 ? -12.125 7.918 9.727 1 93.69 42 PHE B O 1
ATOM 3059 N N . TRP B 1 43 ? -12.945 6.023 10.648 1 94.94 43 TRP B N 1
ATOM 3060 C CA . TRP B 1 43 ? -11.695 5.609 11.273 1 94.94 43 TRP B CA 1
ATOM 3061 C C . TRP B 1 43 ? -11.328 4.188 10.859 1 94.94 43 TRP B C 1
ATOM 3063 O O . TRP B 1 43 ? -12.133 3.264 11.008 1 94.94 43 TRP B O 1
ATOM 3073 N N . TYR B 1 44 ? -10.133 4.055 10.344 1 96.06 44 TYR B N 1
ATOM 3074 C CA . TYR B 1 44 ? -9.633 2.736 9.977 1 96.06 44 TYR B CA 1
ATOM 3075 C C . TYR B 1 44 ? -8.305 2.443 10.672 1 96.06 44 TYR B C 1
ATOM 3077 O O . TYR B 1 44 ? -7.289 3.072 10.375 1 96.06 44 TYR B O 1
ATOM 3085 N N . ASP B 1 45 ? -8.352 1.521 11.617 1 96.31 45 ASP B N 1
ATOM 3086 C CA . ASP B 1 45 ? -7.145 0.97 12.234 1 96.31 45 ASP B CA 1
ATOM 3087 C C . ASP B 1 45 ? -6.625 -0.23 11.438 1 96.31 45 ASP B C 1
ATOM 3089 O O . ASP B 1 45 ? -7.289 -1.268 11.375 1 96.31 45 ASP B O 1
ATOM 3093 N N . MET B 1 46 ? -5.41 -0.151 10.891 1 94.62 46 MET B N 1
ATOM 3094 C CA . MET B 1 46 ? -4.863 -1.196 10.031 1 94.62 46 MET B CA 1
ATOM 3095 C C . MET B 1 46 ? -4.355 -2.371 10.859 1 94.62 46 MET B C 1
ATOM 3097 O O . MET B 1 46 ? -4 -3.416 10.312 1 94.62 46 MET B O 1
ATOM 3101 N N . GLY B 1 47 ? -4.262 -2.18 12.156 1 94.12 47 GLY B N 1
ATOM 3102 C CA . GLY B 1 47 ? -3.779 -3.232 13.031 1 94.12 47 GLY B CA 1
ATOM 3103 C C . GLY B 1 47 ? -2.266 -3.301 13.109 1 94.12 47 GLY B C 1
ATOM 3104 O O . GLY B 1 47 ? -1.71 -4.207 13.734 1 94.12 47 GLY B O 1
ATOM 3105 N N . ASN B 1 48 ? -1.592 -2.391 12.422 1 94.75 48 ASN B N 1
ATOM 3106 C CA . ASN B 1 48 ? -0.135 -2.43 12.352 1 94.75 48 ASN B CA 1
ATOM 3107 C C . ASN B 1 48 ? 0.486 -1.127 12.844 1 94.75 48 ASN B C 1
ATOM 3109 O O . ASN B 1 48 ? 1.552 -0.724 12.375 1 94.75 48 ASN B O 1
ATOM 3113 N N . GLY B 1 49 ? -0.237 -0.39 13.672 1 96.38 49 GLY B N 1
ATOM 3114 C CA . GLY B 1 49 ? 0.279 0.841 14.25 1 96.38 49 GLY B CA 1
ATOM 3115 C C . GLY B 1 49 ? -0.034 2.068 13.414 1 96.38 49 GLY B C 1
ATOM 3116 O O . GLY B 1 49 ? 0.374 3.18 13.758 1 96.38 49 GLY B O 1
ATOM 3117 N N . ILE B 1 50 ? -0.7 1.883 12.305 1 97.56 50 ILE B N 1
ATOM 3118 C CA . ILE B 1 50 ? -1.092 2.98 11.422 1 97.56 50 ILE B CA 1
ATOM 3119 C C . ILE B 1 50 ? -2.615 3.078 11.375 1 97.56 50 ILE B C 1
ATOM 3121 O O . ILE B 1 50 ? -3.305 2.062 11.266 1 97.56 50 ILE B O 1
ATOM 3125 N N . GLY B 1 51 ? -3.168 4.215 11.547 1 96.69 51 GLY B N 1
ATOM 3126 C CA . GLY B 1 51 ? -4.586 4.492 11.383 1 96.69 51 GLY B CA 1
ATOM 3127 C C . GLY B 1 51 ? -4.867 5.598 10.383 1 96.69 51 GLY B C 1
ATOM 3128 O O . GLY B 1 51 ? -4.051 6.504 10.203 1 96.69 51 GLY B O 1
ATOM 3129 N N . VAL B 1 52 ? -5.988 5.465 9.727 1 96.31 52 VAL B N 1
ATOM 3130 C CA . VAL B 1 52 ? -6.426 6.477 8.773 1 96.31 52 VAL B CA 1
ATOM 3131 C C . VAL B 1 52 ? -7.781 7.039 9.203 1 96.31 52 VAL B C 1
ATOM 3133 O O . VAL B 1 52 ? -8.688 6.285 9.555 1 96.31 52 VAL B O 1
ATOM 3136 N N . LEU B 1 53 ? -7.844 8.305 9.234 1 95.62 53 LEU B N 1
ATOM 3137 C CA . LEU B 1 53 ? -9.078 9.023 9.539 1 95.62 53 LEU B CA 1
ATOM 3138 C C . LEU B 1 53 ? -9.5 9.898 8.359 1 95.62 53 LEU B C 1
ATOM 3140 O O . LEU B 1 53 ? -8.68 10.609 7.785 1 95.62 53 LEU B O 1
ATOM 3144 N N . ILE B 1 54 ? -10.75 9.781 7.953 1 95.31 54 ILE B N 1
ATOM 3145 C CA . ILE B 1 54 ? -11.32 10.641 6.918 1 95.31 54 ILE B CA 1
ATOM 3146 C C . ILE B 1 54 ? -12.594 11.305 7.441 1 95.31 54 ILE B C 1
ATOM 3148 O O . ILE B 1 54 ? -13.523 10.625 7.887 1 95.31 54 ILE B O 1
ATOM 3152 N N . ARG B 1 55 ? -12.648 12.523 7.406 1 94.94 55 ARG B N 1
ATOM 3153 C CA . ARG B 1 55 ? -13.867 13.227 7.801 1 94.94 55 ARG B CA 1
ATOM 3154 C C . ARG B 1 55 ? -14.297 14.227 6.727 1 94.94 55 ARG B C 1
ATOM 3156 O O . ARG B 1 55 ? -13.453 14.859 6.094 1 94.94 55 ARG B O 1
ATOM 3163 N N . ASN B 1 56 ? -15.438 14.242 6.379 1 94.69 56 ASN B N 1
ATOM 3164 C CA . ASN B 1 56 ? -16.141 15.086 5.422 1 94.69 56 ASN B CA 1
ATOM 3165 C C . ASN B 1 56 ? -17.484 15.562 5.984 1 94.69 56 ASN B C 1
ATOM 3167 O O . ASN B 1 56 ? -18.422 14.781 6.098 1 94.69 56 ASN B O 1
ATOM 3171 N N . PHE B 1 57 ? -17.547 16.906 6.336 1 95.94 57 PHE B N 1
ATOM 3172 C CA . PHE B 1 57 ? -18.75 17.312 7.043 1 95.94 57 PHE B CA 1
ATOM 3173 C C . PHE B 1 57 ? -18.984 18.812 6.891 1 95.94 57 PHE B C 1
ATOM 3175 O O . PHE B 1 57 ? -18.094 19.547 6.477 1 95.94 57 PHE B O 1
ATOM 3182 N N . ILE B 1 58 ? -20.172 19.234 7.191 1 97.06 58 ILE B N 1
ATOM 3183 C CA . ILE B 1 58 ? -20.625 20.625 7.223 1 97.06 58 ILE B CA 1
ATOM 3184 C C . ILE B 1 58 ? -21.344 20.906 8.539 1 97.06 58 ILE B C 1
ATOM 3186 O O . ILE B 1 58 ? -22.453 20.406 8.766 1 97.06 58 ILE B O 1
ATOM 3190 N N . PRO B 1 59 ? -20.734 21.703 9.43 1 96.94 59 PRO B N 1
ATOM 3191 C CA . PRO B 1 59 ? -21.422 22.047 10.672 1 96.94 59 PRO B CA 1
ATOM 3192 C C . PRO B 1 59 ? -22.641 22.953 10.438 1 96.94 59 PRO B C 1
ATOM 3194 O O . PRO B 1 59 ? -22.609 23.797 9.539 1 96.94 59 PRO B O 1
ATOM 3197 N N . ASN B 1 60 ? -23.641 22.812 11.234 1 95.81 60 ASN B N 1
ATOM 3198 C CA . ASN B 1 60 ? -24.812 23.672 11.094 1 95.81 60 ASN B CA 1
ATOM 3199 C C . ASN B 1 60 ? -24.781 24.844 12.07 1 95.81 60 ASN B C 1
ATOM 3201 O O . ASN B 1 60 ? -25.719 25.641 12.133 1 95.81 60 ASN B O 1
ATOM 3205 N N . GLN B 1 61 ? -23.766 25 12.852 1 95.5 61 GLN B N 1
ATOM 3206 C CA . GLN B 1 61 ? -23.422 26.094 13.742 1 95.5 61 GLN B CA 1
ATOM 3207 C C . GLN B 1 61 ? -21.922 26.203 13.953 1 95.5 61 GLN B C 1
ATOM 3209 O O . GLN B 1 61 ? -21.172 25.266 13.641 1 95.5 61 GLN B O 1
ATOM 3214 N N . ASP B 1 62 ? -21.5 27.391 14.383 1 96.69 62 ASP B N 1
ATOM 3215 C CA . ASP B 1 62 ? -20.109 27.5 14.773 1 96.69 62 ASP B CA 1
ATOM 3216 C C . ASP B 1 62 ? -19.797 26.594 15.977 1 96.69 62 ASP B C 1
ATOM 3218 O O . ASP B 1 62 ? -20.547 26.609 16.969 1 96.69 62 ASP B O 1
ATOM 3222 N N . ILE B 1 63 ? -18.719 25.844 15.844 1 95.25 63 ILE B N 1
ATOM 3223 C CA . ILE B 1 63 ? -18.375 24.969 16.953 1 95.25 63 ILE B CA 1
ATOM 3224 C C . ILE B 1 63 ? -16.859 24.984 17.156 1 95.25 63 ILE B C 1
ATOM 3226 O O . ILE B 1 63 ? -16.109 25.344 16.266 1 95.25 63 ILE B O 1
ATOM 3230 N N . THR B 1 64 ? -16.469 24.688 18.344 1 96.19 64 THR B N 1
ATOM 3231 C CA . THR B 1 64 ? -15.086 24.359 18.672 1 96.19 64 THR B CA 1
ATOM 3232 C C . THR B 1 64 ? -14.93 22.875 18.953 1 96.19 64 THR B C 1
ATOM 3234 O O . THR B 1 64 ? -15.359 22.375 20 1 96.19 64 THR B O 1
ATOM 3237 N N . LEU B 1 65 ? -14.312 22.219 18 1 95.44 65 LEU B N 1
ATOM 3238 C CA . LEU B 1 65 ? -14.102 20.781 18.156 1 95.44 65 LEU B CA 1
ATOM 3239 C C . LEU B 1 65 ? -12.852 20.484 18.969 1 95.44 65 LEU B C 1
ATOM 3241 O O . LEU B 1 65 ? -11.773 21.016 18.656 1 95.44 65 LEU B O 1
ATOM 3245 N N . ILE B 1 66 ? -12.977 19.656 19.969 1 94.12 66 ILE B N 1
ATOM 3246 C CA . ILE B 1 66 ? -11.844 19.266 20.812 1 94.12 66 ILE B CA 1
ATOM 3247 C C . ILE B 1 66 ? -11.102 18.109 20.172 1 94.12 66 ILE B C 1
ATOM 3249 O O . ILE B 1 66 ? -11.703 17.094 19.828 1 94.12 66 ILE B O 1
ATOM 3253 N N . GLU B 1 67 ? -9.773 18.281 19.969 1 90.5 67 GLU B N 1
ATOM 3254 C CA . GLU B 1 67 ? -8.883 17.25 19.453 1 90.5 67 GLU B CA 1
ATOM 3255 C C . GLU B 1 67 ? -7.953 16.719 20.531 1 90.5 67 GLU B C 1
ATOM 3257 O O . GLU B 1 67 ? -7.227 17.484 21.172 1 90.5 67 GLU B O 1
ATOM 3262 N N . GLU B 1 68 ? -8.023 15.438 20.719 1 91.44 68 GLU B N 1
ATOM 3263 C CA . GLU B 1 68 ? -7.176 14.828 21.734 1 91.44 68 GLU B CA 1
ATOM 3264 C C . GLU B 1 68 ? -6.531 13.539 21.219 1 91.44 68 GLU B C 1
ATOM 3266 O O . GLU B 1 68 ? -7.016 12.945 20.25 1 91.44 68 GLU B O 1
ATOM 3271 N N . SER B 1 69 ? -5.438 13.148 21.812 1 86.81 69 SER B N 1
ATOM 3272 C CA . SER B 1 69 ? -4.691 11.977 21.375 1 86.81 69 SER B CA 1
ATOM 3273 C C . SER B 1 69 ? -5.371 10.688 21.828 1 86.81 69 SER B C 1
ATOM 3275 O O . SER B 1 69 ? -5.055 9.602 21.344 1 86.81 69 SER B O 1
ATOM 3277 N N . GLY B 1 70 ? -6.273 10.758 22.766 1 86.69 70 GLY B N 1
ATOM 3278 C CA . GLY B 1 70 ? -6.871 9.562 23.328 1 86.69 70 GLY B CA 1
ATOM 3279 C C . GLY B 1 70 ? -5.867 8.68 24.047 1 86.69 70 GLY B C 1
ATOM 3280 O O . GLY B 1 70 ? -5.969 7.453 24.016 1 86.69 70 GLY B O 1
ATOM 3281 N N . GLY B 1 71 ? -4.773 9.289 24.562 1 90.38 71 GLY B N 1
ATOM 3282 C CA . GLY B 1 71 ? -3.795 8.562 25.359 1 90.38 71 GLY B CA 1
ATOM 3283 C C . GLY B 1 71 ? -2.723 7.898 24.516 1 90.38 71 GLY B C 1
ATOM 3284 O O . GLY B 1 71 ? -1.97 7.059 25.016 1 90.38 71 GLY B O 1
ATOM 3285 N N . VAL B 1 72 ? -2.625 8.18 23.297 1 94.62 72 VAL B N 1
ATOM 3286 C CA . VAL B 1 72 ? -1.658 7.543 22.422 1 94.62 72 VAL B CA 1
ATOM 3287 C C . VAL B 1 72 ? -0.696 8.586 21.859 1 94.62 72 VAL B C 1
ATOM 3289 O O . VAL B 1 72 ? -1.127 9.609 21.312 1 94.62 72 VAL B O 1
ATOM 3292 N N . ALA B 1 73 ? 0.599 8.406 22.047 1 97.69 73 ALA B N 1
ATOM 3293 C CA . ALA B 1 73 ? 1.618 9.281 21.484 1 97.69 73 ALA B CA 1
ATOM 3294 C C . ALA B 1 73 ? 2.045 8.797 20.094 1 97.69 73 ALA B C 1
ATOM 3296 O O . ALA B 1 73 ? 1.969 7.602 19.797 1 97.69 73 ALA B O 1
ATOM 3297 N N . GLY B 1 74 ? 2.432 9.703 19.266 1 98.25 74 GLY B N 1
ATOM 3298 C CA . GLY B 1 74 ? 2.896 9.336 17.938 1 98.25 74 GLY B CA 1
ATOM 3299 C C . GLY B 1 74 ? 2.906 10.5 16.953 1 98.25 74 GLY B C 1
ATOM 3300 O O . GLY B 1 74 ? 3.188 11.633 17.344 1 98.25 74 GLY B O 1
ATOM 3301 N N . ALA B 1 75 ? 2.848 10.18 15.758 1 98.44 75 ALA B N 1
ATOM 3302 C CA . ALA B 1 75 ? 2.859 11.172 14.688 1 98.44 75 ALA B CA 1
ATOM 3303 C C . ALA B 1 75 ? 1.509 11.242 13.984 1 98.44 75 ALA B C 1
ATOM 3305 O O . ALA B 1 75 ? 0.816 10.227 13.859 1 98.44 75 ALA B O 1
ATOM 3306 N N . THR B 1 76 ? 1.152 12.359 13.531 1 97.75 76 THR B N 1
ATOM 3307 C CA . THR B 1 76 ? -0.058 12.555 12.742 1 97.75 76 THR B CA 1
ATOM 3308 C C . THR B 1 76 ? 0.229 13.406 11.508 1 97.75 76 THR B C 1
ATOM 3310 O O . THR B 1 76 ? 0.783 14.5 11.625 1 97.75 76 THR B O 1
ATOM 3313 N N . PHE B 1 77 ? -0.094 12.867 10.352 1 98.31 77 PHE B N 1
ATOM 3314 C CA . PHE B 1 77 ? -0.161 13.633 9.109 1 98.31 77 PHE B CA 1
ATOM 3315 C C . PHE B 1 77 ? -1.58 14.125 8.852 1 98.31 77 PHE B C 1
ATOM 3317 O O . PHE B 1 77 ? -2.521 13.336 8.812 1 98.31 77 PHE B O 1
ATOM 3324 N N . ILE B 1 78 ? -1.738 15.414 8.719 1 98.06 78 ILE B N 1
ATOM 3325 C CA . ILE B 1 78 ? -3.061 15.969 8.469 1 98.06 78 ILE B CA 1
ATOM 3326 C C . ILE B 1 78 ? -3.084 16.641 7.094 1 98.06 78 ILE B C 1
ATOM 3328 O O . ILE B 1 78 ? -2.314 17.562 6.832 1 98.06 78 ILE B O 1
ATOM 3332 N N . PHE B 1 79 ? -3.936 16.156 6.246 1 97.69 79 PHE B N 1
ATOM 3333 C CA . PHE B 1 79 ? -4.141 16.688 4.906 1 97.69 79 PHE B CA 1
ATOM 3334 C C . PHE B 1 79 ? -5.496 17.375 4.797 1 97.69 79 PHE B C 1
ATOM 3336 O O . PHE B 1 79 ? -6.531 16.766 5.043 1 97.69 79 PHE B O 1
ATOM 3343 N N . ASN B 1 80 ? -5.488 18.656 4.441 1 97.25 80 ASN B N 1
ATOM 3344 C CA . ASN B 1 80 ? -6.738 19.391 4.355 1 97.25 80 ASN B CA 1
ATOM 3345 C C . ASN B 1 80 ? -7.188 19.578 2.906 1 97.25 80 ASN B C 1
ATOM 3347 O O . ASN B 1 80 ? -6.445 20.109 2.082 1 97.25 80 ASN B O 1
ATOM 3351 N N . LEU B 1 81 ? -8.359 19.109 2.596 1 94.75 81 LEU B N 1
ATOM 3352 C CA . LEU B 1 81 ? -8.898 19.219 1.242 1 94.75 81 LEU B CA 1
ATOM 3353 C C . LEU B 1 81 ? -10.164 20.062 1.224 1 94.75 81 LEU B C 1
ATOM 3355 O O . LEU B 1 81 ? -10.891 20.078 0.232 1 94.75 81 LEU B O 1
ATOM 3359 N N . GLY B 1 82 ? -10.516 20.719 2.355 1 95.12 82 GLY B N 1
ATOM 3360 C CA . GLY B 1 82 ? -11.695 21.547 2.49 1 95.12 82 GLY B CA 1
ATOM 3361 C C . GLY B 1 82 ? -11.391 22.938 3.041 1 95.12 82 GLY B C 1
ATOM 3362 O O . GLY B 1 82 ? -10.336 23.5 2.744 1 95.12 82 GLY B O 1
ATOM 3363 N N . GLU B 1 83 ? -12.344 23.484 3.742 1 96.19 83 GLU B N 1
ATOM 3364 C CA . GLU B 1 83 ? -12.18 24.766 4.406 1 96.19 83 GLU B CA 1
ATOM 3365 C C . GLU B 1 83 ? -10.969 24.766 5.324 1 96.19 83 GLU B C 1
ATOM 3367 O O . GLU B 1 83 ? -10.633 23.734 5.922 1 96.19 83 GLU B O 1
ATOM 3372 N N . GLU B 1 84 ? -10.367 25.938 5.395 1 95.75 84 GLU B N 1
ATOM 3373 C CA . GLU B 1 84 ? -9.188 26.031 6.254 1 95.75 84 GLU B CA 1
ATOM 3374 C C . GLU B 1 84 ? -9.516 25.625 7.688 1 95.75 84 GLU B C 1
ATOM 3376 O O . GLU B 1 84 ? -10.609 25.906 8.18 1 95.75 84 GLU B O 1
ATOM 3381 N N . LEU B 1 85 ? -8.617 24.984 8.305 1 96.5 85 LEU B N 1
ATOM 3382 C CA . LEU B 1 85 ? -8.719 24.578 9.695 1 96.5 85 LEU B CA 1
ATOM 3383 C C . LEU B 1 85 ? -7.969 25.547 10.602 1 96.5 85 LEU B C 1
ATOM 3385 O O . LEU B 1 85 ? -6.805 25.859 10.352 1 96.5 85 LEU B O 1
ATOM 3389 N N . ASN B 1 86 ? -8.656 26 11.617 1 94.88 86 ASN B N 1
ATOM 3390 C CA . ASN B 1 86 ? -8.07 26.922 12.594 1 94.88 86 ASN B CA 1
ATOM 3391 C C . ASN B 1 86 ? -7.945 26.266 13.961 1 94.88 86 ASN B C 1
ATOM 3393 O O . ASN B 1 86 ? -8.922 26.188 14.711 1 94.88 86 ASN B O 1
ATOM 3397 N N . TYR B 1 87 ? -6.73 25.953 14.297 1 93.56 87 TYR B N 1
ATOM 3398 C CA . TYR B 1 87 ? -6.449 25.234 15.547 1 93.56 87 TYR B CA 1
ATOM 3399 C C . TYR B 1 87 ? -5.922 26.188 16.609 1 93.56 87 TYR B C 1
ATOM 3401 O O . TYR B 1 87 ? -5.242 27.172 16.281 1 93.56 87 TYR B O 1
ATOM 3409 N N . SER B 1 88 ? -6.25 25.953 17.797 1 93 88 SER B N 1
ATOM 3410 C CA . SER B 1 88 ? -5.617 26.562 18.969 1 93 88 SER B CA 1
ATOM 3411 C C . SER B 1 88 ? -4.969 25.516 19.859 1 93 88 SER B C 1
ATOM 3413 O O . SER B 1 88 ? -5.598 24.516 20.203 1 93 88 SER B O 1
ATOM 3415 N N . PHE B 1 89 ? -3.773 25.672 20.109 1 90.69 89 PHE B N 1
ATOM 3416 C CA . PHE B 1 89 ? -2.994 24.859 21.047 1 90.69 89 PHE B CA 1
ATOM 3417 C C . PHE B 1 89 ? -2.256 25.734 22.047 1 90.69 89 PHE B C 1
ATOM 3419 O O . PHE B 1 89 ? -1.392 26.531 21.672 1 90.69 89 PHE B O 1
ATOM 3426 N N . GLU B 1 90 ? -2.654 25.5 23.344 1 85.25 90 GLU B N 1
ATOM 3427 C CA . GLU B 1 90 ? -2.158 26.422 24.359 1 85.25 90 GLU B CA 1
ATOM 3428 C C . GLU B 1 90 ? -2.365 27.859 23.938 1 85.25 90 GLU B C 1
ATOM 3430 O O . GLU B 1 90 ? -3.479 28.266 23.578 1 85.25 90 GLU B O 1
ATOM 3435 N N . ASP B 1 91 ? -1.429 28.656 23.812 1 77.75 91 ASP B N 1
ATOM 3436 C CA . ASP B 1 91 ? -1.595 30.062 23.5 1 77.75 91 ASP B CA 1
ATOM 3437 C C . ASP B 1 91 ? -1.219 30.344 22.047 1 77.75 91 ASP B C 1
ATOM 3439 O O . ASP B 1 91 ? -1.009 31.5 21.672 1 77.75 91 ASP B O 1
ATOM 3443 N N . LYS B 1 92 ? -1.121 29.297 21.328 1 86.06 92 LYS B N 1
ATOM 3444 C CA . LYS B 1 92 ? -0.731 29.469 19.922 1 86.06 92 LYS B CA 1
ATOM 3445 C C . LYS B 1 92 ? -1.847 29.031 18.984 1 86.06 92 LYS B C 1
ATOM 3447 O O . LYS B 1 92 ? -2.566 28.078 19.266 1 86.06 92 LYS B O 1
ATOM 3452 N N . ASN B 1 93 ? -1.987 29.781 17.891 1 88.62 93 ASN B N 1
ATOM 3453 C CA . ASN B 1 93 ? -2.951 29.453 16.844 1 88.62 93 ASN B CA 1
ATOM 3454 C C . ASN B 1 93 ? -2.258 29.031 15.547 1 88.62 93 ASN B C 1
ATOM 3456 O O . ASN B 1 93 ? -1.185 29.531 15.219 1 88.62 93 ASN B O 1
ATOM 3460 N N . PHE B 1 94 ? -2.877 28.062 14.961 1 87.94 94 PHE B N 1
ATOM 3461 C CA . PHE B 1 94 ? -2.35 27.547 13.703 1 87.94 94 PHE B CA 1
ATOM 3462 C C . PHE B 1 94 ? -3.471 27.344 12.688 1 87.94 94 PHE B C 1
ATOM 3464 O O . PHE B 1 94 ? -4.555 26.875 13.047 1 87.94 94 PHE B O 1
ATOM 3471 N N . THR B 1 95 ? -3.113 27.688 11.484 1 92 95 THR B N 1
ATOM 3472 C CA . THR B 1 95 ? -4.086 27.516 10.406 1 92 95 THR B CA 1
ATOM 3473 C C . THR B 1 95 ? -3.561 26.547 9.352 1 92 95 THR B C 1
ATOM 3475 O O . THR B 1 95 ? -2.402 26.625 8.938 1 92 95 THR B O 1
ATOM 3478 N N . LEU B 1 96 ? -4.324 25.594 9 1 95.38 96 LEU B N 1
ATOM 3479 C CA . LEU B 1 96 ? -4.066 24.719 7.867 1 95.38 96 LEU B CA 1
ATOM 3480 C C . LEU B 1 96 ? -5.004 25.031 6.707 1 95.38 96 LEU B C 1
ATOM 3482 O O . LEU B 1 96 ? -6.191 24.719 6.758 1 95.38 96 LEU B O 1
ATOM 3486 N N . LYS B 1 97 ? -4.418 25.547 5.668 1 91.62 97 LYS B N 1
ATOM 3487 C CA . LYS B 1 97 ? -5.215 26.016 4.535 1 91.62 97 LYS B CA 1
ATOM 3488 C C . LYS B 1 97 ? -5.609 24.859 3.627 1 91.62 97 LYS B C 1
ATOM 3490 O O . LYS B 1 97 ? -5.086 23.75 3.768 1 91.62 97 LYS B O 1
ATOM 3495 N N . ASN B 1 98 ? -6.602 25.156 2.758 1 92.25 98 ASN B N 1
ATOM 3496 C CA . ASN B 1 98 ? -6.965 24.188 1.728 1 92.25 98 ASN B CA 1
ATOM 3497 C C . ASN B 1 98 ? -5.75 23.75 0.912 1 92.25 98 ASN B C 1
ATOM 3499 O O . ASN B 1 98 ? -4.918 24.578 0.538 1 92.25 98 ASN B O 1
ATOM 3503 N N . LYS B 1 99 ? -5.539 22.422 0.818 1 88.25 99 LYS B N 1
ATOM 3504 C CA . LYS B 1 99 ? -4.5 21.766 0.024 1 88.25 99 LYS B CA 1
ATOM 3505 C C . LYS B 1 99 ? -3.139 21.875 0.705 1 88.25 99 LYS B C 1
ATOM 3507 O O . LYS B 1 99 ? -2.1 21.844 0.04 1 88.25 99 LYS B O 1
ATOM 3512 N N . ASP B 1 100 ? -3.191 22.172 1.963 1 93.62 100 ASP B N 1
ATOM 3513 C CA . ASP B 1 100 ? -1.981 22.078 2.773 1 93.62 100 ASP B CA 1
ATOM 3514 C C . ASP B 1 100 ? -2.01 20.828 3.65 1 93.62 100 ASP B C 1
ATOM 3516 O O . ASP B 1 100 ? -3.064 20.219 3.838 1 93.62 100 ASP B O 1
ATOM 3520 N N . PHE B 1 101 ? -0.777 20.453 4.059 1 96.25 101 PHE B N 1
ATOM 3521 C CA . PHE B 1 101 ? -0.679 19.391 5.043 1 96.25 101 PHE B CA 1
ATOM 3522 C C . PHE B 1 101 ? 0.379 19.703 6.09 1 96.25 101 PHE B C 1
ATOM 3524 O O . PHE B 1 101 ? 1.214 20.594 5.887 1 96.25 101 PHE B O 1
ATOM 3531 N N . PHE B 1 102 ? 0.329 19.062 7.207 1 94.44 102 PHE B N 1
ATOM 3532 C CA . PHE B 1 102 ? 1.432 19.188 8.156 1 94.44 102 PHE B CA 1
ATOM 3533 C C . PHE B 1 102 ? 1.706 17.844 8.828 1 94.44 102 PHE B C 1
ATOM 3535 O O . PHE B 1 102 ? 0.896 16.922 8.742 1 94.44 102 PHE B O 1
ATOM 3542 N N . LEU B 1 103 ? 2.852 17.672 9.328 1 97.44 103 LEU B N 1
ATOM 3543 C CA . LEU B 1 103 ? 3.293 16.594 10.203 1 97.44 103 LEU B CA 1
ATOM 3544 C C . LEU B 1 103 ? 3.539 17.094 11.617 1 97.44 103 LEU B C 1
ATOM 3546 O O . LEU B 1 103 ? 4.277 18.062 11.812 1 97.44 103 LEU B O 1
ATOM 3550 N N . GLU B 1 104 ? 2.939 16.484 12.602 1 96.44 104 GLU B N 1
ATOM 3551 C CA . GLU B 1 104 ? 3.162 16.812 14.008 1 96.44 104 GLU B CA 1
ATOM 3552 C C . GLU B 1 104 ? 3.391 15.562 14.844 1 96.44 104 GLU B C 1
ATOM 3554 O O . GLU B 1 104 ? 2.863 14.492 14.523 1 96.44 104 GLU B O 1
ATOM 3559 N N . LEU B 1 105 ? 4.207 15.711 15.828 1 97.56 105 LEU B N 1
ATOM 3560 C CA . LEU B 1 105 ? 4.348 14.719 16.891 1 97.56 105 LEU B CA 1
ATOM 3561 C C . LEU B 1 105 ? 3.553 15.125 18.125 1 97.56 105 LEU B C 1
ATOM 3563 O O . LEU B 1 105 ? 3.523 16.312 18.484 1 97.56 105 LEU B O 1
ATOM 3567 N N . ILE B 1 106 ? 2.848 14.195 18.688 1 97.25 106 ILE B N 1
ATOM 3568 C CA . ILE B 1 106 ? 2.006 14.516 19.844 1 97.25 106 ILE B CA 1
ATOM 3569 C C . ILE B 1 106 ? 2.279 13.539 20.969 1 97.25 106 ILE B C 1
ATOM 3571 O O . ILE B 1 106 ? 2.607 12.375 20.734 1 97.25 106 ILE B O 1
ATOM 3575 N N . SER B 1 107 ? 2.172 14 22.203 1 96.75 107 SER B N 1
ATOM 3576 C CA . SER B 1 107 ? 2.238 13.133 23.375 1 96.75 107 SER B CA 1
ATOM 3577 C C . SER B 1 107 ? 0.883 12.492 23.672 1 96.75 107 SER B C 1
ATOM 3579 O O . SER B 1 107 ? -0.085 12.719 22.938 1 96.75 107 SER B O 1
ATOM 3581 N N . ASP B 1 108 ? 0.795 11.641 24.734 1 94.94 108 ASP B N 1
ATOM 3582 C CA . ASP B 1 108 ? -0.437 10.969 25.156 1 94.94 108 ASP B CA 1
ATOM 3583 C C . ASP B 1 108 ? -1.361 11.938 25.891 1 94.94 108 ASP B C 1
ATOM 3585 O O . ASP B 1 108 ? -2.488 11.578 26.234 1 94.94 108 ASP B O 1
ATOM 3589 N N . LYS B 1 109 ? -0.94 13.227 26.031 1 94.69 109 LYS B N 1
ATOM 3590 C CA . LYS B 1 109 ? -1.737 14.227 26.734 1 94.69 109 LYS B CA 1
ATOM 3591 C C . LYS B 1 109 ? -2.141 15.359 25.797 1 94.69 109 LYS B C 1
ATOM 3593 O O . LYS B 1 109 ? -2.609 16.406 26.25 1 94.69 109 LYS B O 1
ATOM 3598 N N . PHE B 1 110 ? -1.931 15.164 24.562 1 95.19 110 PHE B N 1
ATOM 3599 C CA . PHE B 1 110 ? -2.195 16.188 23.562 1 95.19 110 PHE B CA 1
ATOM 3600 C C . PHE B 1 110 ? -3.646 16.641 23.625 1 95.19 110 PHE B C 1
ATOM 3602 O O . PHE B 1 110 ? -4.555 15.828 23.797 1 95.19 110 PHE B O 1
ATOM 3609 N N . TYR B 1 111 ? -3.777 17.953 23.531 1 94 111 TYR B N 1
ATOM 3610 C CA . TYR B 1 111 ? -5.074 18.625 23.516 1 94 111 TYR B CA 1
ATOM 3611 C C . TYR B 1 111 ? -5.043 19.844 22.625 1 94 111 TYR B C 1
ATOM 3613 O O . TYR B 1 111 ? -4.129 20.672 22.719 1 94 111 TYR B O 1
ATOM 3621 N N . ALA B 1 112 ? -5.98 19.938 21.703 1 94.25 112 ALA B N 1
ATOM 3622 C CA . ALA B 1 112 ? -6.109 21.109 20.844 1 94.25 112 ALA B CA 1
ATOM 3623 C C . ALA B 1 112 ? -7.578 21.391 20.531 1 94.25 112 ALA B C 1
ATOM 3625 O O . ALA B 1 112 ? -8.445 20.562 20.781 1 94.25 112 ALA B O 1
ATOM 3626 N N . GLN B 1 113 ? -7.781 22.609 20.156 1 95.38 113 GLN B N 1
ATOM 3627 C CA . GLN B 1 113 ? -9.117 23.031 19.75 1 95.38 113 GLN B CA 1
ATOM 3628 C C . GLN B 1 113 ? -9.141 23.438 18.281 1 95.38 113 GLN B C 1
ATOM 3630 O O . GLN B 1 113 ? -8.242 24.125 17.797 1 95.38 113 GLN B O 1
ATOM 3635 N N . ASN B 1 114 ? -10.094 22.891 17.531 1 95.62 114 ASN B N 1
ATOM 3636 C CA . ASN B 1 114 ? -10.328 23.266 16.141 1 95.62 114 ASN B CA 1
ATOM 3637 C C . ASN B 1 114 ? -11.602 24.094 15.992 1 95.62 114 ASN B C 1
ATOM 3639 O O . ASN B 1 114 ? -12.703 23.594 16.234 1 95.62 114 ASN B O 1
ATOM 3643 N N . HIS B 1 115 ? -11.461 25.328 15.602 1 95.81 115 HIS B N 1
ATOM 3644 C CA . HIS B 1 115 ? -12.586 26.234 15.469 1 95.81 115 HIS B CA 1
ATOM 3645 C C . HIS B 1 115 ? -13.219 26.141 14.086 1 95.81 115 HIS B C 1
ATOM 3647 O O . HIS B 1 115 ? -12.609 26.531 13.094 1 95.81 115 HIS B O 1
ATOM 3653 N N . LEU B 1 116 ? -14.477 25.672 14.07 1 96.5 116 LEU B N 1
ATOM 3654 C CA . LEU B 1 116 ? -15.156 25.391 12.812 1 96.5 116 LEU B CA 1
ATOM 3655 C C . LEU B 1 116 ? -16.328 26.344 12.609 1 96.5 116 LEU B C 1
ATOM 3657 O O . LEU B 1 116 ? -17.031 26.688 13.555 1 96.5 116 LEU B O 1
ATOM 3661 N N . LYS B 1 117 ? -16.578 26.734 11.406 1 96.75 117 LYS B N 1
ATOM 3662 C CA . LYS B 1 117 ? -17.609 27.719 11.07 1 96.75 117 LYS B CA 1
ATOM 3663 C C . LYS B 1 117 ? -18.844 27.047 10.477 1 96.75 117 LYS B C 1
ATOM 3665 O O . LYS B 1 117 ? -18.719 26.094 9.711 1 96.75 117 LYS B O 1
ATOM 3670 N N . LYS B 1 118 ? -19.953 27.641 10.797 1 97 118 LYS B N 1
ATOM 3671 C CA . LYS B 1 118 ? -21.234 27.188 10.273 1 97 118 LYS B CA 1
ATOM 3672 C C . LYS B 1 118 ? -21.25 27.203 8.742 1 97 118 LYS B C 1
ATOM 3674 O O . LYS B 1 118 ? -20.812 28.188 8.133 1 97 118 LYS B O 1
ATOM 3679 N N . GLY B 1 119 ? -21.688 26.094 8.141 1 96.56 119 GLY B N 1
ATOM 3680 C CA . GLY B 1 119 ? -21.984 26.062 6.719 1 96.56 119 GLY B CA 1
ATOM 3681 C C . GLY B 1 119 ? -20.766 25.797 5.855 1 96.56 119 GLY B C 1
ATOM 3682 O O . GLY B 1 119 ? -20.891 25.594 4.641 1 96.56 119 GLY B O 1
ATOM 3683 N N . LYS B 1 120 ? -19.641 25.781 6.414 1 97.31 120 LYS B N 1
ATOM 3684 C CA . LYS B 1 120 ? -18.422 25.516 5.652 1 97.31 120 LYS B CA 1
ATOM 3685 C C . LYS B 1 120 ? -18.188 24.016 5.512 1 97.31 120 LYS B C 1
ATOM 3687 O O . LYS B 1 120 ? -18.484 23.25 6.43 1 97.31 120 LYS B O 1
ATOM 3692 N N . LYS B 1 121 ? -17.688 23.609 4.324 1 96.94 121 LYS B N 1
ATOM 3693 C CA . LYS B 1 121 ? -17.406 22.203 4.066 1 96.94 121 LYS B CA 1
ATOM 3694 C C . LYS B 1 121 ? -15.984 21.844 4.465 1 96.94 121 LYS B C 1
ATOM 3696 O O . LYS B 1 121 ? -15.023 22.375 3.906 1 96.94 121 LYS B O 1
ATOM 3701 N N . TYR B 1 122 ? -15.844 20.922 5.387 1 97.5 122 TYR B N 1
ATOM 3702 C CA . TYR B 1 122 ? -14.555 20.438 5.863 1 97.5 122 TYR B CA 1
ATOM 3703 C C . TYR B 1 122 ? -14.273 19.031 5.359 1 97.5 122 TYR B C 1
ATOM 3705 O O . TYR B 1 122 ? -15.117 18.141 5.508 1 97.5 122 TYR B O 1
ATOM 3713 N N . ILE B 1 123 ? -13.156 18.844 4.66 1 96.19 123 ILE B N 1
ATOM 3714 C CA . ILE B 1 123 ? -12.664 17.562 4.195 1 96.19 123 ILE B CA 1
ATOM 3715 C C . ILE B 1 123 ? -11.211 17.359 4.645 1 96.19 123 ILE B C 1
ATOM 3717 O O . ILE B 1 123 ? -10.312 18.047 4.152 1 96.19 123 ILE B O 1
ATOM 3721 N N . THR B 1 124 ? -11.016 16.438 5.574 1 97.06 124 THR B N 1
ATOM 3722 C CA . THR B 1 124 ? -9.688 16.234 6.141 1 97.06 124 THR B CA 1
ATOM 3723 C C . THR B 1 124 ? -9.344 14.742 6.16 1 97.06 124 THR B C 1
ATOM 3725 O O . THR B 1 124 ? -10.188 13.906 6.48 1 97.06 124 THR B O 1
ATOM 3728 N N . LEU B 1 125 ? -8.164 14.438 5.734 1 97.12 125 LEU B N 1
ATOM 3729 C CA . LEU B 1 125 ? -7.602 13.102 5.891 1 97.12 125 LEU B CA 1
ATOM 3730 C C . LEU B 1 125 ? -6.398 13.125 6.824 1 97.12 125 LEU B C 1
ATOM 3732 O O . LEU B 1 125 ? -5.547 14.008 6.723 1 97.12 125 LEU B O 1
ATOM 3736 N N . MET B 1 126 ? -6.391 12.219 7.75 1 97.25 126 MET B N 1
ATOM 3737 C CA . MET B 1 126 ? -5.289 12.109 8.703 1 97.25 126 MET B CA 1
ATOM 3738 C C . MET B 1 126 ? -4.711 10.703 8.719 1 97.25 126 MET B C 1
ATOM 3740 O O . MET B 1 126 ? -5.457 9.719 8.641 1 97.25 126 MET B O 1
ATOM 3744 N N . ILE B 1 127 ? -3.473 10.586 8.758 1 98 127 ILE B N 1
ATOM 3745 C CA . ILE B 1 127 ? -2.795 9.328 9.039 1 98 127 ILE B CA 1
ATOM 3746 C C . ILE B 1 127 ? -2.057 9.422 10.375 1 98 127 ILE B C 1
ATOM 3748 O O . ILE B 1 127 ? -1.19 10.281 10.547 1 98 127 ILE B O 1
ATOM 3752 N N . ALA B 1 128 ? -2.445 8.594 11.281 1 97.94 128 ALA B N 1
ATOM 3753 C CA . ALA B 1 128 ? -1.831 8.539 12.602 1 97.94 128 ALA B CA 1
ATOM 3754 C C . ALA B 1 128 ? -0.939 7.309 12.742 1 97.94 128 ALA B C 1
ATOM 3756 O O . ALA B 1 128 ? -1.287 6.227 12.266 1 97.94 128 ALA B O 1
ATOM 3757 N N . ILE B 1 129 ? 0.219 7.496 13.344 1 98.44 129 ILE B N 1
ATOM 3758 C CA . ILE B 1 129 ? 1.183 6.414 13.516 1 98.44 129 ILE B CA 1
ATOM 3759 C C . ILE B 1 129 ? 1.649 6.371 14.969 1 98.44 129 ILE B C 1
ATOM 3761 O O . ILE B 1 129 ? 2.064 7.391 15.523 1 98.44 129 ILE B O 1
ATOM 3765 N N . LYS B 1 130 ? 1.625 5.223 15.578 1 98 130 LYS B N 1
ATOM 3766 C CA . LYS B 1 130 ? 2.104 5.074 16.953 1 98 130 LYS B CA 1
ATOM 3767 C C . LYS B 1 130 ? 3.596 5.375 17.047 1 98 130 LYS B C 1
ATOM 3769 O O . LYS B 1 130 ? 4.359 5.066 16.125 1 98 130 LYS B O 1
ATOM 3774 N N . GLU B 1 131 ? 3.992 5.891 18.141 1 97.88 131 GLU B N 1
ATOM 3775 C CA . GLU B 1 131 ? 5.332 6.426 18.359 1 97.88 131 GLU B CA 1
ATOM 3776 C C . GLU B 1 131 ? 6.402 5.398 18 1 97.88 131 GLU B C 1
ATOM 3778 O O . GLU B 1 131 ? 7.34 5.703 17.25 1 97.88 131 GLU B O 1
ATOM 3783 N N . GLU B 1 132 ? 6.281 4.207 18.516 1 96.69 132 GLU B N 1
ATOM 3784 C CA . GLU B 1 132 ? 7.312 3.188 18.344 1 96.69 132 GLU B CA 1
ATOM 3785 C C . GLU B 1 132 ? 7.562 2.918 16.859 1 96.69 132 GLU B C 1
ATOM 3787 O O . GLU B 1 132 ? 8.703 2.695 16.453 1 96.69 132 GLU B O 1
ATOM 3792 N N . LEU B 1 133 ? 6.531 2.926 16.109 1 97.81 133 LEU B N 1
ATOM 3793 C CA . LEU B 1 133 ? 6.652 2.691 14.672 1 97.81 133 LEU B CA 1
ATOM 3794 C C . LEU B 1 133 ? 7.18 3.934 13.961 1 97.81 133 LEU B C 1
ATOM 3796 O O . LEU B 1 133 ? 8.055 3.836 13.102 1 97.81 133 LEU B O 1
ATOM 3800 N N . PHE B 1 134 ? 6.715 5.074 14.312 1 98.19 134 PHE B N 1
ATOM 3801 C CA . PHE B 1 134 ? 7.078 6.281 13.586 1 98.19 134 PHE B CA 1
ATOM 3802 C C . PHE B 1 134 ? 8.555 6.605 13.773 1 98.19 134 PHE B C 1
ATOM 3804 O O . PHE B 1 134 ? 9.211 7.098 12.852 1 98.19 134 PHE B O 1
ATOM 3811 N N . LEU B 1 135 ? 9.055 6.402 14.914 1 96.88 135 LEU B N 1
ATOM 3812 C CA . LEU B 1 135 ? 10.461 6.703 15.156 1 96.88 135 LEU B CA 1
ATOM 3813 C C . LEU B 1 135 ? 11.359 5.902 14.227 1 96.88 135 LEU B C 1
ATOM 3815 O O . LEU B 1 135 ? 12.453 6.352 13.867 1 96.88 135 LEU B O 1
ATOM 3819 N N . LYS B 1 136 ? 10.867 4.762 13.781 1 96.06 136 LYS B N 1
ATOM 3820 C CA . LYS B 1 136 ? 11.609 3.963 12.812 1 96.06 136 LYS B CA 1
ATOM 3821 C C . LYS B 1 136 ? 11.328 4.438 11.383 1 96.06 136 LYS B C 1
ATOM 3823 O O . LYS B 1 136 ? 12.258 4.625 10.594 1 96.06 136 LYS B O 1
ATOM 3828 N N . LEU B 1 137 ? 10.086 4.688 11.062 1 97.19 137 LEU B N 1
ATOM 3829 C CA . LEU B 1 137 ? 9.695 5.113 9.727 1 97.19 137 LEU B CA 1
ATOM 3830 C C . LEU B 1 137 ? 10.266 6.492 9.406 1 97.19 137 LEU B C 1
ATOM 3832 O O . LEU B 1 137 ? 10.625 6.766 8.258 1 97.19 137 LEU B O 1
ATOM 3836 N N . GLY B 1 138 ? 10.297 7.34 10.422 1 96.44 138 GLY B N 1
ATOM 3837 C CA . GLY B 1 138 ? 10.719 8.719 10.25 1 96.44 138 GLY B CA 1
ATOM 3838 C C . GLY B 1 138 ? 12.219 8.906 10.383 1 96.44 138 GLY B C 1
ATOM 3839 O O . GLY B 1 138 ? 12.703 10.039 10.469 1 96.44 138 GLY B O 1
ATOM 3840 N N . SER B 1 139 ? 12.992 7.883 10.367 1 93.25 139 SER B N 1
ATOM 3841 C CA . SER B 1 139 ? 14.422 7.926 10.625 1 93.25 139 SER B CA 1
ATOM 3842 C C . SER B 1 139 ? 15.141 8.797 9.594 1 93.25 139 SER B C 1
ATOM 3844 O O . SER B 1 139 ? 16.203 9.359 9.875 1 93.25 139 SER B O 1
ATOM 3846 N N . PRO B 1 140 ? 14.648 8.914 8.336 1 93.19 140 PRO B N 1
ATOM 3847 C CA . PRO B 1 140 ? 15.297 9.82 7.383 1 93.19 140 PRO B CA 1
ATOM 3848 C C . PRO B 1 140 ? 15.188 11.289 7.793 1 93.19 140 PRO B C 1
ATOM 3850 O O . PRO B 1 140 ? 15.914 12.133 7.27 1 93.19 140 PRO B O 1
ATOM 3853 N N . ILE B 1 141 ? 14.219 11.664 8.602 1 93.31 141 ILE B N 1
ATOM 3854 C CA . ILE B 1 141 ? 14.109 13.008 9.156 1 93.31 141 ILE B CA 1
ATOM 3855 C C . ILE B 1 141 ? 15.109 13.172 10.297 1 93.31 141 ILE B C 1
ATOM 3857 O O . ILE B 1 141 ? 14.938 12.586 11.375 1 93.31 141 ILE B O 1
ATOM 3861 N N . LYS B 1 142 ? 16.062 14.016 10.07 1 89.81 142 LYS B N 1
ATOM 3862 C CA . LYS B 1 142 ? 17.109 14.188 11.062 1 89.81 142 LYS B CA 1
ATOM 3863 C C . LYS B 1 142 ? 16.547 14.672 12.391 1 89.81 142 LYS B C 1
ATOM 3865 O O . LYS B 1 142 ? 15.633 15.508 12.414 1 89.81 142 LYS B O 1
ATOM 3870 N N . ASN B 1 143 ? 16.922 14.164 13.539 1 90.88 143 ASN B N 1
ATOM 3871 C CA . ASN B 1 143 ? 16.625 14.578 14.898 1 90.88 143 ASN B CA 1
ATOM 3872 C C . ASN B 1 143 ? 15.195 14.195 15.289 1 90.88 143 ASN B C 1
ATOM 3874 O O . ASN B 1 143 ? 14.586 14.836 16.156 1 90.88 143 ASN B O 1
ATOM 3878 N N . ILE B 1 144 ? 14.688 13.227 14.688 1 95.06 144 ILE B N 1
ATOM 3879 C CA . ILE B 1 144 ? 13.297 12.836 14.914 1 95.06 144 ILE B CA 1
ATOM 3880 C C . ILE B 1 144 ? 13.102 12.461 16.375 1 95.06 144 ILE B C 1
ATOM 3882 O O . ILE B 1 144 ? 12.047 12.75 16.969 1 95.06 144 ILE B O 1
ATOM 3886 N N . LYS B 1 145 ? 14.078 11.781 17.031 1 94.56 145 LYS B N 1
ATOM 3887 C CA . LYS B 1 145 ? 13.977 11.406 18.438 1 94.56 145 LYS B CA 1
ATOM 3888 C C . LYS B 1 145 ? 13.938 12.641 19.344 1 94.56 145 LYS B C 1
ATOM 3890 O O . LYS B 1 145 ? 13.203 12.672 20.328 1 94.56 145 LYS B O 1
ATOM 3895 N N . ASP B 1 146 ? 14.703 13.602 18.922 1 94.44 146 ASP B N 1
ATOM 3896 C CA . ASP B 1 146 ? 14.688 14.875 19.641 1 94.44 146 ASP B CA 1
ATOM 3897 C C . ASP B 1 146 ? 13.336 15.562 19.531 1 94.44 146 ASP B C 1
ATOM 3899 O O . ASP B 1 146 ? 12.82 16.125 20.5 1 94.44 146 ASP B O 1
ATOM 3903 N N . TYR B 1 147 ? 12.828 15.531 18.344 1 94.88 147 TYR B N 1
ATOM 3904 C CA . TYR B 1 147 ? 11.516 16.125 18.125 1 94.88 147 TYR B CA 1
ATOM 3905 C C . TYR B 1 147 ? 10.453 15.445 18.984 1 94.88 147 TYR B C 1
ATOM 3907 O O . TYR B 1 147 ? 9.562 16.109 19.531 1 94.88 147 TYR B O 1
ATOM 3915 N N . MET B 1 148 ? 10.555 14.102 19.141 1 96.44 148 MET B N 1
ATOM 3916 C CA . MET B 1 148 ? 9.586 13.367 19.953 1 96.44 148 MET B CA 1
ATOM 3917 C C . MET B 1 148 ? 9.734 13.727 21.438 1 96.44 148 MET B C 1
ATOM 3919 O O . MET B 1 148 ? 8.742 13.844 22.156 1 96.44 148 MET B O 1
ATOM 3923 N N . THR B 1 149 ? 10.961 13.906 21.844 1 95.75 149 THR B N 1
ATOM 3924 C CA . THR B 1 149 ? 11.203 14.359 23.203 1 95.75 149 THR B CA 1
ATOM 3925 C C . THR B 1 149 ? 10.555 15.719 23.453 1 95.75 149 THR B C 1
ATOM 3927 O O . THR B 1 149 ? 9.898 15.914 24.484 1 95.75 149 THR B O 1
ATOM 3930 N N . LYS B 1 150 ? 10.703 16.609 22.531 1 94.5 150 LYS B N 1
ATOM 3931 C CA . LYS B 1 150 ? 10.078 17.938 22.625 1 94.5 150 LYS B CA 1
ATOM 3932 C C . LYS B 1 150 ? 8.562 17.828 22.641 1 94.5 150 LYS B C 1
ATOM 3934 O O . LYS B 1 150 ? 7.887 18.594 23.328 1 94.5 150 LYS B O 1
ATOM 3939 N N . ALA B 1 151 ? 8.062 16.891 21.906 1 95.06 151 ALA B N 1
ATOM 3940 C CA . ALA B 1 151 ? 6.613 16.688 21.891 1 95.06 151 ALA B CA 1
ATOM 3941 C C . ALA B 1 151 ? 6.102 16.266 23.266 1 95.06 151 ALA B C 1
ATOM 3943 O O . ALA B 1 151 ? 5.012 16.656 23.672 1 95.06 151 ALA B O 1
ATOM 3944 N N . TYR B 1 152 ? 6.852 15.422 23.969 1 94.88 152 TYR B N 1
ATOM 3945 C CA . TYR B 1 152 ? 6.449 15.023 25.312 1 94.88 152 TYR B CA 1
ATOM 3946 C C . TYR B 1 152 ? 6.523 16.203 26.266 1 94.88 152 TYR B C 1
ATOM 3948 O O . TYR B 1 152 ? 5.707 16.312 27.188 1 94.88 152 TYR B O 1
ATOM 3956 N N . GLU B 1 153 ? 7.5 17.109 26.031 1 93.62 153 GLU B N 1
ATOM 3957 C CA . GLU B 1 153 ? 7.676 18.266 26.891 1 93.62 153 GLU B CA 1
ATOM 3958 C C . GLU B 1 153 ? 6.535 19.266 26.703 1 93.62 153 GLU B C 1
ATOM 3960 O O . GLU B 1 153 ? 6.055 19.844 27.672 1 93.62 153 GLU B O 1
ATOM 3965 N N . LYS B 1 154 ? 6.059 19.453 25.484 1 93.06 154 LYS B N 1
ATOM 3966 C CA . LYS B 1 154 ? 5.102 20.5 25.188 1 93.06 154 LYS B CA 1
ATOM 3967 C C . LYS B 1 154 ? 3.764 19.922 24.75 1 93.06 154 LYS B C 1
ATOM 3969 O O . LYS B 1 154 ? 2.848 20.672 24.375 1 93.06 154 LYS B O 1
ATOM 3974 N N . ASN B 1 155 ? 3.664 18.531 24.688 1 94.5 155 ASN B N 1
ATOM 3975 C CA . ASN B 1 155 ? 2.484 17.766 24.281 1 94.5 155 ASN B CA 1
ATOM 3976 C C . ASN B 1 155 ? 2.283 17.781 22.781 1 94.5 155 ASN B C 1
ATOM 3978 O O . ASN B 1 155 ? 1.428 17.078 22.25 1 94.5 155 ASN B O 1
ATOM 3982 N N . ARG B 1 156 ? 3.125 18.578 22.156 1 94.25 156 ARG B N 1
ATOM 3983 C CA . ARG B 1 156 ? 3.055 18.672 20.703 1 94.25 156 ARG B CA 1
ATOM 3984 C C . ARG B 1 156 ? 4.355 19.234 20.125 1 94.25 156 ARG B C 1
ATOM 3986 O O . ARG B 1 156 ? 5.023 20.047 20.766 1 94.25 156 ARG B O 1
ATOM 3993 N N . TYR B 1 157 ? 4.723 18.781 18.969 1 94.19 157 TYR B N 1
ATOM 3994 C CA . TYR B 1 157 ? 5.828 19.359 18.219 1 94.19 157 TYR B CA 1
ATOM 3995 C C . TYR B 1 157 ? 5.52 19.375 16.719 1 94.19 157 TYR B C 1
ATOM 3997 O O . TYR B 1 157 ? 5.32 18.328 16.109 1 94.19 157 TYR B O 1
ATOM 4005 N N . HIS B 1 158 ? 5.441 20.562 16.203 1 93.31 158 HIS B N 1
ATOM 4006 C CA . HIS B 1 158 ? 5.191 20.719 14.773 1 93.31 158 HIS B CA 1
ATOM 4007 C C . HIS B 1 158 ? 6.477 20.516 13.969 1 93.31 158 HIS B C 1
ATOM 4009 O O . HIS B 1 158 ? 7.438 21.266 14.148 1 93.31 158 HIS B O 1
ATOM 4015 N N . ILE B 1 159 ? 6.488 19.625 13.016 1 90.81 159 ILE B N 1
ATOM 4016 C CA . ILE B 1 159 ? 7.711 19.312 12.281 1 90.81 159 ILE B CA 1
ATOM 4017 C C . ILE B 1 159 ? 7.699 20.031 10.93 1 90.81 159 ILE B C 1
ATOM 4019 O O . ILE B 1 159 ? 8.711 20.594 10.516 1 90.81 159 ILE B O 1
ATOM 4023 N N . TYR B 1 160 ? 6.586 19.922 10.289 1 86.81 160 TYR B N 1
ATOM 4024 C CA . TYR B 1 160 ? 6.613 20.328 8.891 1 86.81 160 TYR B CA 1
ATOM 4025 C C . TYR B 1 160 ? 5.238 20.812 8.438 1 86.81 160 TYR B C 1
ATOM 4027 O O . TYR B 1 160 ? 4.215 20.297 8.891 1 86.81 160 TYR B O 1
ATOM 4035 N N . ASN B 1 161 ? 5.25 21.812 7.629 1 86.12 161 ASN B N 1
ATOM 4036 C CA . ASN B 1 161 ? 4.09 22.266 6.875 1 86.12 161 ASN B CA 1
ATOM 4037 C C . ASN B 1 161 ? 4.406 22.406 5.391 1 86.12 161 ASN B C 1
ATOM 4039 O O . ASN B 1 161 ? 5.484 22.875 5.023 1 86.12 161 ASN B O 1
ATOM 4043 N N . GLY B 1 162 ? 3.504 21.891 4.531 1 86.94 162 GLY B N 1
ATOM 4044 C CA . GLY B 1 162 ? 3.711 22.016 3.098 1 86.94 162 GLY B CA 1
ATOM 4045 C C . GLY B 1 162 ? 2.428 21.906 2.297 1 86.94 162 GLY B C 1
ATOM 4046 O O . GLY B 1 162 ? 1.36 21.656 2.859 1 86.94 162 GLY B O 1
ATOM 4047 N N . ASN B 1 163 ? 2.623 22.109 1.051 1 86.69 163 ASN B N 1
ATOM 4048 C CA . ASN B 1 163 ? 1.507 21.953 0.125 1 86.69 163 ASN B CA 1
ATOM 4049 C C . ASN B 1 163 ? 1.343 20.5 -0.312 1 86.69 163 ASN B C 1
ATOM 4051 O O . ASN B 1 163 ? 2.326 19.766 -0.433 1 86.69 163 ASN B O 1
ATOM 4055 N N . ILE B 1 164 ? 0.124 20.172 -0.504 1 90 164 ILE B N 1
ATOM 4056 C CA . ILE B 1 164 ? -0.18 18.875 -1.108 1 90 164 ILE B CA 1
ATOM 4057 C C . ILE B 1 164 ? 0.149 18.922 -2.6 1 90 164 ILE B C 1
ATOM 4059 O O . ILE B 1 164 ? -0.426 19.703 -3.35 1 90 164 ILE B O 1
ATOM 4063 N N . ASP B 1 165 ? 1.092 18.141 -3.039 1 82.44 165 ASP B N 1
ATOM 4064 C CA . ASP B 1 165 ? 1.448 18.125 -4.453 1 82.44 165 ASP B CA 1
ATOM 4065 C C . ASP B 1 165 ? 0.576 17.141 -5.234 1 82.44 165 ASP B C 1
ATOM 4067 O O . ASP B 1 165 ? -0.344 16.547 -4.676 1 82.44 165 ASP B O 1
ATOM 4071 N N . LEU B 1 166 ? 0.827 17.016 -6.457 1 75 166 LEU B N 1
ATOM 4072 C CA . LEU B 1 166 ? -0.044 16.25 -7.344 1 75 166 LEU B CA 1
ATOM 4073 C C . LEU B 1 166 ? -0.074 14.773 -6.941 1 75 166 LEU B C 1
ATOM 4075 O O . LEU B 1 166 ? -1.136 14.148 -6.941 1 75 166 LEU B O 1
ATOM 4079 N N . GLU B 1 167 ? 1.056 14.195 -6.676 1 84.25 167 GLU B N 1
ATOM 4080 C CA . GLU B 1 167 ? 1.135 12.797 -6.266 1 84.25 167 GLU B CA 1
ATOM 4081 C C . GLU B 1 167 ? 0.324 12.547 -4.996 1 84.25 167 GLU B C 1
ATOM 4083 O O . GLU B 1 167 ? -0.464 11.602 -4.934 1 84.25 167 GLU B O 1
ATOM 4088 N N . GLN B 1 168 ? 0.49 13.375 -4.051 1 91.56 168 GLN B N 1
ATOM 4089 C CA . GLN B 1 168 ? -0.28 13.281 -2.816 1 91.56 168 GLN B CA 1
ATOM 4090 C C . GLN B 1 168 ? -1.772 13.461 -3.082 1 91.56 168 GLN B C 1
ATOM 4092 O O . GLN B 1 168 ? -2.596 12.703 -2.564 1 91.56 168 GLN B O 1
ATOM 4097 N N . PHE B 1 169 ? -2.045 14.414 -3.916 1 87.75 169 PHE B N 1
ATOM 4098 C CA . PHE B 1 169 ? -3.438 14.75 -4.195 1 87.75 169 PHE B CA 1
ATOM 4099 C C . PHE B 1 169 ? -4.16 13.57 -4.836 1 87.75 169 PHE B C 1
ATOM 4101 O O . PHE B 1 169 ? -5.305 13.273 -4.492 1 87.75 169 PHE B O 1
ATOM 4108 N N . GLU B 1 170 ? -3.527 12.945 -5.746 1 83.69 170 GLU B N 1
ATOM 4109 C CA . GLU B 1 170 ? -4.137 11.805 -6.422 1 83.69 170 GLU B CA 1
ATOM 4110 C C . GLU B 1 170 ? -4.465 10.688 -5.434 1 83.69 170 GLU B C 1
ATOM 4112 O O . GLU B 1 170 ? -5.551 10.109 -5.477 1 83.69 170 GLU B O 1
ATOM 4117 N N . ILE B 1 171 ? -3.535 10.383 -4.594 1 91.69 171 ILE B N 1
ATOM 4118 C CA . ILE B 1 171 ? -3.746 9.336 -3.605 1 91.69 171 ILE B CA 1
ATOM 4119 C C . ILE B 1 171 ? -4.848 9.75 -2.635 1 91.69 171 ILE B C 1
ATOM 4121 O O . ILE B 1 171 ? -5.746 8.969 -2.33 1 91.69 171 ILE B O 1
ATOM 4125 N N . LEU B 1 172 ? -4.797 11.023 -2.213 1 92.88 172 LEU B N 1
ATOM 4126 C CA . LEU B 1 172 ? -5.789 11.539 -1.279 1 92.88 172 LEU B CA 1
ATOM 4127 C C . LEU B 1 172 ? -7.188 11.484 -1.886 1 92.88 172 LEU B C 1
ATOM 4129 O O . LEU B 1 172 ? -8.156 11.164 -1.196 1 92.88 172 LEU B O 1
ATOM 4133 N N . ASN B 1 173 ? -7.27 11.789 -3.072 1 86 173 ASN B N 1
ATOM 4134 C CA . ASN B 1 173 ? -8.562 11.734 -3.748 1 86 173 ASN B CA 1
ATOM 4135 C C . ASN B 1 173 ? -9.094 10.305 -3.809 1 86 173 ASN B C 1
ATOM 4137 O O . ASN B 1 173 ? -10.297 10.078 -3.662 1 86 173 ASN B O 1
ATOM 4141 N N . THR B 1 174 ? -8.242 9.414 -4.109 1 86.81 174 THR B N 1
ATOM 4142 C CA . THR B 1 174 ? -8.625 8.008 -4.109 1 86.81 174 THR B CA 1
ATOM 4143 C C . THR B 1 174 ? -9.156 7.59 -2.74 1 86.81 174 THR B C 1
ATOM 4145 O O . THR B 1 174 ? -10.203 6.941 -2.643 1 86.81 174 THR B O 1
ATOM 4148 N N . LEU B 1 175 ? -8.484 7.934 -1.67 1 91.06 175 LEU B N 1
ATOM 4149 C CA . LEU B 1 175 ? -8.875 7.586 -0.308 1 91.06 175 LEU B CA 1
ATOM 4150 C C . LEU B 1 175 ? -10.195 8.258 0.066 1 91.06 175 LEU B C 1
ATOM 4152 O O . LEU B 1 175 ? -11.047 7.641 0.712 1 91.06 175 LEU B O 1
ATOM 4156 N N . ASN B 1 176 ? -10.289 9.461 -0.378 1 86.44 176 ASN B N 1
ATOM 4157 C CA . ASN B 1 176 ? -11.484 10.227 -0.045 1 86.44 176 ASN B CA 1
ATOM 4158 C C . ASN B 1 176 ? -12.711 9.703 -0.776 1 86.44 176 ASN B C 1
ATOM 4160 O O . ASN B 1 176 ? -13.82 9.742 -0.242 1 86.44 176 ASN B O 1
ATOM 4164 N N . SER B 1 177 ? -12.5 9.273 -1.975 1 78.69 177 SER B N 1
ATOM 4165 C CA . SER B 1 177 ? -13.625 8.859 -2.809 1 78.69 177 SER B CA 1
ATOM 4166 C C . SER B 1 177 ? -14.078 7.449 -2.457 1 78.69 177 SER B C 1
ATOM 4168 O O . SER B 1 177 ? -15.203 7.059 -2.781 1 78.69 177 SER B O 1
ATOM 4170 N N . SER B 1 178 ? -13.102 6.801 -1.854 1 75.94 178 SER B N 1
ATOM 4171 C CA . SER B 1 178 ? -13.43 5.418 -1.515 1 75.94 178 SER B CA 1
ATOM 4172 C C . SER B 1 178 ? -13.695 5.266 -0.02 1 75.94 178 SER B C 1
ATOM 4174 O O . SER B 1 178 ? -13.102 5.977 0.796 1 75.94 178 SER B O 1
ATOM 4176 N N . CYS B 1 179 ? -14.891 4.902 0.419 1 73.19 179 CYS B N 1
ATOM 4177 C CA . CYS B 1 179 ? -15.203 4.68 1.826 1 73.19 179 CYS B CA 1
ATOM 4178 C C . CYS B 1 179 ? -14.828 3.266 2.254 1 73.19 179 CYS B C 1
ATOM 4180 O O . CYS B 1 179 ? -14.945 2.324 1.469 1 73.19 179 CYS B O 1
ATOM 4182 N N . PHE B 1 180 ? -14.094 3.266 3.416 1 75.19 180 PHE B N 1
ATOM 4183 C CA . PHE B 1 180 ? -13.914 1.948 4.012 1 75.19 180 PHE B CA 1
ATOM 4184 C C . PHE B 1 180 ? -15.258 1.317 4.348 1 75.19 180 PHE B C 1
ATOM 4186 O O . PHE B 1 180 ? -16.172 2 4.812 1 75.19 180 PHE B O 1
ATOM 4193 N N . ASP B 1 181 ? -15.344 0.104 3.914 1 80.5 181 ASP B N 1
ATOM 4194 C CA . ASP B 1 181 ? -16.594 -0.587 4.215 1 80.5 181 ASP B CA 1
ATOM 4195 C C . ASP B 1 181 ? -16.359 -2.078 4.441 1 80.5 181 ASP B C 1
ATOM 4197 O O . ASP B 1 181 ? -15.305 -2.477 4.941 1 80.5 181 ASP B O 1
ATOM 4201 N N . GLU B 1 182 ? -17.344 -2.893 4.273 1 85.12 182 GLU B N 1
ATOM 4202 C CA . GLU B 1 182 ? -17.281 -4.316 4.594 1 85.12 182 GLU B CA 1
ATOM 4203 C C . GLU B 1 182 ? -16.438 -5.07 3.57 1 85.12 182 GLU B C 1
ATOM 4205 O O . GLU B 1 182 ? -16.047 -6.219 3.807 1 85.12 182 GLU B O 1
ATOM 4210 N N . ASP B 1 183 ? -16.172 -4.461 2.506 1 90.94 183 ASP B N 1
ATOM 4211 C CA . ASP B 1 183 ? -15.352 -5.062 1.462 1 90.94 183 ASP B CA 1
ATOM 4212 C C . ASP B 1 183 ? -13.867 -5 1.829 1 90.94 183 ASP B C 1
ATOM 4214 O O . ASP B 1 183 ? -13.18 -4.035 1.489 1 90.94 183 ASP B O 1
ATOM 4218 N N . LEU B 1 184 ? -13.367 -6.086 2.41 1 93.88 184 LEU B N 1
ATOM 4219 C CA . LEU B 1 184 ? -12.008 -6.078 2.934 1 93.88 184 LEU B CA 1
ATOM 4220 C C . LEU B 1 184 ? -10.992 -5.973 1.803 1 93.88 184 LEU B C 1
ATOM 4222 O O . LEU B 1 184 ? -9.906 -5.414 1.988 1 93.88 184 LEU B O 1
ATOM 4226 N N . LEU B 1 185 ? -11.305 -6.578 0.669 1 95.06 185 LEU B N 1
ATOM 4227 C CA . LEU B 1 185 ? -10.391 -6.453 -0.461 1 95.06 185 LEU B CA 1
ATOM 4228 C C . LEU B 1 185 ? -10.234 -4.996 -0.874 1 95.06 185 LEU B C 1
ATOM 4230 O O . LEU B 1 185 ? -9.117 -4.539 -1.146 1 95.06 185 LEU B O 1
ATOM 4234 N N . LYS B 1 186 ? -11.344 -4.332 -0.937 1 92.06 186 LYS B N 1
ATOM 4235 C CA . LYS B 1 186 ? -11.297 -2.896 -1.199 1 92.06 186 LYS B CA 1
ATOM 4236 C C . LYS B 1 186 ? -10.484 -2.172 -0.13 1 92.06 186 LYS B C 1
ATOM 4238 O O . LYS B 1 186 ? -9.688 -1.281 -0.442 1 92.06 186 LYS B O 1
ATOM 4243 N N . ASN B 1 187 ? -10.688 -2.543 1.117 1 94.25 187 ASN B N 1
ATOM 4244 C CA . ASN B 1 187 ? -9.945 -1.918 2.209 1 94.25 187 ASN B CA 1
ATOM 4245 C C . ASN B 1 187 ? -8.445 -2.156 2.078 1 94.25 187 ASN B C 1
ATOM 4247 O O . ASN B 1 187 ? -7.641 -1.3 2.447 1 94.25 187 ASN B O 1
ATOM 4251 N N . LEU B 1 188 ? -8.078 -3.352 1.598 1 95.81 188 LEU B N 1
ATOM 4252 C CA . LEU B 1 188 ? -6.672 -3.656 1.363 1 95.81 188 LEU B CA 1
ATOM 4253 C C . LEU B 1 188 ? -6.07 -2.697 0.339 1 95.81 188 LEU B C 1
ATOM 4255 O O . LEU B 1 188 ? -4.926 -2.266 0.482 1 95.81 188 LEU B O 1
ATOM 4259 N N . TYR B 1 189 ? -6.801 -2.42 -0.663 1 94.25 189 TYR B N 1
ATOM 4260 C CA . TYR B 1 189 ? -6.391 -1.447 -1.671 1 94.25 189 TYR B CA 1
ATOM 4261 C C . TYR B 1 189 ? -6.188 -0.071 -1.05 1 94.25 189 TYR B C 1
ATOM 4263 O O . TYR B 1 189 ? -5.172 0.585 -1.299 1 94.25 189 TYR B O 1
ATOM 4271 N N . LEU B 1 190 ? -7.109 0.361 -0.278 1 93.44 190 LEU B N 1
ATOM 4272 C CA . LEU B 1 190 ? -7.02 1.661 0.378 1 93.44 190 LEU B CA 1
ATOM 4273 C C . LEU B 1 190 ? -5.852 1.698 1.355 1 93.44 190 LEU B C 1
ATOM 4275 O O . LEU B 1 190 ? -5.172 2.719 1.479 1 93.44 190 LEU B O 1
ATOM 4279 N N . GLU B 1 191 ? -5.594 0.552 2.072 1 95.81 191 GLU B N 1
ATOM 4280 C CA . GLU B 1 191 ? -4.41 0.435 2.92 1 95.81 191 GLU B CA 1
ATOM 4281 C C . GLU B 1 191 ? -3.133 0.665 2.117 1 95.81 191 GLU B C 1
ATOM 4283 O O . GLU B 1 191 ? -2.232 1.376 2.566 1 95.81 191 GLU B O 1
ATOM 4288 N N . SER B 1 192 ? -3.096 0.027 0.983 1 95.75 192 SER B N 1
ATOM 4289 C CA . SER B 1 192 ? -1.924 0.168 0.125 1 95.75 192 SER B CA 1
ATOM 4290 C C . SER B 1 192 ? -1.702 1.624 -0.273 1 95.75 192 SER B C 1
ATOM 4292 O O . SER B 1 192 ? -0.567 2.105 -0.277 1 95.75 192 SER B O 1
ATOM 4294 N N . LYS B 1 193 ? -2.764 2.346 -0.571 1 94.31 193 LYS B N 1
ATOM 4295 C CA . LYS B 1 193 ? -2.678 3.756 -0.939 1 94.31 193 LYS B CA 1
ATOM 4296 C C . LYS B 1 193 ? -2.215 4.605 0.242 1 94.31 193 LYS B C 1
ATOM 4298 O O . LYS B 1 193 ? -1.391 5.508 0.08 1 94.31 193 LYS B O 1
ATOM 4303 N N . GLY B 1 194 ? -2.76 4.297 1.401 1 95.94 194 GLY B N 1
ATOM 4304 C CA . GLY B 1 194 ? -2.342 5.016 2.594 1 95.94 194 GLY B CA 1
ATOM 4305 C C . GLY B 1 194 ? -0.867 4.852 2.906 1 95.94 194 GLY B C 1
ATOM 4306 O O . GLY B 1 194 ? -0.183 5.82 3.238 1 95.94 194 GLY B O 1
ATOM 4307 N N . MET B 1 195 ? -0.396 3.645 2.787 1 96.69 195 MET B N 1
ATOM 4308 C CA . MET B 1 195 ? 1.012 3.367 3.061 1 96.69 195 MET B CA 1
ATOM 4309 C C . MET B 1 195 ? 1.908 4.02 2.014 1 96.69 195 MET B C 1
ATOM 4311 O O . MET B 1 195 ? 3.002 4.488 2.334 1 96.69 195 MET B O 1
ATOM 4315 N N . ASN B 1 196 ? 1.47 3.984 0.797 1 95.31 196 ASN B N 1
ATOM 4316 C CA . ASN B 1 196 ? 2.199 4.684 -0.255 1 95.31 196 ASN B CA 1
ATOM 4317 C C . ASN B 1 196 ? 2.273 6.184 0.017 1 95.31 196 ASN B C 1
ATOM 4319 O O . ASN B 1 196 ? 3.328 6.797 -0.152 1 95.31 196 ASN B O 1
ATOM 4323 N N . LEU B 1 197 ? 1.17 6.801 0.368 1 96.62 197 LEU B N 1
ATOM 4324 C CA . LEU B 1 197 ? 1.121 8.219 0.704 1 96.62 197 LEU B CA 1
ATOM 4325 C C . LEU B 1 197 ? 2.088 8.539 1.838 1 96.62 197 LEU B C 1
ATOM 4327 O O . LEU B 1 197 ? 2.805 9.547 1.781 1 96.62 197 LEU B O 1
ATOM 4331 N N . LEU B 1 198 ? 2.096 7.695 2.85 1 98 198 LEU B N 1
ATOM 4332 C CA . LEU B 1 198 ? 2.961 7.887 4.008 1 98 198 LEU B CA 1
ATOM 4333 C C . LEU B 1 198 ? 4.43 7.84 3.605 1 98 198 LEU B C 1
ATOM 4335 O O . LEU B 1 198 ? 5.211 8.719 3.98 1 98 198 LEU B O 1
ATOM 4339 N N . HIS B 1 199 ? 4.789 6.812 2.85 1 97.06 199 HIS B N 1
ATOM 4340 C CA . HIS B 1 199 ? 6.156 6.684 2.369 1 97.06 199 HIS B CA 1
ATOM 4341 C C . HIS B 1 199 ? 6.59 7.922 1.593 1 97.06 199 HIS B C 1
ATOM 4343 O O . HIS B 1 199 ? 7.629 8.516 1.894 1 97.06 199 HIS B O 1
ATOM 4349 N N . TYR B 1 200 ? 5.781 8.297 0.654 1 94.19 200 TYR B N 1
ATOM 4350 C CA . TYR B 1 200 ? 6.082 9.43 -0.213 1 94.19 200 TYR B CA 1
ATOM 4351 C C . TYR B 1 200 ? 6.227 10.719 0.597 1 94.19 200 TYR B C 1
ATOM 4353 O O . TYR B 1 200 ? 7.164 11.484 0.385 1 94.19 200 TYR B O 1
ATOM 4361 N N . THR B 1 201 ? 5.332 10.961 1.494 1 97.12 201 THR B N 1
ATOM 4362 C CA . THR B 1 201 ? 5.293 12.195 2.271 1 97.12 201 THR B CA 1
ATOM 4363 C C . THR B 1 201 ? 6.492 12.281 3.209 1 97.12 201 THR B C 1
ATOM 4365 O O . THR B 1 201 ? 7.098 13.344 3.352 1 97.12 201 THR B O 1
ATOM 4368 N N . ILE B 1 202 ? 6.844 11.188 3.869 1 97.5 202 ILE B N 1
ATOM 4369 C CA . ILE B 1 202 ? 7.98 11.18 4.781 1 97.5 202 ILE B CA 1
ATOM 4370 C C . ILE B 1 202 ? 9.266 11.484 4.008 1 97.5 202 ILE B C 1
ATOM 4372 O O . ILE B 1 202 ? 10.094 12.281 4.453 1 97.5 202 ILE B O 1
ATOM 4376 N N . GLU B 1 203 ? 9.398 10.82 2.84 1 93.88 203 GLU B N 1
ATOM 4377 C CA . GLU B 1 203 ? 10.562 11.102 2.006 1 93.88 203 GLU B CA 1
ATOM 4378 C C . GLU B 1 203 ? 10.625 12.57 1.613 1 93.88 203 GLU B C 1
ATOM 4380 O O . GLU B 1 203 ? 11.688 13.188 1.658 1 93.88 203 GLU B O 1
ATOM 4385 N N . LYS B 1 204 ? 9.516 13.062 1.207 1 89.31 204 LYS B N 1
ATOM 4386 C CA . LYS B 1 204 ? 9.414 14.461 0.804 1 89.31 204 LYS B CA 1
ATOM 4387 C C . LYS B 1 204 ? 9.828 15.391 1.94 1 89.31 204 LYS B C 1
ATOM 4389 O O . LYS B 1 204 ? 10.609 16.312 1.737 1 89.31 204 LYS B O 1
ATOM 4394 N N . ILE B 1 205 ? 9.344 15.172 3.121 1 93.56 205 ILE B N 1
ATOM 4395 C CA . ILE B 1 205 ? 9.633 16 4.289 1 93.56 205 ILE B CA 1
ATOM 4396 C C . ILE B 1 205 ? 11.117 15.906 4.637 1 93.56 205 ILE B C 1
ATOM 4398 O O . ILE B 1 205 ? 11.766 16.922 4.879 1 93.56 205 ILE B O 1
ATOM 4402 N N . ALA B 1 206 ? 11.617 14.672 4.676 1 92.69 206 ALA B N 1
ATOM 4403 C CA . ALA B 1 206 ? 13.031 14.469 4.996 1 92.69 206 ALA B CA 1
ATOM 4404 C C . ALA B 1 206 ? 13.93 15.227 4.027 1 92.69 206 ALA B C 1
ATOM 4406 O O . ALA B 1 206 ? 14.891 15.883 4.445 1 92.69 206 ALA B O 1
ATOM 4407 N N . LYS B 1 207 ? 13.648 15.086 2.791 1 85.38 207 LYS B N 1
ATOM 4408 C CA . LYS B 1 207 ? 14.438 15.773 1.77 1 85.38 207 LYS B CA 1
ATOM 4409 C C . LYS B 1 207 ? 14.414 17.281 1.983 1 85.38 207 LYS B C 1
ATOM 4411 O O . LYS B 1 207 ? 15.453 17.938 1.887 1 85.38 207 LYS B O 1
ATOM 4416 N N . ASN B 1 208 ? 13.273 17.797 2.285 1 81.19 208 ASN B N 1
ATOM 4417 C CA . ASN B 1 208 ? 13.109 19.25 2.469 1 81.19 208 ASN B CA 1
ATOM 4418 C C . ASN B 1 208 ? 13.82 19.734 3.727 1 81.19 208 ASN B C 1
ATOM 4420 O O . ASN B 1 208 ? 14.445 20.797 3.717 1 81.19 208 ASN B O 1
ATOM 4424 N N . LEU B 1 209 ? 13.75 18.984 4.754 1 83.88 209 LEU B N 1
ATOM 4425 C CA . LEU B 1 209 ? 14.336 19.391 6.023 1 83.88 209 LEU B CA 1
ATOM 4426 C C . LEU B 1 209 ? 15.852 19.219 6.008 1 83.88 209 LEU B C 1
ATOM 4428 O O . LEU B 1 209 ? 16.578 20.031 6.574 1 83.88 209 LEU B O 1
ATOM 4432 N N . ASN B 1 210 ? 16.344 18.109 5.434 1 75.5 210 ASN B N 1
ATOM 4433 C CA . ASN B 1 210 ? 17.781 17.828 5.391 1 75.5 210 ASN B CA 1
ATOM 4434 C C . ASN B 1 210 ? 18.5 18.75 4.406 1 75.5 210 ASN B C 1
ATOM 4436 O O . ASN B 1 210 ? 19.688 19.047 4.574 1 75.5 210 ASN B O 1
ATOM 4440 N N . ALA B 1 211 ? 17.891 18.969 3.314 1 63.03 211 ALA B N 1
ATOM 4441 C CA . ALA B 1 211 ? 18.453 19.969 2.4 1 63.03 211 ALA B CA 1
ATOM 4442 C C . ALA B 1 211 ? 18.656 21.312 3.1 1 63.03 211 ALA B C 1
ATOM 4444 O O . ALA B 1 211 ? 19.625 22.031 2.824 1 63.03 211 ALA B O 1
ATOM 4445 N N . LEU B 1 212 ? 17.75 21.594 3.918 1 54.28 212 LEU B N 1
ATOM 4446 C CA . LEU B 1 212 ? 17.859 22.828 4.688 1 54.28 212 LEU B CA 1
ATOM 4447 C C . LEU B 1 212 ? 19.062 22.766 5.629 1 54.28 212 LEU B C 1
ATOM 4449 O O . LEU B 1 212 ? 19.688 23.781 5.918 1 54.28 212 LEU B O 1
ATOM 4453 N N . SER B 1 213 ? 19.344 21.562 6.105 1 49.78 213 SER B N 1
ATOM 4454 C CA . SER B 1 213 ? 20.484 21.422 7 1 49.78 213 SER B CA 1
ATOM 4455 C C . SER B 1 213 ? 21.812 21.547 6.242 1 49.78 213 SER B C 1
ATOM 4457 O O . SER B 1 213 ? 22.828 21.906 6.824 1 49.78 213 SER B O 1
ATOM 4459 N N . THR B 1 214 ? 21.875 20.906 5.066 1 46.78 214 THR B N 1
ATOM 4460 C CA . THR B 1 214 ? 23.078 21.172 4.297 1 46.78 214 THR B CA 1
ATOM 4461 C C . THR B 1 214 ? 23.188 22.656 3.959 1 46.78 214 THR B C 1
ATOM 4463 O O . THR B 1 214 ? 22.203 23.375 3.992 1 46.78 214 THR B O 1
ATOM 4466 N N . ASN B 1 215 ? 24.547 23.156 3.646 1 44.22 215 ASN B N 1
ATOM 4467 C CA . ASN B 1 215 ? 24.969 24.531 3.438 1 44.22 215 ASN B CA 1
ATOM 4468 C C . ASN B 1 215 ? 24.062 25.25 2.43 1 44.22 215 ASN B C 1
ATOM 4470 O O . ASN B 1 215 ? 24.5 26.156 1.729 1 44.22 215 ASN B O 1
ATOM 4474 N N . TYR B 1 216 ? 23.141 24.672 1.819 1 46.28 216 TYR B N 1
ATOM 4475 C CA . TYR B 1 216 ? 22.344 25.703 1.163 1 46.28 216 TYR B CA 1
ATOM 4476 C C . TYR B 1 216 ? 21.891 26.766 2.158 1 46.28 216 TYR B C 1
ATOM 4478 O O . TYR B 1 216 ? 21.453 26.453 3.264 1 46.28 216 TYR B O 1
ATOM 4486 N N . ASP B 1 217 ? 22.547 27.766 2.279 1 48.88 217 ASP B N 1
ATOM 4487 C CA . ASP B 1 217 ? 22.344 28.891 3.201 1 48.88 217 ASP B CA 1
ATOM 4488 C C . ASP B 1 217 ? 20.859 29.094 3.494 1 48.88 217 ASP B C 1
ATOM 4490 O O . ASP B 1 217 ? 20.031 29.031 2.586 1 48.88 217 ASP B O 1
ATOM 4494 N N . LYS B 1 218 ? 20.375 28.703 4.781 1 52.88 218 LYS B N 1
ATOM 4495 C CA . LYS B 1 218 ? 19.047 29.094 5.234 1 52.88 218 LYS B CA 1
ATOM 4496 C C . LYS B 1 218 ? 18.469 30.203 4.367 1 52.88 218 LYS B C 1
ATOM 4498 O O . LYS B 1 218 ? 17.281 30.203 4.059 1 52.88 218 LYS B O 1
ATOM 4503 N N . ASN B 1 219 ? 19.422 30.844 3.953 1 61.06 219 ASN B N 1
ATOM 4504 C CA . ASN B 1 219 ? 19.016 31.984 3.133 1 61.06 219 ASN B CA 1
ATOM 4505 C C . ASN B 1 219 ? 18.578 31.547 1.736 1 61.06 219 ASN B C 1
ATOM 4507 O O . ASN B 1 219 ? 17.625 32.062 1.186 1 61.06 219 ASN B O 1
ATOM 4511 N N . ARG B 1 220 ? 19.281 30.422 1.227 1 67.62 220 ARG B N 1
ATOM 4512 C CA . ARG B 1 220 ? 18.984 29.969 -0.124 1 67.62 220 ARG B CA 1
ATOM 4513 C C . ARG B 1 220 ? 17.641 29.234 -0.166 1 67.62 220 ARG B C 1
ATOM 4515 O O . ARG B 1 220 ? 16.844 29.438 -1.086 1 67.62 220 ARG B O 1
ATOM 4522 N N . VAL B 1 221 ? 17.453 28.5 0.804 1 70.5 221 VAL B N 1
ATOM 4523 C CA . VAL B 1 221 ? 16.172 27.781 0.875 1 70.5 221 VAL B CA 1
ATOM 4524 C C . VAL B 1 221 ? 15.039 28.781 1.071 1 70.5 221 VAL B C 1
ATOM 4526 O O . VAL B 1 221 ? 13.977 28.672 0.444 1 70.5 221 VAL B O 1
ATOM 4529 N N . SER B 1 222 ? 15.344 29.672 1.944 1 72.38 222 SER B N 1
ATOM 4530 C CA . SER B 1 222 ? 14.367 30.734 2.143 1 72.38 222 SER B CA 1
ATOM 4531 C C . SER B 1 222 ? 14.078 31.484 0.838 1 72.38 222 SER B C 1
ATOM 4533 O O . SER B 1 222 ? 12.93 31.812 0.55 1 72.38 222 SER B O 1
ATOM 4535 N N . ASN B 1 223 ? 15.125 31.609 0.064 1 79.31 223 ASN B N 1
ATOM 4536 C CA . ASN B 1 223 ? 14.969 32.281 -1.221 1 79.31 223 ASN B CA 1
ATOM 4537 C C . ASN B 1 223 ? 14.141 31.438 -2.191 1 79.31 223 ASN B C 1
ATOM 4539 O O . ASN B 1 223 ? 13.297 31.969 -2.918 1 79.31 223 ASN B O 1
ATOM 4543 N N . LEU B 1 224 ? 14.352 30.156 -2.143 1 80.94 224 LEU B N 1
ATOM 4544 C CA . LEU B 1 224 ? 13.602 29.281 -3.025 1 80.94 224 LEU B CA 1
ATOM 4545 C C . LEU B 1 224 ? 12.141 29.188 -2.6 1 80.94 224 LEU B C 1
ATOM 4547 O O . LEU B 1 224 ? 11.242 29.172 -3.445 1 80.94 224 LEU B O 1
ATOM 4551 N N . GLU B 1 225 ? 12.023 29.188 -1.322 1 78.38 225 GLU B N 1
ATOM 4552 C CA . GLU B 1 225 ? 10.656 29.188 -0.806 1 78.38 225 GLU B CA 1
ATOM 4553 C C . GLU B 1 225 ? 9.938 30.484 -1.152 1 78.38 225 GLU B C 1
ATOM 4555 O O . GLU B 1 225 ? 8.75 30.469 -1.484 1 78.38 225 GLU B O 1
ATOM 4560 N N . ARG B 1 226 ? 10.656 31.547 -1.053 1 80.81 226 ARG B N 1
ATOM 4561 C CA . ARG B 1 226 ? 10.102 32.812 -1.474 1 80.81 226 ARG B CA 1
ATOM 4562 C C . ARG B 1 226 ? 9.742 32.812 -2.955 1 80.81 226 ARG B C 1
ATOM 4564 O O . ARG B 1 226 ? 8.703 33.344 -3.354 1 80.81 226 ARG B O 1
ATOM 4571 N N . ALA B 1 227 ? 10.57 32.219 -3.775 1 86.69 227 ALA B N 1
ATOM 4572 C CA . ALA B 1 227 ? 10.297 32.094 -5.203 1 86.69 227 ALA B CA 1
ATOM 4573 C C . ALA B 1 227 ? 9 31.328 -5.453 1 86.69 227 ALA B C 1
ATOM 4575 O O . ALA B 1 227 ? 8.164 31.75 -6.254 1 86.69 227 ALA B O 1
ATOM 4576 N N . LYS B 1 228 ? 8.922 30.266 -4.766 1 85.88 228 LYS B N 1
ATOM 4577 C CA . LYS B 1 228 ? 7.688 29.5 -4.875 1 85.88 228 LYS B CA 1
ATOM 4578 C C . LYS B 1 228 ? 6.477 30.328 -4.469 1 85.88 228 LYS B C 1
ATOM 4580 O O . LYS B 1 228 ? 5.449 30.312 -5.156 1 85.88 228 LYS B O 1
ATOM 4585 N N . GLU B 1 229 ? 6.637 31.016 -3.352 1 83.06 229 GLU B N 1
ATOM 4586 C CA . GLU B 1 229 ? 5.547 31.859 -2.877 1 83.06 229 GLU B CA 1
ATOM 4587 C C . GLU B 1 229 ? 5.152 32.906 -3.93 1 83.06 229 GLU B C 1
ATOM 4589 O O . GLU B 1 229 ? 3.967 33.188 -4.121 1 83.06 229 GLU B O 1
ATOM 4594 N N . ILE B 1 230 ? 6.059 33.406 -4.555 1 85.69 230 ILE B N 1
ATOM 4595 C CA . ILE B 1 230 ? 5.828 34.406 -5.602 1 85.69 230 ILE B CA 1
ATOM 4596 C C . ILE B 1 230 ? 5.07 33.781 -6.762 1 85.69 230 ILE B C 1
ATOM 4598 O O . ILE B 1 230 ? 4.094 34.344 -7.262 1 85.69 230 ILE B O 1
ATOM 4602 N N . ILE B 1 231 ? 5.523 32.562 -7.094 1 87.25 231 ILE B N 1
ATOM 4603 C CA . ILE B 1 231 ? 4.875 31.859 -8.188 1 87.25 231 ILE B CA 1
ATOM 4604 C C . ILE B 1 231 ? 3.42 31.562 -7.824 1 87.25 231 ILE B C 1
ATOM 4606 O O . ILE B 1 231 ? 2.518 31.766 -8.633 1 87.25 231 ILE B O 1
ATOM 4610 N N . MET B 1 232 ? 3.236 31.203 -6.598 1 82.94 232 MET B N 1
ATOM 4611 C CA . MET B 1 232 ? 1.908 30.812 -6.145 1 82.94 232 MET B CA 1
ATOM 4612 C C . MET B 1 232 ? 0.988 32.031 -6.016 1 82.94 232 MET B C 1
ATOM 4614 O O . MET B 1 232 ? -0.21 31.922 -6.289 1 82.94 232 MET B O 1
ATOM 4618 N N . SER B 1 233 ? 1.598 33.062 -5.645 1 82.94 233 SER B N 1
ATOM 4619 C CA . SER B 1 233 ? 0.786 34.25 -5.344 1 82.94 233 SER B CA 1
ATOM 4620 C C . SER B 1 233 ? 0.633 35.125 -6.566 1 82.94 233 SER B C 1
ATOM 4622 O O . SER B 1 233 ? -0.374 35.844 -6.711 1 82.94 233 SER B O 1
ATOM 4624 N N . GLU B 1 234 ? 1.548 35.125 -7.477 1 87.31 234 GLU B N 1
ATOM 4625 C CA . GLU B 1 234 ? 1.542 36.062 -8.586 1 87.31 234 GLU B CA 1
ATOM 4626 C C . GLU B 1 234 ? 1.476 35.344 -9.93 1 87.31 234 GLU B C 1
ATOM 4628 O O . GLU B 1 234 ? 1.947 35.875 -10.945 1 87.31 234 GLU B O 1
ATOM 4633 N N . TYR B 1 235 ? 0.875 34.188 -9.938 1 88.31 235 TYR B N 1
ATOM 4634 C CA . TYR B 1 235 ? 0.869 33.281 -11.086 1 88.31 235 TYR B CA 1
ATOM 4635 C C . TYR B 1 235 ? 0.22 33.969 -12.289 1 88.31 235 TYR B C 1
ATOM 4637 O O . TYR B 1 235 ? 0.502 33.594 -13.438 1 88.31 235 TYR B O 1
ATOM 4645 N N . SER B 1 236 ? -0.738 34.812 -12.102 1 88.5 236 SER B N 1
ATOM 4646 C CA . SER B 1 236 ? -1.525 35.406 -13.188 1 88.5 236 SER B CA 1
ATOM 4647 C C . SER B 1 236 ? -0.786 36.562 -13.836 1 88.5 236 SER B C 1
ATOM 4649 O O . SER B 1 236 ? -1.206 37.062 -14.883 1 88.5 236 SER B O 1
ATOM 4651 N N . SER B 1 237 ? 0.246 36.969 -13.242 1 85 237 SER B N 1
ATOM 4652 C CA . SER B 1 237 ? 1.026 38.094 -13.773 1 85 237 SER B CA 1
ATOM 4653 C C . SER B 1 237 ? 2.09 37.594 -14.75 1 85 237 SER B C 1
ATOM 4655 O O . SER B 1 237 ? 2.311 36.406 -14.891 1 85 237 SER B O 1
ATOM 4657 N N . ASN B 1 238 ? 2.529 38.531 -15.594 1 80.38 238 ASN B N 1
ATOM 4658 C CA . ASN B 1 238 ? 3.641 38.219 -16.484 1 80.38 238 ASN B CA 1
ATOM 4659 C C . ASN B 1 238 ? 4.957 38.125 -15.719 1 80.38 238 ASN B C 1
ATOM 4661 O O . ASN B 1 238 ? 5.773 39.031 -15.742 1 80.38 238 ASN B O 1
ATOM 4665 N N . LEU B 1 239 ? 5.113 36.969 -15.008 1 79.44 239 LEU B N 1
ATOM 4666 C CA . LEU B 1 239 ? 6.289 36.75 -14.172 1 79.44 239 LEU B CA 1
ATOM 4667 C C . LEU B 1 239 ? 7.426 36.156 -14.984 1 79.44 239 LEU B C 1
ATOM 4669 O O . LEU B 1 239 ? 7.266 35.062 -15.578 1 79.44 239 LEU B O 1
ATOM 4673 N N . SER B 1 240 ? 8.469 36.938 -15.156 1 82.12 240 SER B N 1
ATOM 4674 C CA . SER B 1 240 ? 9.68 36.375 -15.758 1 82.12 240 SER B CA 1
ATOM 4675 C C . SER B 1 240 ? 10.57 35.75 -14.703 1 82.12 240 SER B C 1
ATOM 4677 O O . SER B 1 240 ? 10.43 36 -13.508 1 82.12 240 SER B O 1
ATOM 4679 N N . ILE B 1 241 ? 11.406 34.875 -15.148 1 86 241 ILE B N 1
ATOM 4680 C CA . ILE B 1 241 ? 12.375 34.25 -14.25 1 86 241 ILE B CA 1
ATOM 4681 C C . ILE B 1 241 ? 13.211 35.312 -13.555 1 86 241 ILE B C 1
ATOM 4683 O O . ILE B 1 241 ? 13.531 35.188 -12.375 1 86 241 ILE B O 1
ATOM 4687 N N . LYS B 1 242 ? 13.398 36.344 -14.336 1 83.25 242 LYS B N 1
ATOM 4688 C CA . LYS B 1 242 ? 14.156 37.469 -13.789 1 83.25 242 LYS B CA 1
ATOM 4689 C C . LYS B 1 242 ? 13.398 38.156 -12.656 1 83.25 242 LYS B C 1
ATOM 4691 O O . LYS B 1 242 ? 13.984 38.5 -11.617 1 83.25 242 LYS B O 1
ATOM 4696 N N . ASP B 1 243 ? 12.125 38.375 -12.875 1 85.94 243 ASP B N 1
ATOM 4697 C CA . ASP B 1 243 ? 11.281 38.969 -11.844 1 85.94 243 ASP B CA 1
ATOM 4698 C C . ASP B 1 243 ? 11.266 38.125 -10.578 1 85.94 243 ASP B C 1
ATOM 4700 O O . ASP B 1 243 ? 11.391 38.625 -9.469 1 85.94 243 ASP B O 1
ATOM 4704 N N . ILE B 1 244 ? 11.172 36.875 -10.711 1 88.94 244 ILE B N 1
ATOM 4705 C CA . ILE B 1 244 ? 11.086 35.938 -9.594 1 88.94 244 ILE B CA 1
ATOM 4706 C C . ILE B 1 244 ? 12.414 35.906 -8.844 1 88.94 244 ILE B C 1
ATOM 4708 O O . ILE B 1 244 ? 12.43 35.875 -7.605 1 88.94 244 ILE B O 1
ATOM 4712 N N . ALA B 1 245 ? 13.406 35.875 -9.57 1 86.75 245 ALA B N 1
ATOM 4713 C CA . ALA B 1 245 ? 14.742 35.875 -8.969 1 86.75 245 ALA B CA 1
ATOM 4714 C C . ALA B 1 245 ? 14.969 37.125 -8.125 1 86.75 245 ALA B C 1
ATOM 4716 O O . ALA B 1 245 ? 15.438 37.031 -6.988 1 86.75 245 ALA B O 1
ATOM 4717 N N . TYR B 1 246 ? 14.578 38.281 -8.703 1 84.44 246 TYR B N 1
ATOM 4718 C CA . TYR B 1 246 ? 14.734 39.562 -8.016 1 84.44 246 TYR B CA 1
ATOM 4719 C C . TYR B 1 246 ? 13.891 39.594 -6.742 1 84.44 246 TYR B C 1
ATOM 4721 O O . TYR B 1 246 ? 14.398 39.938 -5.672 1 84.44 246 TYR B O 1
ATOM 4729 N N . LYS B 1 247 ? 12.781 39.156 -6.824 1 84.75 247 LYS B N 1
ATOM 4730 C CA . LYS B 1 247 ? 11.852 39.219 -5.699 1 84.75 247 LYS B CA 1
ATOM 4731 C C . LYS B 1 247 ? 12.211 38.188 -4.625 1 84.75 247 LYS B C 1
ATOM 4733 O O . LYS B 1 247 ? 11.867 38.375 -3.455 1 84.75 247 LYS B O 1
ATOM 4738 N N . SER B 1 248 ? 12.906 37.219 -5 1 86.19 248 SER B N 1
ATOM 4739 C CA . SER B 1 248 ? 13.234 36.125 -4.066 1 86.19 248 SER B CA 1
ATOM 4740 C C . SER B 1 248 ? 14.68 36.25 -3.592 1 86.19 248 SER B C 1
ATOM 4742 O O . SER B 1 248 ? 15.172 35.375 -2.865 1 86.19 248 SER B O 1
ATOM 4744 N N . ALA B 1 249 ? 15.32 37.188 -4.035 1 81 249 ALA B N 1
ATOM 4745 C CA . ALA B 1 249 ? 16.688 37.5 -3.621 1 81 249 ALA B CA 1
ATOM 4746 C C . ALA B 1 249 ? 17.625 36.344 -3.938 1 81 249 ALA B C 1
ATOM 4748 O O . ALA B 1 249 ? 18.422 35.906 -3.084 1 81 249 ALA B O 1
ATOM 4749 N N . ILE B 1 250 ? 17.406 35.812 -5.078 1 79.12 250 ILE B N 1
ATOM 4750 C CA . ILE B 1 250 ? 18.297 34.781 -5.562 1 79.12 250 ILE B CA 1
ATOM 4751 C C . ILE B 1 250 ? 18.703 35.062 -7.004 1 79.12 250 ILE B C 1
ATOM 4753 O O . ILE B 1 250 ? 17.938 35.656 -7.762 1 79.12 250 ILE B O 1
ATOM 4757 N N . ASN B 1 251 ? 19.969 34.812 -7.402 1 78.88 251 ASN B N 1
ATOM 4758 C CA . ASN B 1 251 ? 20.422 34.969 -8.781 1 78.88 251 ASN B CA 1
ATOM 4759 C C . ASN B 1 251 ? 19.656 34.062 -9.734 1 78.88 251 ASN B C 1
ATOM 4761 O O . ASN B 1 251 ? 19.281 32.969 -9.367 1 78.88 251 ASN B O 1
ATOM 4765 N N . GLU B 1 252 ? 19.375 34.594 -10.914 1 80.75 252 GLU B N 1
ATOM 4766 C CA . GLU B 1 252 ? 18.562 33.906 -11.914 1 80.75 252 GLU B CA 1
ATOM 4767 C C . GLU B 1 252 ? 19.109 32.5 -12.203 1 80.75 252 GLU B C 1
ATOM 4769 O O . GLU B 1 252 ? 18.359 31.547 -12.297 1 80.75 252 GLU B O 1
ATOM 4774 N N . CYS B 1 253 ? 20.406 32.406 -12.289 1 77.75 253 CYS B N 1
ATOM 4775 C CA . CYS B 1 253 ? 21.047 31.141 -12.633 1 77.75 253 CYS B CA 1
ATOM 4776 C C . CYS B 1 253 ? 20.844 30.109 -11.523 1 77.75 253 CYS B C 1
ATOM 4778 O O . CYS B 1 253 ? 20.484 28.953 -11.789 1 77.75 253 CYS B O 1
ATOM 4780 N N . TYR B 1 254 ? 20.969 30.625 -10.297 1 75.75 254 TYR B N 1
ATOM 4781 C CA . TYR B 1 254 ? 20.797 29.734 -9.148 1 75.75 254 TYR B CA 1
ATOM 4782 C C . TYR B 1 254 ? 19.344 29.344 -8.961 1 75.75 254 TYR B C 1
ATOM 4784 O O . TYR B 1 254 ? 19.031 28.203 -8.602 1 75.75 254 TYR B O 1
ATOM 4792 N N . LEU B 1 255 ? 18.5 30.344 -9.281 1 84.06 255 LEU B N 1
ATOM 4793 C CA . LEU B 1 255 ? 17.062 30.062 -9.148 1 84.06 255 LEU B CA 1
ATOM 4794 C C . LEU B 1 255 ? 16.656 28.906 -10.062 1 84.06 255 LEU B C 1
ATOM 4796 O O . LEU B 1 255 ? 16.016 27.953 -9.617 1 84.06 255 LEU B O 1
ATOM 4800 N N . LYS B 1 256 ? 17.078 28.984 -11.281 1 83 256 LYS B N 1
ATOM 4801 C CA . LYS B 1 256 ? 16.688 27.969 -12.25 1 83 256 LYS B CA 1
ATOM 4802 C C . LYS B 1 256 ? 17.219 26.594 -11.844 1 83 256 LYS B C 1
ATOM 4804 O O . LYS B 1 256 ? 16.469 25.609 -11.797 1 83 256 LYS B O 1
ATOM 4809 N N . LYS B 1 257 ? 18.453 26.609 -11.453 1 77.12 257 LYS B N 1
ATOM 4810 C CA . LYS B 1 257 ? 19.125 25.344 -11.125 1 77.12 257 LYS B CA 1
ATOM 4811 C C . LYS B 1 257 ? 18.609 24.781 -9.812 1 77.12 257 LYS B C 1
ATOM 4813 O O . LYS B 1 257 ? 18.188 23.609 -9.742 1 77.12 257 LYS B O 1
ATOM 4818 N N . ASP B 1 258 ? 18.562 25.656 -8.828 1 76.19 258 ASP B N 1
ATOM 4819 C CA . ASP B 1 258 ? 18.234 25.219 -7.477 1 76.19 258 ASP B CA 1
ATOM 4820 C C . ASP B 1 258 ? 16.75 24.891 -7.352 1 76.19 258 ASP B C 1
ATOM 4822 O O . ASP B 1 258 ? 16.375 23.984 -6.602 1 76.19 258 ASP B O 1
ATOM 4826 N N . PHE B 1 259 ? 15.977 25.656 -8.102 1 83.62 259 PHE B N 1
ATOM 4827 C CA . PHE B 1 259 ? 14.531 25.438 -8.023 1 83.62 259 PHE B CA 1
ATOM 4828 C C . PHE B 1 259 ? 14.172 24.047 -8.539 1 83.62 259 PHE B C 1
ATOM 4830 O O . PHE B 1 259 ? 13.438 23.312 -7.879 1 83.62 259 PHE B O 1
ATOM 4837 N N . LYS B 1 260 ? 14.789 23.688 -9.641 1 80 260 LYS B N 1
ATOM 4838 C CA . LYS B 1 260 ? 14.531 22.359 -10.211 1 80 260 LYS B CA 1
ATOM 4839 C C . LYS B 1 260 ? 15.047 21.266 -9.289 1 80 260 LYS B C 1
ATOM 4841 O O . LYS B 1 260 ? 14.359 20.25 -9.078 1 80 260 LYS B O 1
ATOM 4846 N N . LYS B 1 261 ? 16.156 21.531 -8.82 1 71.81 261 LYS B N 1
ATOM 4847 C CA . LYS B 1 261 ? 16.75 20.547 -7.926 1 71.81 261 LYS B CA 1
ATOM 4848 C C . LYS B 1 261 ? 15.922 20.391 -6.652 1 71.81 261 LYS B C 1
ATOM 4850 O O . LYS B 1 261 ? 15.719 19.281 -6.172 1 71.81 261 LYS B O 1
ATOM 4855 N N . TYR B 1 262 ? 15.461 21.562 -6.203 1 72.44 262 TYR B N 1
ATOM 4856 C CA . TYR B 1 262 ? 14.781 21.609 -4.91 1 72.44 262 TYR B CA 1
ATOM 4857 C C . TYR B 1 262 ? 13.344 21.125 -5.031 1 72.44 262 TYR B C 1
ATOM 4859 O O . TYR B 1 262 ? 12.867 20.359 -4.191 1 72.44 262 TYR B O 1
ATOM 4867 N N . TYR B 1 263 ? 12.617 21.578 -6.035 1 74.81 263 TYR B N 1
ATOM 4868 C CA . TYR B 1 263 ? 11.188 21.312 -6.156 1 74.81 263 TYR B CA 1
ATOM 4869 C C . TYR B 1 263 ? 10.93 20.172 -7.137 1 74.81 263 TYR B C 1
ATOM 4871 O O . TYR B 1 263 ? 9.805 19.672 -7.23 1 74.81 263 TYR B O 1
ATOM 4879 N N . GLY B 1 264 ? 11.93 19.797 -7.914 1 68.06 264 GLY B N 1
ATOM 4880 C CA . GLY B 1 264 ? 11.789 18.703 -8.875 1 68.06 264 GLY B CA 1
ATOM 4881 C C . GLY B 1 264 ? 11.125 19.141 -10.164 1 68.06 264 GLY B C 1
ATOM 4882 O O . GLY B 1 264 ? 10.758 18.297 -10.992 1 68.06 264 GLY B O 1
ATOM 4883 N N . MET B 1 265 ? 10.781 20.328 -10.312 1 78.25 265 MET B N 1
ATOM 4884 C CA . MET B 1 265 ? 10.211 20.922 -11.523 1 78.25 265 MET B CA 1
ATOM 4885 C C . MET B 1 265 ? 10.734 22.344 -11.742 1 78.25 265 MET B C 1
ATOM 4887 O O . MET B 1 265 ? 11.203 22.984 -10.805 1 78.25 265 MET B O 1
ATOM 4891 N N . THR B 1 266 ? 10.719 22.75 -13.039 1 83.75 266 THR B N 1
ATOM 4892 C CA . THR B 1 266 ? 11.188 24.094 -13.352 1 83.75 266 THR B CA 1
ATOM 4893 C C . THR B 1 266 ? 10.18 25.141 -12.883 1 83.75 266 THR B C 1
ATOM 4895 O O . THR B 1 266 ? 9.031 24.812 -12.578 1 83.75 266 THR B O 1
ATOM 4898 N N . ILE B 1 267 ? 10.664 26.344 -12.836 1 86.25 267 ILE B N 1
ATOM 4899 C CA . ILE B 1 267 ? 9.828 27.484 -12.484 1 86.25 267 ILE B CA 1
ATOM 4900 C C . ILE B 1 267 ? 8.648 27.578 -13.445 1 86.25 267 ILE B C 1
ATOM 4902 O O . ILE B 1 267 ? 7.508 27.781 -13.023 1 86.25 267 ILE B O 1
ATOM 4906 N N . LEU B 1 268 ? 8.938 27.312 -14.719 1 86 268 LEU B N 1
ATOM 4907 C CA . LEU B 1 268 ? 7.898 27.422 -15.742 1 86 268 LEU B CA 1
ATOM 4908 C C . LEU B 1 268 ? 6.859 26.312 -15.586 1 86 268 LEU B C 1
ATOM 4910 O O . LEU B 1 268 ? 5.66 26.547 -15.75 1 86 268 LEU B O 1
ATOM 4914 N N . GLU B 1 269 ? 7.328 25.188 -15.266 1 85.88 269 GLU B N 1
ATOM 4915 C CA . GLU B 1 269 ? 6.418 24.078 -15.031 1 85.88 269 GLU B CA 1
ATOM 4916 C C . GLU B 1 269 ? 5.508 24.344 -13.836 1 85.88 269 GLU B C 1
ATOM 4918 O O . GLU B 1 269 ? 4.309 24.062 -13.883 1 85.88 269 GLU B O 1
ATOM 4923 N N . MET B 1 270 ? 6.172 24.828 -12.797 1 85.31 270 MET B N 1
ATOM 4924 C CA . MET B 1 270 ? 5.391 25.125 -11.602 1 85.31 270 MET B CA 1
ATOM 4925 C C . MET B 1 270 ? 4.371 26.219 -11.883 1 85.31 270 MET B C 1
ATOM 4927 O O . MET B 1 270 ? 3.227 26.141 -11.43 1 85.31 270 MET B O 1
ATOM 4931 N N . LEU B 1 271 ? 4.77 27.25 -12.648 1 88 271 LEU B N 1
ATOM 4932 C CA . LEU B 1 271 ? 3.881 28.344 -13.039 1 88 271 LEU B CA 1
ATOM 4933 C C . LEU B 1 271 ? 2.701 27.812 -13.852 1 88 271 LEU B C 1
ATOM 4935 O O . LEU B 1 271 ? 1.552 28.172 -13.586 1 88 271 LEU B O 1
ATOM 4939 N N . GLN B 1 272 ? 2.955 26.984 -14.766 1 87.81 272 GLN B N 1
ATOM 4940 C CA . GLN B 1 272 ? 1.909 26.406 -15.609 1 87.81 272 GLN B CA 1
ATOM 4941 C C . GLN B 1 272 ? 0.945 25.562 -14.781 1 87.81 272 GLN B C 1
ATOM 4943 O O . GLN B 1 272 ? -0.273 25.672 -14.938 1 87.81 272 GLN B O 1
ATOM 4948 N N . LYS B 1 273 ? 1.576 24.766 -14.016 1 85.69 273 LYS B N 1
ATOM 4949 C CA . LYS B 1 273 ? 0.765 23.922 -13.141 1 85.69 273 LYS B CA 1
ATOM 4950 C C . LYS B 1 273 ? -0.176 24.766 -12.289 1 85.69 273 LYS B C 1
ATOM 4952 O O . LYS B 1 273 ? -1.37 24.484 -12.195 1 85.69 273 LYS B O 1
ATOM 4957 N N . ARG B 1 274 ? 0.375 25.797 -11.641 1 85.69 274 ARG B N 1
ATOM 4958 C CA . ARG B 1 274 ? -0.409 26.688 -10.789 1 85.69 274 ARG B CA 1
ATOM 4959 C C . ARG B 1 274 ? -1.525 27.359 -11.594 1 85.69 274 ARG B C 1
ATOM 4961 O O . ARG B 1 274 ? -2.67 27.422 -11.141 1 85.69 274 ARG B O 1
ATOM 4968 N N . ARG B 1 275 ? -1.244 27.812 -12.773 1 89.31 275 ARG B N 1
ATOM 4969 C CA . ARG B 1 275 ? -2.227 28.469 -13.625 1 89.31 275 ARG B CA 1
ATOM 4970 C C . ARG B 1 275 ? -3.357 27.516 -13.992 1 89.31 275 ARG B C 1
ATOM 4972 O O . ARG B 1 275 ? -4.535 27.875 -13.914 1 89.31 275 ARG B O 1
ATOM 4979 N N . LEU B 1 276 ? -3.018 26.297 -14.32 1 88.06 276 LEU B N 1
ATOM 4980 C CA . LEU B 1 276 ? -4.012 25.328 -14.758 1 88.06 276 LEU B CA 1
ATOM 4981 C C . LEU B 1 276 ? -4.879 24.875 -13.594 1 88.06 276 LEU B C 1
ATOM 4983 O O . LEU B 1 276 ? -6.09 24.688 -13.75 1 88.06 276 LEU B O 1
ATOM 4987 N N . GLU B 1 277 ? -4.234 24.766 -12.547 1 81.94 277 GLU B N 1
ATOM 4988 C CA . GLU B 1 277 ? -4.98 24.375 -11.352 1 81.94 277 GLU B CA 1
ATOM 4989 C C . GLU B 1 277 ? -5.988 25.453 -10.961 1 81.94 277 GLU B C 1
ATOM 4991 O O . GLU B 1 277 ? -7.137 25.141 -10.625 1 81.94 277 GLU B O 1
ATOM 4996 N N . VAL B 1 278 ? -5.562 26.703 -11 1 84.19 278 VAL B N 1
ATOM 4997 C CA . VAL B 1 278 ? -6.453 27.812 -10.703 1 84.19 278 VAL B CA 1
ATOM 4998 C C . VAL B 1 278 ? -7.547 27.906 -11.766 1 84.19 278 VAL B C 1
ATOM 5000 O O . VAL B 1 278 ? -8.711 28.156 -11.445 1 84.19 278 VAL B O 1
ATOM 5003 N N . ALA B 1 279 ? -7.219 27.578 -12.945 1 89.56 279 ALA B N 1
ATOM 5004 C CA . ALA B 1 279 ? -8.188 27.594 -14.031 1 89.56 279 ALA B CA 1
ATOM 5005 C C . ALA B 1 279 ? -9.297 26.578 -13.805 1 89.56 279 ALA B C 1
ATOM 5007 O O . ALA B 1 279 ? -10.477 26.875 -14.016 1 89.56 279 ALA B O 1
ATOM 5008 N N . LYS B 1 280 ? -8.867 25.469 -13.43 1 85 280 LYS B N 1
ATOM 5009 C CA . LYS B 1 280 ? -9.836 24.391 -13.172 1 85 280 LYS B CA 1
ATOM 5010 C C . LYS B 1 280 ? -10.867 24.828 -12.133 1 85 280 LYS B C 1
ATOM 5012 O O . LYS B 1 280 ? -12.055 24.547 -12.281 1 85 280 LYS B O 1
ATOM 5017 N N . GLU B 1 281 ? -10.445 25.547 -11.172 1 80.56 281 GLU B N 1
ATOM 5018 C CA . GLU B 1 281 ? -11.328 26.047 -10.117 1 80.56 281 GLU B CA 1
ATOM 5019 C C . GLU B 1 281 ? -12.234 27.156 -10.641 1 80.56 281 GLU B C 1
ATOM 5021 O O . GLU B 1 281 ? -13.422 27.188 -10.312 1 80.56 281 GLU B O 1
ATOM 5026 N N . LEU B 1 282 ? -11.711 27.938 -11.445 1 85.94 282 LEU B N 1
ATOM 5027 C CA . LEU B 1 282 ? -12.461 29.078 -11.977 1 85.94 282 LEU B CA 1
ATOM 5028 C C . LEU B 1 282 ? -13.547 28.609 -12.945 1 85.94 282 LEU B C 1
ATOM 5030 O O . LEU B 1 282 ? -14.594 29.234 -13.062 1 85.94 282 LEU B O 1
ATOM 5034 N N . LEU B 1 283 ? -13.328 27.422 -13.516 1 84.75 283 LEU B N 1
ATOM 5035 C CA . LEU B 1 283 ? -14.266 26.906 -14.5 1 84.75 283 LEU B CA 1
ATOM 5036 C C . LEU B 1 283 ? -15.547 26.422 -13.82 1 84.75 283 LEU B C 1
ATOM 5038 O O . LEU B 1 283 ? -16.578 26.266 -14.484 1 84.75 283 LEU B O 1
ATOM 5042 N N . LYS B 1 284 ? -15.5 26.328 -12.594 1 77.12 284 LYS B N 1
ATOM 5043 C CA . LYS B 1 284 ? -16.688 25.953 -11.82 1 77.12 284 LYS B CA 1
ATOM 5044 C C . LYS B 1 284 ? -17.594 27.156 -11.609 1 77.12 284 LYS B C 1
ATOM 5046 O O . LYS B 1 284 ? -18.766 27 -11.266 1 77.12 284 LYS B O 1
ATOM 5051 N N . ASP B 1 285 ? -17.062 28.234 -11.734 1 79.31 285 ASP B N 1
ATOM 5052 C CA . ASP B 1 285 ? -17.812 29.484 -11.586 1 79.31 285 ASP B CA 1
ATOM 5053 C C . ASP B 1 285 ? -18.391 29.938 -12.93 1 79.31 285 ASP B C 1
ATOM 5055 O O . ASP B 1 285 ? -18.281 29.219 -13.93 1 79.31 285 ASP B O 1
ATOM 5059 N N . ASP B 1 286 ? -19.219 30.969 -12.898 1 79.19 286 ASP B N 1
ATOM 5060 C CA . ASP B 1 286 ? -19.938 31.422 -14.078 1 79.19 286 ASP B CA 1
ATOM 5061 C C . ASP B 1 286 ? -19.031 32.25 -14.977 1 79.19 286 ASP B C 1
ATOM 5063 O O . ASP B 1 286 ? -19.438 33.344 -15.438 1 79.19 286 ASP B O 1
ATOM 5067 N N . PHE B 1 287 ? -17.719 31.828 -15.258 1 88.06 287 PHE B N 1
ATOM 5068 C CA . PHE B 1 287 ? -16.812 32.5 -16.188 1 88.06 287 PHE B CA 1
ATOM 5069 C C . PHE B 1 287 ? -16.766 31.766 -17.516 1 88.06 287 PHE B C 1
ATOM 5071 O O . PHE B 1 287 ? -16.891 30.547 -17.562 1 88.06 287 PHE B O 1
ATOM 5078 N N . SER B 1 288 ? -16.609 32.531 -18.562 1 89.94 288 SER B N 1
ATOM 5079 C CA . SER B 1 288 ? -16.375 31.922 -19.859 1 89.94 288 SER B CA 1
ATOM 5080 C C . SER B 1 288 ? -14.961 31.359 -19.938 1 89.94 288 SER B C 1
ATOM 5082 O O . SER B 1 288 ? -14.086 31.719 -19.156 1 89.94 288 SER B O 1
ATOM 5084 N N . ILE B 1 289 ? -14.734 30.531 -20.906 1 92 289 ILE B N 1
ATOM 5085 C CA . ILE B 1 289 ? -13.43 29.922 -21.094 1 92 289 ILE B CA 1
ATOM 5086 C C . ILE B 1 289 ? -12.391 31.016 -21.375 1 92 289 ILE B C 1
ATOM 5088 O O . ILE B 1 289 ? -11.266 30.953 -20.859 1 92 289 ILE B O 1
ATOM 5092 N N . ASN B 1 290 ? -12.812 31.969 -22.125 1 92 290 ASN B N 1
ATOM 5093 C CA . ASN B 1 290 ? -11.93 33.094 -22.453 1 92 290 ASN B CA 1
ATOM 5094 C C . ASN B 1 290 ? -11.57 33.906 -21.219 1 92 290 ASN B C 1
ATOM 5096 O O . ASN B 1 290 ? -10.422 34.312 -21.031 1 92 290 ASN B O 1
ATOM 5100 N N . GLU B 1 291 ? -12.469 34.125 -20.422 1 91.81 291 GLU B N 1
ATOM 5101 C CA . GLU B 1 291 ? -12.25 34.875 -19.188 1 91.81 291 GLU B CA 1
ATOM 5102 C C . GLU B 1 291 ? -11.297 34.125 -18.25 1 91.81 291 GLU B C 1
ATOM 5104 O O . GLU B 1 291 ? -10.406 34.719 -17.656 1 91.81 291 GLU B O 1
ATOM 5109 N N . VAL B 1 292 ? -11.516 32.812 -18.141 1 92.94 292 VAL B N 1
ATOM 5110 C CA . VAL B 1 292 ? -10.68 32 -17.281 1 92.94 292 VAL B CA 1
ATOM 5111 C C . VAL B 1 292 ? -9.242 32 -17.781 1 92.94 292 VAL B C 1
ATOM 5113 O O . VAL B 1 292 ? -8.297 32.156 -17 1 92.94 292 VAL B O 1
ATOM 5116 N N . ALA B 1 293 ? -9.156 31.859 -19.031 1 93.38 293 ALA B N 1
ATOM 5117 C CA . ALA B 1 293 ? -7.824 31.875 -19.641 1 93.38 293 ALA B CA 1
ATOM 5118 C C . ALA B 1 293 ? -7.086 33.188 -19.312 1 93.38 293 ALA B C 1
ATOM 5120 O O . ALA B 1 293 ? -5.926 33.156 -18.891 1 93.38 293 ALA B O 1
ATOM 5121 N N . THR B 1 294 ? -7.738 34.281 -19.438 1 90.12 294 THR B N 1
ATOM 5122 C CA . THR B 1 294 ? -7.156 35.594 -19.188 1 90.12 294 THR B CA 1
ATOM 5123 C C . THR B 1 294 ? -6.859 35.781 -17.688 1 90.12 294 THR B C 1
ATOM 5125 O O . THR B 1 294 ? -5.801 36.312 -17.328 1 90.12 294 THR B O 1
ATOM 5128 N N . LYS B 1 295 ? -7.629 35.281 -16.875 1 90.5 295 LYS B N 1
ATOM 5129 C CA . LYS B 1 295 ? -7.504 35.469 -15.438 1 90.5 295 LYS B CA 1
ATOM 5130 C C . LYS B 1 295 ? -6.293 34.719 -14.891 1 90.5 295 LYS B C 1
ATOM 5132 O O . LYS B 1 295 ? -5.676 35.156 -13.914 1 90.5 295 LYS B O 1
ATOM 5137 N N . VAL B 1 296 ? -6.004 33.688 -15.586 1 92 296 VAL B N 1
ATOM 5138 C CA . VAL B 1 296 ? -4.918 32.875 -15.023 1 92 296 VAL B CA 1
ATOM 5139 C C . VAL B 1 296 ? -3.613 33.219 -15.75 1 92 296 VAL B C 1
ATOM 5141 O O . VAL B 1 296 ? -2.564 32.625 -15.438 1 92 296 VAL B O 1
ATOM 5144 N N . GLY B 1 297 ? -3.66 34 -16.75 1 89.56 297 GLY B N 1
ATOM 5145 C CA . GLY B 1 297 ? -2.422 34.562 -17.266 1 89.56 297 GLY B CA 1
ATOM 5146 C C . GLY B 1 297 ? -2.137 34.188 -18.703 1 89.56 297 GLY B C 1
ATOM 5147 O O . GLY B 1 297 ? -1.021 34.344 -19.188 1 89.56 297 GLY B O 1
ATOM 5148 N N . TYR B 1 298 ? -3.156 33.688 -19.391 1 90.94 298 TYR B N 1
ATOM 5149 C CA . TYR B 1 298 ? -2.92 33.344 -20.781 1 90.94 298 TYR B CA 1
ATOM 5150 C C . TYR B 1 298 ? -3.533 34.375 -21.719 1 90.94 298 TYR B C 1
ATOM 5152 O O . TYR B 1 298 ? -4.645 34.844 -21.484 1 90.94 298 TYR B O 1
ATOM 5160 N N . LYS B 1 299 ? -2.73 34.594 -22.75 1 86.94 299 LYS B N 1
ATOM 5161 C CA . LYS B 1 299 ? -3.195 35.594 -23.734 1 86.94 299 LYS B CA 1
ATOM 5162 C C . LYS B 1 299 ? -4.078 34.938 -24.797 1 86.94 299 LYS B C 1
ATOM 5164 O O . LYS B 1 299 ? -4.98 35.562 -25.344 1 86.94 299 LYS B O 1
ATOM 5169 N N . HIS B 1 300 ? -3.852 33.688 -25.094 1 88.56 300 HIS B N 1
ATOM 5170 C CA . HIS B 1 300 ? -4.566 33 -26.156 1 88.56 300 HIS B CA 1
ATOM 5171 C C . HIS B 1 300 ? -5.34 31.797 -25.609 1 88.56 300 HIS B C 1
ATOM 5173 O O . HIS B 1 300 ? -4.742 30.875 -25.047 1 88.56 300 HIS B O 1
ATOM 5179 N N . THR B 1 301 ? -6.652 31.828 -25.766 1 90.88 301 THR B N 1
ATOM 5180 C CA . THR B 1 301 ? -7.539 30.797 -25.25 1 90.88 301 THR B CA 1
ATOM 5181 C C . THR B 1 301 ? -7.215 29.438 -25.875 1 90.88 301 THR B C 1
ATOM 5183 O O . THR B 1 301 ? -7.32 28.406 -25.203 1 90.88 301 THR B O 1
ATOM 5186 N N . GLY B 1 302 ? -6.816 29.453 -27.062 1 90 302 GLY B N 1
ATOM 5187 C CA . GLY B 1 302 ? -6.438 28.203 -27.703 1 90 302 GLY B CA 1
ATOM 5188 C C . GLY B 1 302 ? -5.273 27.516 -27.031 1 90 302 GLY B C 1
ATOM 5189 O O . GLY B 1 302 ? -5.301 26.297 -26.828 1 90 302 GLY B O 1
ATOM 5190 N N . HIS B 1 303 ? -4.25 28.312 -26.797 1 88.62 303 HIS B N 1
ATOM 5191 C CA . HIS B 1 303 ? -3.084 27.781 -26.094 1 88.62 303 HIS B CA 1
ATOM 5192 C C . HIS B 1 303 ? -3.461 27.266 -24.719 1 88.62 303 HIS B C 1
ATOM 5194 O O . HIS B 1 303 ? -3.021 26.172 -24.312 1 88.62 303 HIS B O 1
ATOM 5200 N N . PHE B 1 304 ? -4.281 28.016 -24.031 1 92.38 304 PHE B N 1
ATOM 5201 C CA . PHE B 1 304 ? -4.801 27.594 -22.734 1 92.38 304 PHE B CA 1
ATOM 5202 C C . PHE B 1 304 ? -5.527 26.25 -22.859 1 92.38 304 PHE B C 1
ATOM 5204 O O . PHE B 1 304 ? -5.273 25.328 -22.078 1 92.38 304 PHE B O 1
ATOM 5211 N N . SER B 1 305 ? -6.383 26.094 -23.766 1 90 305 SER B N 1
ATOM 5212 C CA . SER B 1 305 ? -7.199 24.891 -23.922 1 90 305 SER B CA 1
ATOM 5213 C C . SER B 1 305 ? -6.336 23.672 -24.203 1 90 305 SER B C 1
ATOM 5215 O O . SER B 1 305 ? -6.598 22.594 -23.672 1 90 305 SER B O 1
ATOM 5217 N N . LYS B 1 306 ? -5.32 23.906 -24.938 1 89.12 306 LYS B N 1
ATOM 5218 C CA . LYS B 1 306 ? -4.398 22.812 -25.266 1 89.12 306 LYS B CA 1
ATOM 5219 C C . LYS B 1 306 ? -3.65 22.344 -24.016 1 89.12 306 LYS B C 1
ATOM 5221 O O . LYS B 1 306 ? -3.549 21.141 -23.766 1 89.12 306 LYS B O 1
ATOM 5226 N N . LEU B 1 307 ? -3.129 23.219 -23.266 1 87.44 307 LEU B N 1
ATOM 5227 C CA . LEU B 1 307 ? -2.387 22.906 -22.062 1 87.44 307 LEU B CA 1
ATOM 5228 C C . LEU B 1 307 ? -3.289 22.234 -21.031 1 87.44 307 LEU B C 1
ATOM 5230 O O . LEU B 1 307 ? -2.873 21.281 -20.359 1 87.44 307 LEU B O 1
ATOM 5234 N N . PHE B 1 308 ? -4.473 22.703 -20.953 1 89 308 PHE B N 1
ATOM 5235 C CA . PHE B 1 308 ? -5.461 22.141 -20.031 1 89 308 PHE B CA 1
ATOM 5236 C C . PHE B 1 308 ? -5.762 20.703 -20.391 1 89 308 PHE B C 1
ATOM 5238 O O . PHE B 1 308 ? -5.758 19.828 -19.516 1 89 308 PHE B O 1
ATOM 5245 N N . PHE B 1 309 ? -5.918 20.516 -21.609 1 82.38 309 PHE B N 1
ATOM 5246 C CA . PHE B 1 309 ? -6.188 19.156 -22.078 1 82.38 309 PHE B CA 1
ATOM 5247 C C . PHE B 1 309 ? -5 18.25 -21.797 1 82.38 309 PHE B C 1
ATOM 5249 O O . PHE B 1 309 ? -5.176 17.125 -21.312 1 82.38 309 PHE B O 1
ATOM 5256 N N . ASN B 1 310 ? -3.936 18.766 -22.062 1 79.44 310 ASN B N 1
ATOM 5257 C CA . ASN B 1 310 ? -2.73 17.969 -21.875 1 79.44 310 ASN B CA 1
ATOM 5258 C C . ASN B 1 310 ? -2.523 17.609 -20.406 1 79.44 310 ASN B C 1
ATOM 5260 O O . ASN B 1 310 ? -2.027 16.516 -20.094 1 79.44 310 ASN B O 1
ATOM 5264 N N . TYR B 1 311 ? -2.9 18.547 -19.641 1 78.38 311 TYR B N 1
ATOM 5265 C CA . TYR B 1 311 ? -2.65 18.391 -18.203 1 78.38 311 TYR B CA 1
ATOM 5266 C C . TYR B 1 311 ? -3.74 17.547 -17.562 1 78.38 311 TYR B C 1
ATOM 5268 O O . TYR B 1 311 ? -3.449 16.656 -16.75 1 78.38 311 TYR B O 1
ATOM 5276 N N . PHE B 1 312 ? -5.055 17.703 -17.953 1 76.25 312 PHE B N 1
ATOM 5277 C CA . PHE B 1 312 ? -6.18 17.078 -17.25 1 76.25 312 PHE B CA 1
ATOM 5278 C C . PHE B 1 312 ? -6.82 16 -18.109 1 76.25 312 PHE B C 1
ATOM 5280 O O . PHE B 1 312 ? -7.703 15.273 -17.656 1 76.25 312 PHE B O 1
ATOM 5287 N N . ASN B 1 313 ? -6.473 15.875 -19.328 1 70.94 313 ASN B N 1
ATOM 5288 C CA . ASN B 1 313 ? -7 14.93 -20.297 1 70.94 313 ASN B CA 1
ATOM 5289 C C . ASN B 1 313 ? -8.484 15.164 -20.562 1 70.94 313 ASN B C 1
ATOM 5291 O O . ASN B 1 313 ? -9.227 14.219 -20.844 1 70.94 313 ASN B O 1
ATOM 5295 N N . ILE B 1 314 ? -8.969 16.25 -20.344 1 75.12 314 ILE B N 1
ATOM 5296 C CA . ILE B 1 314 ? -10.305 16.75 -20.656 1 75.12 314 ILE B CA 1
ATOM 5297 C C . ILE B 1 314 ? -10.234 18.219 -21.062 1 75.12 314 ILE B C 1
ATOM 5299 O O . ILE B 1 314 ? -9.461 18.984 -20.5 1 75.12 314 ILE B O 1
ATOM 5303 N N . SER B 1 315 ? -10.984 18.562 -22.109 1 84.69 315 SER B N 1
ATOM 5304 C CA . SER B 1 315 ? -10.977 19.953 -22.547 1 84.69 315 SER B CA 1
ATOM 5305 C C . SER B 1 315 ? -11.695 20.844 -21.531 1 84.69 315 SER B C 1
ATOM 5307 O O . SER B 1 315 ? -12.586 20.391 -20.812 1 84.69 315 SER B O 1
ATOM 5309 N N . PRO B 1 316 ? -11.25 22.125 -21.5 1 86.69 316 PRO B N 1
ATOM 5310 C CA . PRO B 1 316 ? -11.961 23.047 -20.594 1 86.69 316 PRO B CA 1
ATOM 5311 C C . PRO B 1 316 ? -13.461 23.109 -20.875 1 86.69 316 PRO B C 1
ATOM 5313 O O . PRO B 1 316 ? -14.258 23.172 -19.938 1 86.69 316 PRO B O 1
ATOM 5316 N N . ASN B 1 317 ? -13.852 23.047 -22.141 1 86.62 317 ASN B N 1
ATOM 5317 C CA . ASN B 1 317 ? -15.258 23.078 -22.5 1 86.62 317 ASN B CA 1
ATOM 5318 C C . ASN B 1 317 ? -16.016 21.859 -21.984 1 86.62 317 ASN B C 1
ATOM 5320 O O . ASN B 1 317 ? -17.094 21.984 -21.406 1 86.62 317 ASN B O 1
ATOM 5324 N N . THR B 1 318 ? -15.43 20.766 -22.188 1 79.12 318 THR B N 1
ATOM 5325 C CA . THR B 1 318 ? -16.047 19.516 -21.734 1 79.12 318 THR B CA 1
ATOM 5326 C C . THR B 1 318 ? -16.109 19.484 -20.219 1 79.12 318 THR B C 1
ATOM 5328 O O . THR B 1 318 ? -17.109 19.031 -19.641 1 79.12 318 THR B O 1
ATOM 5331 N N . TYR B 1 319 ? -15.086 19.875 -19.609 1 79.88 319 TYR B N 1
ATOM 5332 C CA . TYR B 1 319 ? -15.047 19.938 -18.156 1 79.88 319 TYR B CA 1
ATOM 5333 C C . TYR B 1 319 ? -16.156 20.828 -17.609 1 79.88 319 TYR B C 1
ATOM 5335 O O . TYR B 1 319 ? -16.859 20.453 -16.688 1 79.88 319 TYR B O 1
ATOM 5343 N N . LYS B 1 320 ? -16.25 22 -18.188 1 79.69 320 LYS B N 1
ATOM 5344 C CA . LYS B 1 320 ? -17.281 22.953 -17.75 1 79.69 320 LYS B CA 1
ATOM 5345 C C . LYS B 1 320 ? -18.672 22.375 -17.953 1 79.69 320 LYS B C 1
ATOM 5347 O O . LYS B 1 320 ? -19.547 22.531 -17.094 1 79.69 320 LYS B O 1
ATOM 5352 N N . LYS B 1 321 ? -18.984 21.641 -18.969 1 74.44 321 LYS B N 1
ATOM 5353 C CA . LYS B 1 321 ? -20.281 21.031 -19.25 1 74.44 321 LYS B CA 1
ATOM 5354 C C . LYS B 1 321 ? -20.594 19.922 -18.234 1 74.44 321 LYS B C 1
ATOM 5356 O O . LYS B 1 321 ? -21.75 19.766 -17.812 1 74.44 321 LYS B O 1
ATOM 5361 N N . GLN B 1 322 ? -19.625 19.219 -17.922 1 66.69 322 GLN B N 1
ATOM 5362 C CA . GLN B 1 322 ? -19.797 18.125 -16.969 1 66.69 322 GLN B CA 1
ATOM 5363 C C . GLN B 1 322 ? -20.156 18.656 -15.594 1 66.69 322 GLN B C 1
ATOM 5365 O O . GLN B 1 322 ? -20.906 18.016 -14.859 1 66.69 322 GLN B O 1
ATOM 5370 N N . ILE B 1 323 ? -19.688 19.688 -15.234 1 58.06 323 ILE B N 1
ATOM 5371 C CA . ILE B 1 323 ? -19.984 20.297 -13.938 1 58.06 323 ILE B CA 1
ATOM 5372 C C . ILE B 1 323 ? -21.406 20.859 -13.938 1 58.06 323 ILE B C 1
ATOM 5374 O O . ILE B 1 323 ? -22.125 20.734 -12.953 1 58.06 323 ILE B O 1
ATOM 5378 N N . TYR B 1 324 ? -21.828 21.484 -14.938 1 53.09 324 TYR B N 1
ATOM 5379 C CA . TYR B 1 324 ? -23.156 22.078 -15.008 1 53.09 324 TYR B CA 1
ATOM 5380 C C . TYR B 1 324 ? -24.219 21.031 -15.352 1 53.09 324 TYR B C 1
ATOM 5382 O O . TYR B 1 324 ? -25.406 21.25 -15.156 1 53.09 324 TYR B O 1
ATOM 5390 N N . SER B 1 325 ? -23.875 19.922 -15.922 1 48.5 325 SER B N 1
ATOM 5391 C CA . SER B 1 325 ? -24.891 18.906 -16.141 1 48.5 325 SER B CA 1
ATOM 5392 C C . SER B 1 325 ? -25.234 18.188 -14.828 1 48.5 325 SER B C 1
ATOM 5394 O O . SER B 1 325 ? -26.172 17.391 -14.789 1 48.5 325 SER B O 1
ATOM 5396 N N . PHE B 1 326 ? -24.578 18.422 -13.914 1 35.47 326 PHE B N 1
ATOM 5397 C CA . PHE B 1 326 ? -25.062 17.922 -12.641 1 35.47 326 PHE B CA 1
ATOM 5398 C C . PHE B 1 326 ? -25.812 19.016 -11.891 1 35.47 326 PHE B C 1
ATOM 5400 O O . PHE B 1 326 ? -25.422 20.188 -11.914 1 35.47 326 PHE B O 1
#

Organism: Aliarcobacter butzleri (strain RM4018) (NCBI:txid367737)

Secondary structure (DSSP, 8-state):
---PPEE-HHHHEEEEEEEEETTTEEEEEEEE-TTTEEEEEEEEE-SSSEEEEEEEEEESS-EEEEEE-TT--EEEEEEE-SSPEEEEETTEEEEE-TTEEEEEEE-TT-EEEEEE-TT--EEEEEEEEEHHHHHHHTTTSTTHHHHHHHHHHHSEEEEEEEE--HHHHHHHHHHHHS---S-HHHHHHHHHHHHHHHHHHHHHHHHHHHHHHTTS-HHHHHHHHHHHHHHHHSTTS---HHHHHHHTTS-HHHHHHHHHHHHSS-HHHHHHHHHHHHHHHHTTTT--HHHHHHHHT-S-HHHHHHHHHHHHSS-HHHHHHHHHT-/---PPEE-HHHHEEEEEEEEETTTEEEEEEEE-TTTEEEEEEEEE-SSSEEEEEEEEEESS-EEEEEE-TT--EEEEEEE-SSPEEEEETTEEEEE-TTEEEEEEE-TT-EEEEEE-TT--EEEEEEEEEHHHHHHHTTTSTTHHHHHHHHHHHSEEEEEEEE--HHHHHHHHHHHHS---S-HHHHHHHHHHHHHHHHHHHHHHHHHHHHHHTTS-HHHHHHHHHHHHHHHHSTTS---HHHHHHHTT--HHHHHHHHHHHHSS-HHHHHHHHHHHHHHHHTTTT--HHHHHHHHT-S-HHHHHHHHHHHHSS-HHHHHHHHHT-

Solvent-accessible surface area (backbone atoms only — not comparable to full-atom values): 33102 Å² total; per-residue (Å²): 124,88,81,45,54,78,36,43,63,79,71,41,39,40,84,74,45,78,48,82,48,70,58,63,22,36,38,40,39,27,32,38,31,71,91,49,23,46,43,40,38,37,38,37,36,61,46,58,57,41,33,40,36,42,35,41,36,29,30,69,45,52,32,27,39,50,43,63,43,84,62,46,36,24,38,37,38,42,37,27,72,25,55,61,42,40,35,37,43,90,96,43,76,48,73,46,44,60,44,23,30,37,37,33,29,33,17,46,72,23,63,35,36,37,54,45,53,50,71,42,53,37,30,40,40,34,41,39,27,35,38,78,48,38,63,52,48,43,55,74,30,81,61,49,70,57,47,47,53,45,3,60,75,67,26,42,31,81,75,46,77,47,71,57,47,69,71,53,45,53,49,50,47,52,53,67,75,46,74,82,63,89,50,49,37,60,41,41,37,50,49,17,46,52,36,38,50,50,38,54,49,50,52,52,50,18,52,58,56,47,47,53,68,42,84,52,47,66,60,51,54,50,18,50,51,41,32,50,49,46,42,73,70,44,40,43,48,95,72,44,68,62,56,43,14,63,76,18,73,39,57,53,69,54,42,58,54,48,37,24,69,70,70,71,43,44,73,67,55,50,36,48,49,52,27,46,53,51,32,59,57,43,43,73,44,100,53,53,71,59,52,36,24,46,62,33,47,37,91,46,50,67,62,42,39,50,53,37,21,72,72,69,75,43,43,59,69,57,51,39,49,59,57,68,72,98,124,88,82,45,54,78,36,43,64,79,71,40,42,38,84,73,46,77,49,81,47,70,58,61,21,35,37,41,39,26,32,38,30,72,91,50,23,46,42,39,37,38,39,37,36,62,48,60,57,42,32,40,35,40,36,41,35,30,30,71,43,53,31,28,39,50,44,65,42,86,61,45,36,22,37,40,37,42,37,28,72,24,53,61,42,41,34,37,42,89,95,42,75,47,72,45,45,60,44,22,30,37,37,33,28,33,17,44,73,22,62,35,36,38,54,43,54,49,71,43,53,38,31,39,40,33,42,38,30,35,39,78,48,36,63,54,49,42,55,73,31,81,60,47,69,56,46,47,52,45,2,59,73,67,26,41,31,82,75,46,76,48,70,56,47,69,72,51,45,55,49,48,48,52,52,69,72,45,74,85,61,88,50,48,37,60,40,41,37,48,48,16,45,51,36,38,48,49,38,53,50,51,52,52,50,19,53,57,55,50,52,51,68,41,84,49,44,66,62,49,51,49,18,49,51,41,32,48,48,46,42,72,70,43,39,43,48,94,72,44,66,61,54,42,14,62,75,17,73,37,57,52,70,53,41,55,55,48,36,24,70,70,72,70,41,45,71,66,52,51,36,48,50,52,26,48,55,53,32,60,58,45,46,75,46,102,53,52,69,60,54,38,27,47,62,33,47,38,92,45,49,66,62,44,39,50,52,38,21,71,72,68,74,45,42,59,69,58,51,40,49,58,58,66,74,96